Protein AF-0000000086635876 (afdb_homodimer)

Radius of gyration: 22.11 Å; Cα contacts (8 Å, |Δi|>4): 792; chains: 2; bounding box: 69×74×54 Å

pLDDT: mean 94.72, std 11.73, range [27.0, 98.88]

Organism: NCBI:txid1208366

Structure (mmCIF, N/CA/C/O backbone):
data_AF-0000000086635876-model_v1
#
loop_
_entity.id
_entity.type
_entity.pdbx_description
1 polymer 'GST C-terminal domain-containing protein'
#
loop_
_atom_site.group_PDB
_atom_site.id
_atom_site.type_symbol
_atom_site.label_atom_id
_atom_site.label_alt_id
_atom_site.label_comp_id
_atom_site.label_asym_id
_atom_site.label_entity_id
_atom_site.label_seq_id
_atom_site.pdbx_PDB_ins_code
_atom_site.Cartn_x
_atom_site.Cartn_y
_atom_site.Cartn_z
_atom_site.occupancy
_atom_site.B_iso_or_equiv
_atom_site.auth_seq_id
_atom_site.auth_comp_id
_atom_site.auth_asym_id
_atom_site.auth_atom_id
_atom_site.pdbx_PDB_model_num
ATOM 1 N N . MET A 1 1 ? 40.938 -32.5 -0.859 1 30.47 1 MET A N 1
ATOM 2 C CA . MET A 1 1 ? 39.75 -32.344 -0.021 1 30.47 1 MET A CA 1
ATOM 3 C C . MET A 1 1 ? 39.406 -30.891 0.146 1 30.47 1 MET A C 1
ATOM 5 O O . MET A 1 1 ? 40 -30.188 0.96 1 30.47 1 MET A O 1
ATOM 9 N N . GLY A 1 2 ? 39.125 -30.047 -0.94 1 33.53 2 GLY A N 1
ATOM 10 C CA . GLY A 1 2 ? 39 -28.625 -1.221 1 33.53 2 GLY A CA 1
ATOM 11 C C . GLY A 1 2 ? 37.969 -27.938 -0.354 1 33.53 2 GLY A C 1
ATOM 12 O O . GLY A 1 2 ? 36.844 -28.438 -0.196 1 33.53 2 GLY A O 1
ATOM 13 N N . SER A 1 3 ? 38.312 -27.016 0.607 1 33.47 3 SER A N 1
ATOM 14 C CA . SER A 1 3 ? 37.562 -26.203 1.569 1 33.47 3 SER A CA 1
ATOM 15 C C . SER A 1 3 ? 36.5 -25.359 0.876 1 33.47 3 SER A C 1
ATOM 17 O O . SER A 1 3 ? 36.844 -24.422 0.139 1 33.47 3 SER A O 1
ATOM 19 N N . THR A 1 4 ? 35.375 -25.938 0.159 1 31.91 4 THR A N 1
ATOM 20 C CA . THR A 1 4 ? 34.25 -25.312 -0.503 1 31.91 4 THR A CA 1
ATOM 21 C C . THR A 1 4 ? 33.625 -24.219 0.384 1 31.91 4 THR A C 1
ATOM 23 O O . THR A 1 4 ? 32.844 -24.516 1.274 1 31.91 4 THR A O 1
ATOM 26 N N . THR A 1 5 ? 34.438 -23.219 0.829 1 35.19 5 THR A N 1
ATOM 27 C CA . THR A 1 5 ? 34.219 -22.125 1.759 1 35.19 5 THR A CA 1
ATOM 28 C C . THR A 1 5 ? 32.875 -21.453 1.504 1 35.19 5 THR A C 1
ATOM 30 O O . THR A 1 5 ? 32.188 -21.031 2.441 1 35.19 5 THR A O 1
ATOM 33 N N . GLN A 1 6 ? 32.531 -20.797 0.328 1 34.84 6 GLN A N 1
ATOM 34 C CA . GLN A 1 6 ? 31.984 -19.469 0.039 1 34.84 6 GLN A CA 1
ATOM 35 C C . GLN A 1 6 ? 30.453 -19.516 0.033 1 34.84 6 GLN A C 1
ATOM 37 O O . GLN A 1 6 ? 29.812 -18.594 -0.491 1 34.84 6 GLN A O 1
ATOM 42 N N . SER A 1 7 ? 29.469 -20.469 -0.126 1 38.62 7 SER A N 1
ATOM 43 C CA . SER A 1 7 ? 28.125 -20.828 -0.532 1 38.62 7 SER A CA 1
ATOM 44 C C . SER A 1 7 ? 27.094 -20.328 0.478 1 38.62 7 SER A C 1
ATOM 46 O O . SER A 1 7 ? 25.906 -20.641 0.371 1 38.62 7 SER A O 1
ATOM 48 N N . SER A 1 8 ? 27.203 -19.906 1.778 1 47.47 8 SER A N 1
ATOM 49 C CA . SER A 1 8 ? 26.656 -19.641 3.109 1 47.47 8 SER A CA 1
ATOM 50 C C . SER A 1 8 ? 25.906 -18.312 3.15 1 47.47 8 SER A C 1
ATOM 52 O O . SER A 1 8 ? 25.156 -18.062 4.086 1 47.47 8 SER A O 1
ATOM 54 N N . ASP A 1 9 ? 26.281 -17.172 2.488 1 62.31 9 ASP A N 1
ATOM 55 C CA . ASP A 1 9 ? 26.031 -15.766 2.752 1 62.31 9 ASP A CA 1
ATOM 56 C C . ASP A 1 9 ? 24.656 -15.344 2.252 1 62.31 9 ASP A C 1
ATOM 58 O O . ASP A 1 9 ? 24.125 -14.305 2.658 1 62.31 9 ASP A O 1
ATOM 62 N N . MET A 1 10 ? 24.078 -16.125 1.388 1 81.44 10 MET A N 1
ATOM 63 C CA . MET A 1 10 ? 22.75 -15.703 0.931 1 81.44 10 MET A CA 1
ATOM 64 C C . MET A 1 10 ? 21.672 -16.125 1.925 1 81.44 10 MET A C 1
ATOM 66 O O . MET A 1 10 ? 21.703 -17.234 2.453 1 81.44 10 MET A O 1
ATOM 70 N N . PRO A 1 11 ? 20.75 -15.281 2.219 1 92.06 11 PRO A N 1
ATOM 71 C CA . PRO A 1 11 ? 19.688 -15.602 3.174 1 92.06 11 PRO A CA 1
ATOM 72 C C . PRO A 1 11 ? 18.828 -16.781 2.721 1 92.06 11 PRO A C 1
ATOM 74 O O . PRO A 1 11 ? 18.703 -17.047 1.52 1 92.06 11 PRO A O 1
ATOM 77 N N . ASN A 1 12 ? 18.406 -17.578 3.693 1 96.88 12 ASN A N 1
ATOM 78 C CA . ASN A 1 12 ? 17.391 -18.594 3.404 1 96.88 12 ASN A CA 1
ATOM 79 C C . ASN A 1 12 ? 16.016 -17.969 3.201 1 96.88 12 ASN A C 1
ATOM 81 O O . ASN A 1 12 ? 15.516 -17.25 4.07 1 96.88 12 ASN A O 1
ATOM 85 N N . LEU A 1 13 ? 15.438 -18.281 2.043 1 98.56 13 LEU A N 1
ATOM 86 C CA . LEU A 1 13 ? 14.117 -17.734 1.725 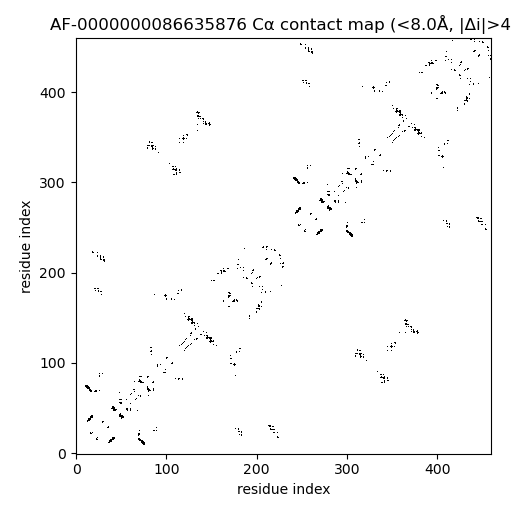1 98.56 13 LEU A CA 1
ATOM 87 C C . LEU A 1 13 ? 13.062 -18.844 1.749 1 98.56 13 LEU A C 1
ATOM 89 O O . LEU A 1 13 ? 13.266 -19.906 1.177 1 98.56 13 LEU A O 1
ATOM 93 N N . THR A 1 14 ? 11.977 -18.578 2.445 1 98.56 14 THR A N 1
ATOM 94 C CA . THR A 1 14 ? 10.789 -19.438 2.375 1 98.56 14 THR A CA 1
ATOM 95 C C . THR A 1 14 ? 9.562 -18.625 1.979 1 98.56 14 THR A C 1
ATOM 97 O O . THR A 1 14 ? 9.203 -17.656 2.656 1 98.56 14 THR A O 1
ATOM 100 N N . LEU A 1 15 ? 8.953 -19 0.901 1 98.69 15 LEU A N 1
ATOM 101 C CA . LEU A 1 15 ? 7.738 -18.344 0.429 1 98.69 15 LEU A CA 1
ATOM 102 C C . LEU A 1 15 ? 6.5 -19.125 0.842 1 98.69 15 LEU A C 1
ATOM 104 O O . LEU A 1 15 ? 6.34 -20.297 0.46 1 98.69 15 LEU A O 1
ATOM 108 N N . TYR A 1 16 ? 5.695 -18.547 1.668 1 98.69 16 TYR A N 1
ATOM 109 C CA . TYR A 1 16 ? 4.379 -19.094 1.973 1 98.69 16 TYR A CA 1
ATOM 110 C C . TYR A 1 16 ? 3.355 -18.688 0.925 1 98.69 16 TYR A C 1
ATOM 112 O O . TYR A 1 16 ? 3.105 -17.484 0.731 1 98.69 16 TYR A O 1
ATOM 120 N N . ARG A 1 17 ? 2.812 -19.703 0.271 1 98.06 17 ARG A N 1
ATOM 121 C CA . ARG A 1 17 ? 1.968 -19.375 -0.874 1 98.06 17 ARG A CA 1
ATOM 122 C C . ARG A 1 17 ? 0.75 -20.297 -0.931 1 98.06 17 ARG A C 1
ATOM 124 O O . ARG A 1 17 ? 0.782 -21.406 -0.413 1 98.06 17 ARG A O 1
ATOM 131 N N . LEU A 1 18 ? -0.285 -19.797 -1.477 1 97.56 18 LEU A N 1
ATOM 132 C CA . LEU A 1 18 ? -1.508 -20.5 -1.851 1 97.56 18 LEU A CA 1
ATOM 133 C C . LEU A 1 18 ? -1.699 -20.484 -3.363 1 97.56 18 LEU A C 1
ATOM 135 O O . LEU A 1 18 ? -1.584 -19.438 -4 1 97.56 18 LEU A O 1
ATOM 139 N N . ASN A 1 19 ? -1.94 -21.656 -3.936 1 97.25 19 ASN A N 1
ATOM 140 C CA . ASN A 1 19 ? -2.064 -21.734 -5.387 1 97.25 19 ASN A CA 1
ATOM 141 C C . ASN A 1 19 ? -3.184 -20.844 -5.902 1 97.25 19 ASN A C 1
ATOM 143 O O . ASN A 1 19 ? -4.301 -20.875 -5.387 1 97.25 19 ASN A O 1
ATOM 147 N N . GLY A 1 20 ? -2.877 -20.062 -6.836 1 96.5 20 GLY A N 1
ATOM 148 C CA . GLY A 1 20 ? -3.865 -19.203 -7.473 1 96.5 20 GLY A CA 1
ATOM 149 C C . GLY A 1 20 ? -4.039 -17.875 -6.773 1 96.5 20 GLY A C 1
ATOM 150 O O . GLY A 1 20 ? -4.832 -17.031 -7.211 1 96.5 20 GLY A O 1
ATOM 151 N N . SER A 1 21 ? -3.305 -17.672 -5.688 1 97.19 21 SER A N 1
ATOM 152 C CA . SER A 1 21 ? -3.377 -16.406 -4.949 1 97.19 21 SER A CA 1
ATOM 153 C C . SER A 1 21 ? -2.383 -15.391 -5.496 1 97.19 21 SER A C 1
ATOM 155 O O . SER A 1 21 ? -1.638 -15.68 -6.434 1 97.19 21 SER A O 1
ATOM 157 N N . CYS A 1 22 ? -2.414 -14.242 -4.906 1 97.88 22 CYS A N 1
ATOM 158 C CA . CYS A 1 22 ? -1.505 -13.18 -5.316 1 97.88 22 CYS A CA 1
ATOM 159 C C . CYS A 1 22 ? -0.054 -13.578 -5.078 1 97.88 22 CYS A C 1
ATOM 161 O O . CYS A 1 22 ? 0.863 -12.969 -5.625 1 97.88 22 CYS A O 1
ATOM 163 N N . ALA A 1 23 ? 0.189 -14.633 -4.332 1 98.44 23 ALA A N 1
ATOM 164 C CA . ALA A 1 23 ? 1.547 -15.078 -4.039 1 98.44 23 ALA A CA 1
ATOM 165 C C . ALA A 1 23 ? 2.244 -15.578 -5.305 1 98.44 23 ALA A C 1
ATOM 167 O O . ALA A 1 23 ? 3.461 -15.773 -5.316 1 98.44 23 ALA A O 1
ATOM 168 N N . ILE A 1 24 ? 1.503 -15.758 -6.398 1 98.62 24 ILE A N 1
ATOM 169 C CA . ILE A 1 24 ? 2.105 -16.188 -7.656 1 98.62 24 ILE A CA 1
ATOM 170 C C . ILE A 1 24 ? 3.092 -15.117 -8.141 1 98.62 24 ILE A C 1
ATOM 172 O O . ILE A 1 24 ? 4.012 -15.422 -8.906 1 98.62 24 ILE A O 1
ATOM 176 N N . VAL A 1 25 ? 2.902 -13.852 -7.664 1 98.81 25 VAL A N 1
ATOM 177 C CA . VAL A 1 25 ? 3.73 -12.734 -8.102 1 98.81 25 VAL A CA 1
ATOM 178 C C . VAL A 1 25 ? 5.164 -12.93 -7.613 1 98.81 25 VAL A C 1
ATOM 180 O O . VAL A 1 25 ? 6.086 -13.094 -8.414 1 98.81 25 VAL A O 1
ATOM 183 N N . PRO A 1 26 ? 5.387 -12.953 -6.273 1 98.88 26 PRO A N 1
ATOM 184 C CA . PRO A 1 26 ? 6.762 -13.227 -5.852 1 98.88 26 PRO A CA 1
ATOM 185 C C . PRO A 1 26 ? 7.246 -14.609 -6.273 1 98.88 26 PRO A C 1
ATOM 187 O O . PRO A 1 26 ? 8.438 -14.797 -6.531 1 98.88 26 PRO A O 1
ATOM 190 N N . HIS A 1 27 ? 6.34 -15.586 -6.387 1 98.88 27 HIS A N 1
ATOM 191 C CA . HIS A 1 27 ? 6.695 -16.922 -6.867 1 98.88 27 HIS A CA 1
ATOM 192 C C . HIS A 1 27 ? 7.309 -16.859 -8.266 1 98.88 27 HIS A C 1
ATOM 194 O O . HIS A 1 27 ? 8.383 -17.422 -8.5 1 98.88 27 HIS A O 1
ATOM 200 N N . ALA A 1 28 ? 6.684 -16.141 -9.133 1 98.88 28 ALA A N 1
ATOM 201 C CA . ALA A 1 28 ? 7.141 -15.977 -10.516 1 98.88 28 ALA A CA 1
ATOM 202 C C . ALA A 1 28 ? 8.453 -15.203 -10.562 1 98.88 28 ALA A C 1
ATOM 204 O O . ALA A 1 28 ? 9.359 -15.555 -11.328 1 98.88 28 ALA A O 1
ATOM 205 N N . ILE A 1 29 ? 8.562 -14.141 -9.773 1 98.88 29 ILE A N 1
ATOM 206 C CA . ILE A 1 29 ? 9.773 -13.32 -9.781 1 98.88 29 ILE A CA 1
ATOM 207 C C . ILE A 1 29 ? 10.969 -14.148 -9.32 1 98.88 29 ILE A C 1
ATOM 209 O O . ILE A 1 29 ? 12.023 -14.125 -9.953 1 98.88 29 ILE A O 1
ATOM 213 N N . LEU A 1 30 ? 10.797 -14.875 -8.219 1 98.81 30 LEU A N 1
ATOM 214 C CA . LEU A 1 30 ? 11.875 -15.695 -7.684 1 98.81 30 LEU A CA 1
ATOM 215 C C . LEU A 1 30 ? 12.344 -16.719 -8.719 1 98.81 30 LEU A C 1
ATOM 217 O O . LEU A 1 30 ? 13.547 -16.906 -8.898 1 98.81 30 LEU A O 1
ATOM 221 N N . ARG A 1 31 ? 11.461 -17.297 -9.414 1 98.75 31 ARG A N 1
ATOM 222 C CA . ARG A 1 31 ? 11.797 -18.297 -10.422 1 98.75 31 ARG A CA 1
ATOM 223 C C . ARG A 1 31 ? 12.414 -17.641 -11.648 1 98.75 31 ARG A C 1
ATOM 225 O O . ARG A 1 31 ? 13.391 -18.156 -12.203 1 98.75 31 ARG A O 1
ATOM 232 N N . HIS A 1 32 ? 11.844 -16.516 -12.078 1 98.75 32 HIS A N 1
ATOM 233 C CA . HIS A 1 32 ? 12.305 -15.82 -13.281 1 98.75 32 HIS A CA 1
ATOM 234 C C . HIS A 1 32 ? 13.773 -15.438 -13.172 1 98.75 32 HIS A C 1
ATOM 236 O O . HIS A 1 32 ? 14.523 -15.562 -14.141 1 98.75 32 HIS A O 1
ATOM 242 N N . TYR A 1 33 ? 14.164 -15.055 -12.031 1 98.38 33 TYR A N 1
ATOM 243 C CA . TYR A 1 33 ? 15.539 -14.594 -11.844 1 98.38 33 TYR A CA 1
ATOM 244 C C . TYR A 1 33 ? 16.375 -15.656 -11.148 1 98.38 33 TYR A C 1
ATOM 246 O O . TYR A 1 33 ? 17.484 -15.367 -10.68 1 98.38 33 TYR A O 1
ATOM 254 N N . LYS A 1 34 ? 15.891 -16.828 -10.969 1 97.88 34 LYS A N 1
ATOM 255 C CA . LYS A 1 34 ? 16.594 -18.016 -10.484 1 97.88 34 LYS A CA 1
ATOM 256 C C . LYS A 1 34 ? 17.156 -17.781 -9.086 1 97.88 34 LYS A C 1
ATOM 258 O O . LYS A 1 34 ? 18.312 -18.125 -8.805 1 97.88 34 LYS A O 1
ATOM 263 N N . ILE A 1 35 ? 16.344 -17.109 -8.305 1 98 35 ILE A N 1
ATOM 264 C CA . ILE A 1 35 ? 16.688 -16.938 -6.898 1 98 35 ILE A CA 1
ATOM 265 C C . ILE A 1 35 ? 16.281 -18.172 -6.109 1 98 35 ILE A C 1
ATOM 267 O O . ILE A 1 35 ? 15.133 -18.641 -6.207 1 98 35 ILE A O 1
ATOM 271 N N . LEU A 1 36 ? 17.172 -18.688 -5.344 1 97.81 36 LEU A N 1
ATOM 272 C CA . LEU A 1 36 ? 16.906 -19.891 -4.566 1 97.81 36 LEU A CA 1
ATOM 273 C C . LEU A 1 36 ? 15.922 -19.594 -3.436 1 97.81 36 LEU A C 1
ATOM 275 O O . LEU A 1 36 ? 16.078 -18.609 -2.723 1 97.81 36 LEU A O 1
ATOM 279 N N . PHE A 1 37 ? 14.914 -20.469 -3.363 1 98.44 37 PHE A N 1
ATOM 280 C CA . PHE A 1 37 ? 13.922 -20.344 -2.299 1 98.44 37 PHE A CA 1
ATOM 281 C C . PHE A 1 37 ? 13.234 -21.688 -2.035 1 98.44 37 PHE A C 1
ATOM 283 O O . PHE A 1 37 ? 13.273 -22.578 -2.877 1 98.44 37 PHE A O 1
ATOM 290 N N . GLU A 1 38 ? 12.719 -21.766 -0.867 1 97.94 38 GLU A N 1
ATOM 291 C CA . GLU A 1 38 ? 11.789 -22.828 -0.542 1 97.94 38 GLU A CA 1
ATOM 292 C C . GLU A 1 38 ? 10.344 -22.344 -0.576 1 97.94 38 GLU A C 1
ATOM 294 O O . GLU A 1 38 ? 10.07 -21.188 -0.253 1 97.94 38 GLU A O 1
ATOM 299 N N . ALA A 1 39 ? 9.461 -23.234 -0.988 1 97.56 39 ALA A N 1
ATOM 300 C CA . ALA A 1 39 ? 8.047 -22.875 -1.008 1 97.56 39 ALA A CA 1
ATOM 301 C C . ALA A 1 39 ? 7.258 -23.734 -0.018 1 97.56 39 ALA A C 1
ATOM 303 O O . ALA A 1 39 ? 7.449 -24.953 0.055 1 97.56 39 ALA A O 1
ATOM 304 N N . THR A 1 40 ? 6.555 -23.094 0.77 1 97.81 40 THR A N 1
ATOM 305 C CA . THR A 1 40 ? 5.57 -23.766 1.609 1 97.81 40 THR A CA 1
ATOM 306 C C . THR A 1 40 ? 4.16 -23.547 1.076 1 97.81 40 THR A C 1
ATOM 308 O O . THR A 1 40 ? 3.637 -22.422 1.138 1 97.81 40 THR A O 1
ATOM 311 N N . ARG A 1 41 ? 3.633 -24.578 0.585 1 98.12 41 ARG A N 1
ATOM 312 C CA . ARG A 1 41 ? 2.295 -24.5 0.007 1 98.12 41 ARG A CA 1
ATOM 313 C C . ARG A 1 41 ? 1.226 -24.531 1.094 1 98.12 41 ARG A C 1
ATOM 315 O O . ARG A 1 41 ? 1.254 -25.391 1.978 1 98.12 41 ARG A O 1
ATOM 322 N N . LEU A 1 42 ? 0.346 -23.609 0.983 1 98.19 42 LEU A N 1
ATOM 323 C CA . LEU A 1 42 ? -0.78 -23.531 1.907 1 98.19 42 LEU A CA 1
ATOM 324 C C . LEU A 1 42 ? -2.078 -23.938 1.219 1 98.19 42 LEU A C 1
ATOM 326 O O . LEU A 1 42 ? -2.123 -24.062 -0.006 1 98.19 42 LEU A O 1
ATOM 330 N N . LYS A 1 43 ? -3.072 -24.203 1.983 1 97.19 43 LYS A N 1
ATOM 331 C CA . LYS A 1 43 ? -4.422 -24.5 1.512 1 97.19 43 LYS A CA 1
ATOM 332 C C . LYS A 1 43 ? -5.477 -23.906 2.432 1 97.19 43 LYS A C 1
ATOM 334 O O . LYS A 1 43 ? -5.172 -23.5 3.561 1 97.19 43 LYS A O 1
ATOM 339 N N . PHE A 1 44 ? -6.672 -23.812 1.838 1 94.62 44 PHE A N 1
ATOM 340 C CA . PHE A 1 44 ? -7.781 -23.391 2.68 1 94.62 44 PHE A CA 1
ATOM 341 C C . PHE A 1 44 ? -8.25 -24.531 3.578 1 94.62 44 PHE A C 1
ATOM 343 O O . PHE A 1 44 ? -8.445 -25.656 3.111 1 94.62 44 PHE A O 1
ATOM 350 N N . GLY A 1 45 ? -8.375 -24.203 4.859 1 93.19 45 GLY A N 1
ATOM 351 C CA . GLY A 1 45 ? -8.961 -25.109 5.832 1 93.19 45 GLY A CA 1
ATOM 352 C C . GLY A 1 45 ? -10.18 -24.531 6.523 1 93.19 45 GLY A C 1
ATOM 353 O O . GLY A 1 45 ? -10.68 -23.484 6.137 1 93.19 45 GLY A O 1
ATOM 354 N N . PRO A 1 46 ? -10.695 -25.188 7.434 1 92 46 PRO A N 1
ATOM 355 C CA . PRO A 1 46 ? -11.93 -24.781 8.109 1 92 46 PRO A CA 1
ATOM 356 C C . PRO A 1 46 ? -11.789 -23.469 8.859 1 92 46 PRO A C 1
ATOM 358 O O . PRO A 1 46 ? -12.781 -22.75 9.047 1 92 46 PRO A O 1
ATOM 361 N N . TYR A 1 47 ? -10.617 -23.125 9.266 1 90.75 47 TYR A N 1
ATOM 362 C CA . TYR A 1 47 ? -10.43 -21.938 10.094 1 90.75 47 TYR A CA 1
ATOM 363 C C . TYR A 1 47 ? -9.633 -20.875 9.344 1 90.75 47 TYR A C 1
ATOM 365 O O . TYR A 1 47 ? -9.273 -19.844 9.906 1 90.75 47 TYR A O 1
ATOM 373 N N . GLY A 1 48 ? -9.312 -21.219 8.086 1 92.69 48 GLY A N 1
ATOM 374 C CA . GLY A 1 48 ? -8.477 -20.328 7.289 1 92.69 48 GLY A CA 1
ATOM 375 C C . GLY A 1 48 ? -7.348 -21.062 6.586 1 92.69 48 GLY A C 1
ATOM 376 O O . GLY A 1 48 ? -7.402 -22.266 6.402 1 92.69 48 GLY A O 1
ATOM 377 N N . VAL A 1 49 ? -6.355 -20.297 6.27 1 95.62 49 VAL A N 1
ATOM 378 C CA . VAL A 1 49 ? -5.258 -20.859 5.496 1 95.62 49 VAL A CA 1
ATOM 379 C C . VAL A 1 49 ? -4.336 -21.672 6.414 1 95.62 49 VAL A C 1
ATOM 381 O O . VAL A 1 49 ? -4.02 -21.234 7.52 1 95.62 49 VAL A O 1
ATOM 384 N N . GLU A 1 50 ? -3.943 -22.859 6 1 97.38 50 GLU A N 1
ATOM 385 C CA . GLU A 1 50 ? -3.053 -23.75 6.734 1 97.38 50 GLU A CA 1
ATOM 386 C C . GLU A 1 50 ? -2.109 -24.484 5.789 1 97.38 50 GLU A C 1
ATOM 388 O O . GLU A 1 50 ? -2.213 -24.359 4.566 1 97.38 50 GLU A O 1
ATOM 393 N N . ALA A 1 51 ? -1.182 -25.266 6.355 1 97.75 51 ALA A N 1
ATOM 394 C CA . ALA A 1 51 ? -0.226 -25.984 5.516 1 97.75 51 ALA A CA 1
ATOM 395 C C . ALA A 1 51 ? -0.92 -27.078 4.699 1 97.75 51 ALA A C 1
ATOM 397 O O . ALA A 1 51 ? -1.704 -27.859 5.234 1 97.75 51 ALA A O 1
ATOM 398 N N . ALA A 1 52 ? -0.582 -27.125 3.445 1 97.38 52 ALA A N 1
ATOM 399 C CA . ALA A 1 52 ? -1.197 -28.125 2.576 1 97.38 52 ALA A CA 1
ATOM 400 C C . ALA A 1 52 ? -0.764 -29.547 2.969 1 97.38 52 ALA A C 1
ATOM 402 O O . ALA A 1 52 ? -1.529 -30.5 2.816 1 97.38 52 ALA A O 1
ATOM 403 N N . ASP A 1 53 ? 0.463 -29.641 3.51 1 96.62 53 ASP A N 1
ATOM 404 C CA . ASP A 1 53 ? 0.995 -30.953 3.854 1 96.62 53 ASP A CA 1
ATOM 405 C C . ASP A 1 53 ? 0.646 -31.328 5.293 1 96.62 53 ASP A C 1
ATOM 407 O O . ASP A 1 53 ? 1.082 -32.375 5.793 1 96.62 53 ASP A O 1
ATOM 411 N N . GLY A 1 54 ? 0.04 -30.422 5.969 1 95.69 54 GLY A N 1
ATOM 412 C CA . GLY A 1 54 ? -0.431 -30.719 7.312 1 95.69 54 GLY A CA 1
ATOM 413 C C . GLY A 1 54 ? 0.598 -30.422 8.383 1 95.69 54 GLY A C 1
ATOM 414 O O . GLY A 1 54 ? 0.384 -30.719 9.562 1 95.69 54 GLY A O 1
ATOM 415 N N . SER A 1 55 ? 1.656 -29.734 8.008 1 96.69 55 SER A N 1
ATOM 416 C CA . SER A 1 55 ? 2.754 -29.531 8.945 1 96.69 55 SER A CA 1
ATOM 417 C C . SER A 1 55 ? 2.381 -28.516 10.016 1 96.69 55 SER A C 1
ATOM 419 O O . SER A 1 55 ? 2.969 -28.5 11.102 1 96.69 55 SER A O 1
ATOM 421 N N . PHE A 1 56 ? 1.476 -27.578 9.734 1 96.56 56 PHE A N 1
ATOM 422 C CA . PHE A 1 56 ? 1.02 -26.625 10.75 1 96.56 56 PHE A CA 1
ATOM 423 C C . PHE A 1 56 ? -0.418 -26.203 10.477 1 96.56 56 PHE A C 1
ATOM 425 O O . PHE A 1 56 ? -0.884 -26.25 9.344 1 96.56 56 PHE A O 1
ATOM 432 N N . THR A 1 57 ? -1.065 -25.766 11.508 1 96.38 57 THR A N 1
ATOM 433 C CA . THR A 1 57 ? -2.465 -25.344 11.469 1 96.38 57 THR A CA 1
ATOM 434 C C . THR A 1 57 ? -2.586 -23.859 11.133 1 96.38 57 THR A C 1
ATOM 436 O O . THR A 1 57 ? -1.58 -23.156 11.07 1 96.38 57 THR A O 1
ATOM 439 N N . HIS A 1 58 ? -3.865 -23.453 10.938 1 96.25 58 HIS A N 1
ATOM 440 C CA . HIS A 1 58 ? -4.145 -22.047 10.727 1 96.25 58 HIS A CA 1
ATOM 441 C C . HIS A 1 58 ? -3.648 -21.203 11.891 1 96.25 58 HIS A C 1
ATOM 443 O O . HIS A 1 58 ? -3.074 -20.125 11.688 1 96.25 58 HIS A O 1
ATOM 449 N N . ALA A 1 59 ? -3.867 -21.641 13.094 1 96 59 ALA A N 1
ATOM 450 C CA . ALA A 1 59 ? -3.447 -20.922 14.289 1 96 59 ALA A CA 1
ATOM 451 C C . ALA A 1 59 ? -1.938 -20.703 14.297 1 96 59 ALA A C 1
ATOM 453 O O . ALA A 1 59 ? -1.46 -19.625 14.664 1 96 59 ALA A O 1
ATOM 454 N N . GLN A 1 60 ? -1.222 -21.734 13.891 1 96.38 60 GLN A N 1
ATOM 455 C CA . GLN A 1 60 ? 0.23 -21.625 13.805 1 96.38 60 GLN A CA 1
ATOM 456 C C . GLN A 1 60 ? 0.645 -20.672 12.672 1 96.38 60 GLN A C 1
ATOM 458 O O . GLN A 1 60 ? 1.598 -19.906 12.82 1 96.38 60 GLN A O 1
ATOM 463 N N . TYR A 1 61 ? -0.113 -20.734 11.555 1 96.88 61 TYR A N 1
ATOM 464 C CA . TYR A 1 61 ? 0.219 -19.828 10.453 1 96.88 61 TYR A CA 1
ATOM 465 C C . TYR A 1 61 ? 0.012 -18.375 10.844 1 96.88 61 TYR A C 1
ATOM 467 O O . TYR A 1 61 ? 0.742 -17.5 10.391 1 96.88 61 TYR A O 1
ATOM 475 N N . ARG A 1 62 ? -0.896 -18.109 11.734 1 95.06 62 ARG A N 1
ATOM 476 C CA . ARG A 1 62 ? -1.179 -16.75 12.18 1 95.06 62 ARG A CA 1
ATOM 477 C C . ARG A 1 62 ? -0.005 -16.172 12.969 1 95.06 62 ARG A C 1
ATOM 479 O O . ARG A 1 62 ? 0.098 -14.961 13.141 1 95.06 62 ARG A O 1
ATOM 486 N N . SER A 1 63 ? 0.887 -17.016 13.461 1 93.19 63 SER A N 1
ATOM 487 C CA . SER A 1 63 ? 2.119 -16.562 14.094 1 93.19 63 SER A CA 1
ATOM 488 C C . SER A 1 63 ? 3.139 -16.109 13.055 1 93.19 63 SER A C 1
ATOM 490 O O . SER A 1 63 ? 4.105 -15.422 13.383 1 93.19 63 SER A O 1
ATOM 492 N N . ILE A 1 64 ? 2.912 -16.578 11.852 1 94.06 64 ILE A N 1
ATOM 493 C CA . ILE A 1 64 ? 3.773 -16.188 10.734 1 94.06 64 ILE A CA 1
ATOM 494 C C . ILE A 1 64 ? 3.215 -14.938 10.062 1 94.06 64 ILE A C 1
ATOM 496 O O . ILE A 1 64 ? 3.9 -13.914 9.961 1 94.06 64 ILE A O 1
ATOM 500 N N . HIS A 1 65 ? 1.981 -15.008 9.711 1 94 65 HIS A N 1
ATOM 501 C CA . HIS A 1 65 ? 1.243 -13.875 9.164 1 94 65 HIS A CA 1
ATOM 502 C C . HIS A 1 65 ? 0.069 -13.492 10.062 1 94 65 HIS A C 1
ATOM 504 O O . HIS A 1 65 ? -0.936 -14.211 10.109 1 94 65 HIS A O 1
ATOM 510 N N . PRO A 1 66 ? 0.137 -12.359 10.648 1 88.75 66 PRO A N 1
ATOM 511 C CA . PRO A 1 66 ? -0.852 -12 11.672 1 88.75 66 PRO A CA 1
ATOM 512 C C . PRO A 1 66 ? -2.283 -12.031 11.141 1 88.75 66 PRO A C 1
ATOM 514 O O . PRO A 1 66 ? -3.227 -12.242 11.906 1 88.75 66 PRO A O 1
ATOM 517 N N . LYS A 1 67 ? -2.527 -11.898 9.852 1 88.62 67 LYS A N 1
ATOM 518 C CA . LYS A 1 67 ? -3.875 -11.898 9.289 1 88.62 67 LYS A CA 1
ATOM 519 C C . LYS A 1 67 ? -4.156 -13.188 8.531 1 88.62 67 LYS A C 1
ATOM 521 O O . LYS A 1 67 ? -5.227 -13.352 7.945 1 88.62 67 LYS A O 1
ATOM 526 N N . GLY A 1 68 ? -3.189 -14.102 8.57 1 92.81 68 GLY A N 1
ATOM 527 C CA . GLY A 1 68 ? -3.369 -15.391 7.91 1 92.81 68 GLY A CA 1
ATOM 528 C C . GLY A 1 68 ? -3.492 -15.273 6.402 1 92.81 68 GLY A C 1
ATOM 529 O O . GLY A 1 68 ? -4.234 -16.031 5.773 1 92.81 68 GLY A O 1
ATOM 530 N N . ARG A 1 69 ? -2.793 -14.305 5.84 1 94 69 ARG A N 1
ATOM 531 C CA . ARG A 1 69 ? -2.871 -14.078 4.398 1 94 69 ARG A CA 1
ATOM 532 C C . ARG A 1 69 ? -1.585 -14.516 3.705 1 94 69 ARG A C 1
ATOM 534 O O . ARG A 1 69 ? -0.684 -15.062 4.344 1 94 69 ARG A O 1
ATOM 541 N N . VAL A 1 70 ? -1.546 -14.453 2.445 1 96.5 70 VAL A N 1
ATOM 542 C CA . VAL A 1 70 ? -0.379 -14.711 1.606 1 96.5 70 VAL A CA 1
ATOM 543 C C . VAL A 1 70 ? -0.171 -13.547 0.641 1 96.5 70 VAL A C 1
ATOM 545 O O . VAL A 1 70 ? -1.116 -12.82 0.321 1 96.5 70 VAL A O 1
ATOM 548 N N . PRO A 1 71 ? 1 -13.266 0.197 1 97.56 71 PRO A N 1
ATOM 549 C CA . PRO A 1 71 ? 2.227 -14.008 0.493 1 97.56 71 PRO A CA 1
ATOM 550 C C . PRO A 1 71 ? 2.863 -13.594 1.818 1 97.56 71 PRO A C 1
ATOM 552 O O . PRO A 1 71 ? 2.582 -12.508 2.33 1 97.56 71 PRO A O 1
ATOM 555 N N . ALA A 1 72 ? 3.568 -14.438 2.395 1 98.56 72 ALA A N 1
ATOM 556 C CA . ALA A 1 72 ? 4.578 -14.141 3.406 1 98.56 72 ALA A CA 1
ATOM 557 C C . ALA A 1 72 ? 5.941 -14.703 3.002 1 98.56 72 ALA A C 1
ATOM 559 O O . ALA A 1 72 ? 6.027 -15.797 2.443 1 98.56 72 ALA A O 1
ATOM 560 N N . LEU A 1 73 ? 6.961 -13.969 3.176 1 98.75 73 LEU A N 1
ATOM 561 C CA . LEU A 1 73 ? 8.328 -14.375 2.869 1 98.75 73 LEU A CA 1
ATOM 562 C C . LEU A 1 73 ? 9.18 -14.422 4.137 1 98.75 73 LEU A C 1
ATOM 564 O O . LEU A 1 73 ? 9.359 -13.406 4.805 1 98.75 73 LEU A O 1
ATOM 568 N N . ALA A 1 74 ? 9.625 -15.555 4.477 1 98.31 74 ALA A N 1
ATOM 569 C CA . ALA A 1 74 ? 10.602 -15.68 5.555 1 98.31 74 ALA A CA 1
ATOM 570 C C . ALA A 1 74 ? 12.023 -15.477 5.035 1 98.31 74 ALA A C 1
ATOM 572 O O . ALA A 1 74 ? 12.438 -16.125 4.074 1 98.31 74 ALA A O 1
ATOM 573 N N . VAL A 1 75 ? 12.68 -14.555 5.523 1 98.25 75 VAL A N 1
ATOM 574 C CA . VAL A 1 75 ? 14.109 -14.328 5.305 1 98.25 75 VAL A CA 1
ATOM 575 C C . VAL A 1 75 ? 14.891 -14.711 6.559 1 98.25 75 VAL A C 1
ATOM 577 O O . VAL A 1 75 ? 14.977 -13.93 7.508 1 98.25 75 VAL A O 1
ATOM 580 N N . ASP A 1 76 ? 15.492 -15.844 6.52 1 96.94 76 ASP A N 1
ATOM 581 C CA . ASP A 1 76 ? 16.016 -16.438 7.746 1 96.94 76 ASP A CA 1
ATOM 582 C C . ASP A 1 76 ? 14.953 -16.484 8.836 1 96.94 76 ASP A C 1
ATOM 584 O O . ASP A 1 76 ? 13.914 -17.125 8.672 1 96.94 76 ASP A O 1
ATOM 588 N N . GLU A 1 77 ? 15.102 -15.695 9.836 1 94.5 77 GLU A N 1
ATOM 589 C CA . GLU A 1 77 ? 14.148 -15.758 10.938 1 94.5 77 GLU A CA 1
ATOM 590 C C . GLU A 1 77 ? 13.164 -14.594 10.891 1 94.5 77 GLU A C 1
ATOM 592 O O . GLU A 1 77 ? 12.25 -14.516 11.719 1 94.5 77 GLU A O 1
ATOM 597 N N . GLU A 1 78 ? 13.266 -13.82 9.938 1 96.81 78 GLU A N 1
ATOM 598 C CA . GLU A 1 78 ? 12.406 -12.648 9.836 1 96.81 78 GLU A CA 1
ATOM 599 C C . GLU A 1 78 ? 11.297 -12.867 8.812 1 96.81 78 GLU A C 1
ATOM 601 O O . GLU A 1 78 ? 11.531 -13.422 7.738 1 96.81 78 GLU A O 1
ATOM 606 N N . ILE A 1 79 ? 10.055 -12.469 9.156 1 98 79 ILE A N 1
ATOM 607 C CA . ILE A 1 79 ? 8.922 -12.609 8.25 1 98 79 ILE A CA 1
ATOM 608 C C . ILE A 1 79 ? 8.594 -11.258 7.613 1 98 79 ILE A C 1
ATOM 610 O O . ILE A 1 79 ? 8.523 -10.242 8.305 1 98 79 ILE A O 1
ATOM 614 N N . ILE A 1 80 ? 8.453 -11.273 6.332 1 98.5 80 ILE A N 1
ATOM 615 C CA . ILE A 1 80 ? 8 -10.102 5.586 1 98.5 80 ILE A CA 1
ATOM 616 C C . ILE A 1 80 ? 6.625 -10.375 4.98 1 98.5 80 ILE A C 1
ATOM 618 O O . ILE A 1 80 ? 6.434 -11.383 4.289 1 98.5 80 ILE A O 1
ATOM 622 N N . THR A 1 81 ? 5.699 -9.453 5.32 1 97.88 81 THR A N 1
ATOM 623 C CA . THR A 1 81 ? 4.363 -9.531 4.734 1 97.88 81 THR A CA 1
ATOM 624 C C . THR A 1 81 ? 4.109 -8.336 3.814 1 97.88 81 THR A C 1
ATOM 626 O O . THR A 1 81 ? 5.004 -7.52 3.59 1 97.88 81 THR A O 1
ATOM 629 N N . GLU A 1 82 ? 2.934 -8.219 3.268 1 98.19 82 GLU A N 1
ATOM 630 C CA . GLU A 1 82 ? 2.555 -7.18 2.316 1 98.19 82 GLU A CA 1
ATOM 631 C C . GLU A 1 82 ? 3.293 -7.348 0.991 1 98.19 82 GLU A C 1
ATOM 633 O O . GLU A 1 82 ? 4.527 -7.34 0.956 1 98.19 82 GLU A O 1
ATOM 638 N N . MET A 1 83 ? 2.637 -7.352 -0.063 1 98.56 83 MET A N 1
ATOM 639 C CA . MET A 1 83 ? 3.191 -7.617 -1.388 1 98.56 83 MET A CA 1
ATOM 640 C C . MET A 1 83 ? 4.293 -6.621 -1.728 1 98.56 83 MET A C 1
ATOM 642 O O . MET A 1 83 ? 5.398 -7.012 -2.102 1 98.56 83 MET A O 1
ATOM 646 N N . PRO A 1 84 ? 4.055 -5.273 -1.531 1 98.81 84 PRO A N 1
ATOM 647 C CA . PRO A 1 84 ? 5.125 -4.332 -1.873 1 98.81 84 PRO A CA 1
ATOM 648 C C . PRO A 1 84 ? 6.41 -4.594 -1.091 1 98.81 84 PRO A C 1
ATOM 650 O O . PRO A 1 84 ? 7.508 -4.43 -1.629 1 98.81 84 PRO A O 1
ATOM 653 N N . ALA A 1 85 ? 6.297 -5.016 0.138 1 98.81 85 ALA A N 1
ATOM 654 C CA . ALA A 1 85 ? 7.469 -5.266 0.978 1 98.81 85 ALA A CA 1
ATOM 655 C C . ALA A 1 85 ? 8.188 -6.539 0.551 1 98.81 85 ALA A C 1
ATOM 657 O O . ALA A 1 85 ? 9.422 -6.578 0.515 1 98.81 85 ALA A O 1
ATOM 658 N N . VAL A 1 86 ? 7.41 -7.555 0.255 1 98.81 86 VAL A N 1
ATOM 659 C CA . VAL A 1 86 ? 7.977 -8.812 -0.224 1 98.81 86 VAL A CA 1
ATOM 660 C C . VAL A 1 86 ? 8.773 -8.562 -1.504 1 98.81 86 VAL A C 1
ATOM 662 O O . VAL A 1 86 ? 9.922 -9 -1.622 1 98.81 86 VAL A O 1
ATOM 665 N N . ILE A 1 87 ? 8.195 -7.816 -2.393 1 98.81 87 ILE A N 1
ATOM 666 C CA . ILE A 1 87 ? 8.828 -7.496 -3.668 1 98.81 87 ILE A CA 1
ATOM 667 C C . ILE A 1 87 ? 10.07 -6.645 -3.426 1 98.81 87 ILE A C 1
ATOM 669 O O . ILE A 1 87 ? 11.102 -6.832 -4.082 1 98.81 87 ILE A O 1
ATOM 673 N N . ASN A 1 88 ? 9.93 -5.723 -2.506 1 98.69 88 ASN A N 1
ATOM 674 C CA . ASN A 1 88 ? 11.055 -4.863 -2.168 1 98.69 88 ASN A CA 1
ATOM 675 C C . ASN A 1 88 ? 12.273 -5.676 -1.728 1 98.69 88 ASN A C 1
ATOM 677 O O . ASN A 1 88 ? 13.383 -5.453 -2.211 1 98.69 88 ASN A O 1
ATOM 681 N N . TYR A 1 89 ? 12.086 -6.629 -0.9 1 98.75 89 TYR A N 1
ATOM 682 C CA . TYR A 1 89 ? 13.211 -7.43 -0.437 1 98.75 89 TYR A CA 1
ATOM 683 C C . TYR A 1 89 ? 13.797 -8.258 -1.575 1 98.75 89 TYR A C 1
ATOM 685 O O . TYR A 1 89 ? 15.016 -8.312 -1.749 1 98.75 89 TYR A O 1
ATOM 693 N N . ILE A 1 90 ? 12.922 -8.898 -2.34 1 98.75 90 ILE A N 1
ATOM 694 C CA . ILE A 1 90 ? 13.375 -9.742 -3.441 1 98.75 90 ILE A CA 1
ATOM 695 C C . ILE A 1 90 ? 14.211 -8.914 -4.418 1 98.75 90 ILE A C 1
ATOM 697 O O . ILE A 1 90 ? 15.242 -9.375 -4.902 1 98.75 90 ILE A O 1
ATOM 701 N N . SER A 1 91 ? 13.719 -7.727 -4.668 1 98.44 91 SER A N 1
ATOM 702 C CA . SER A 1 91 ? 14.438 -6.836 -5.578 1 98.44 91 SER A CA 1
ATOM 703 C C . SER A 1 91 ? 15.852 -6.566 -5.078 1 98.44 91 SER A C 1
ATOM 705 O O . SER A 1 91 ? 16.781 -6.422 -5.875 1 98.44 91 SER A O 1
ATOM 707 N N . SER A 1 92 ? 16.047 -6.504 -3.773 1 97.75 92 SER A N 1
ATOM 708 C CA . SER A 1 92 ? 17.359 -6.203 -3.188 1 97.75 92 SER A CA 1
ATOM 709 C C . SER A 1 92 ? 18.359 -7.328 -3.449 1 97.75 92 SER A C 1
ATOM 711 O O . SER A 1 92 ? 19.562 -7.121 -3.369 1 97.75 92 SER A O 1
ATOM 713 N N . LEU A 1 93 ? 17.891 -8.5 -3.768 1 97.75 93 LEU A N 1
ATOM 714 C CA . LEU A 1 93 ? 18.75 -9.656 -4.02 1 97.75 93 LEU A CA 1
ATOM 715 C C . LEU A 1 93 ? 19.328 -9.602 -5.434 1 97.75 93 LEU A C 1
ATOM 717 O O . LEU A 1 93 ? 20.297 -10.289 -5.734 1 97.75 93 LEU A O 1
ATOM 721 N N . ILE A 1 94 ? 18.672 -8.836 -6.273 1 97.5 94 ILE A N 1
ATOM 722 C CA . ILE A 1 94 ? 19.078 -8.734 -7.672 1 97.5 94 ILE A CA 1
ATOM 723 C C . ILE A 1 94 ? 19.125 -7.266 -8.086 1 97.5 94 ILE A C 1
ATOM 725 O O . ILE A 1 94 ? 18.438 -6.852 -9.023 1 97.5 94 ILE A O 1
ATOM 729 N N . PRO A 1 95 ? 19.969 -6.496 -7.484 1 95.06 95 PRO A N 1
ATOM 730 C CA . PRO A 1 95 ? 19.953 -5.043 -7.664 1 95.06 95 PRO A CA 1
ATOM 731 C C . PRO A 1 95 ? 20.203 -4.625 -9.117 1 95.06 95 PRO A C 1
ATOM 733 O O . PRO A 1 95 ? 19.75 -3.568 -9.547 1 95.06 95 PRO A O 1
ATOM 736 N N . ASN A 1 96 ? 20.812 -5.406 -9.898 1 96.31 96 ASN A N 1
ATOM 737 C CA . ASN A 1 96 ? 21.172 -5.039 -11.266 1 96.31 96 ASN A CA 1
ATOM 738 C C . ASN A 1 96 ? 19.984 -5.172 -12.211 1 96.31 96 ASN A C 1
ATOM 740 O O . ASN A 1 96 ? 20.031 -4.672 -13.336 1 96.31 96 ASN A O 1
ATOM 744 N N . GLU A 1 97 ? 18.938 -5.816 -11.734 1 96.88 97 GLU A N 1
ATOM 745 C CA . GLU A 1 97 ? 17.766 -6.035 -12.586 1 96.88 97 GLU A CA 1
ATOM 746 C C . GLU A 1 97 ? 16.797 -4.859 -12.508 1 96.88 97 GLU A C 1
ATOM 748 O O . GLU A 1 97 ? 15.867 -4.762 -13.305 1 96.88 97 GLU A O 1
ATOM 753 N N . ASN A 1 98 ? 16.953 -3.986 -11.531 1 96.25 98 ASN A N 1
ATOM 754 C CA . ASN A 1 98 ? 16.172 -2.766 -11.375 1 96.25 98 ASN A CA 1
ATOM 755 C C . ASN A 1 98 ? 14.672 -3.057 -11.391 1 96.25 98 ASN A C 1
ATOM 757 O O . ASN A 1 98 ? 13.914 -2.396 -12.102 1 96.25 98 ASN A O 1
ATOM 761 N N . LEU A 1 99 ? 14.336 -4.066 -10.641 1 98.19 99 LEU A N 1
ATOM 762 C CA . LEU A 1 99 ? 12.953 -4.539 -10.594 1 98.19 99 LEU A CA 1
ATOM 763 C C . LEU A 1 99 ? 12.023 -3.438 -10.102 1 98.19 99 LEU A C 1
ATOM 765 O O . LEU A 1 99 ? 10.812 -3.48 -10.352 1 98.19 99 LEU A O 1
ATOM 769 N N . LEU A 1 100 ? 12.594 -2.473 -9.367 1 98.38 100 LEU A N 1
ATOM 770 C CA . LEU A 1 100 ? 11.766 -1.409 -8.812 1 98.38 100 LEU A CA 1
ATOM 771 C C . LEU A 1 100 ? 11.969 -0.106 -9.578 1 98.38 100 LEU A C 1
ATOM 773 O O . LEU A 1 100 ? 11.523 0.955 -9.133 1 98.38 100 LEU A O 1
ATOM 777 N N . GLY A 1 101 ? 12.594 -0.141 -10.719 1 97.88 101 GLY A N 1
ATOM 778 C CA . GLY A 1 101 ? 12.844 1.055 -11.508 1 97.88 101 GLY A CA 1
ATOM 779 C C . GLY A 1 101 ? 14.273 1.545 -11.414 1 97.88 101 GLY A C 1
ATOM 780 O O . GLY A 1 101 ? 14.992 1.217 -10.469 1 97.88 101 GLY A O 1
ATOM 781 N N . VAL A 1 102 ? 14.656 2.346 -12.344 1 97.19 102 VAL A N 1
ATOM 782 C CA . VAL A 1 102 ? 16.031 2.811 -12.445 1 97.19 102 VAL A CA 1
ATOM 783 C C . VAL A 1 102 ? 16.156 4.199 -11.828 1 97.19 102 VAL A C 1
ATOM 785 O O . VAL A 1 102 ? 16.969 4.414 -10.922 1 97.19 102 VAL A O 1
ATOM 788 N N . THR A 1 103 ? 15.352 5.113 -12.289 1 97.25 103 THR A N 1
ATOM 789 C CA . THR A 1 103 ? 15.414 6.488 -11.805 1 97.25 103 THR A CA 1
ATOM 790 C C . THR A 1 103 ? 14.57 6.652 -10.539 1 97.25 103 THR A C 1
ATOM 792 O O . THR A 1 103 ? 13.727 5.809 -10.242 1 97.25 103 THR A O 1
ATOM 795 N N . ALA A 1 104 ? 14.789 7.75 -9.852 1 97.31 104 ALA A N 1
ATOM 796 C CA . ALA A 1 104 ? 13.992 8.07 -8.672 1 97.31 104 ALA A CA 1
ATOM 797 C C . ALA A 1 104 ? 12.508 8.141 -9.008 1 97.31 104 ALA A C 1
ATOM 799 O O . ALA A 1 104 ? 11.672 7.645 -8.258 1 97.31 104 ALA A O 1
ATOM 800 N N . LEU A 1 105 ? 12.234 8.727 -10.117 1 98 105 LEU A N 1
ATOM 801 C CA . LEU A 1 105 ? 10.844 8.852 -10.539 1 98 105 LEU A CA 1
ATOM 802 C C . LEU A 1 105 ? 10.258 7.484 -10.875 1 98 105 LEU A C 1
ATOM 804 O O . LEU A 1 105 ? 9.125 7.184 -10.484 1 98 105 LEU A O 1
ATOM 808 N N . GLU A 1 106 ? 11 6.633 -11.57 1 98.5 106 GLU A N 1
ATOM 809 C CA . GLU A 1 106 ? 10.523 5.293 -11.883 1 98.5 106 GLU A CA 1
ATOM 810 C C . GLU A 1 106 ? 10.258 4.484 -10.617 1 98.5 106 GLU A C 1
ATOM 812 O O . GLU A 1 106 ? 9.266 3.768 -10.523 1 98.5 106 GLU A O 1
ATOM 817 N N . ARG A 1 107 ? 11.148 4.66 -9.656 1 98.5 107 ARG A N 1
ATOM 818 C CA . ARG A 1 107 ? 10.984 3.939 -8.398 1 98.5 107 ARG A CA 1
ATOM 819 C C . ARG A 1 107 ? 9.727 4.398 -7.668 1 98.5 107 ARG A C 1
ATOM 821 O O . ARG A 1 107 ? 8.992 3.58 -7.102 1 98.5 107 ARG A O 1
ATOM 828 N N . ALA A 1 108 ? 9.484 5.641 -7.723 1 98.62 108 ALA A N 1
ATOM 829 C CA . ALA A 1 108 ? 8.266 6.172 -7.125 1 98.62 108 ALA A CA 1
ATOM 830 C C . ALA A 1 108 ? 7.023 5.656 -7.855 1 98.62 108 ALA A C 1
ATOM 832 O O . ALA A 1 108 ? 6.031 5.285 -7.223 1 98.62 108 ALA A O 1
ATOM 833 N N . LYS A 1 109 ? 7.121 5.598 -9.141 1 98.62 109 LYS A N 1
ATOM 834 C CA . LYS A 1 109 ? 5.98 5.152 -9.938 1 98.62 109 LYS A CA 1
ATOM 835 C C . LYS A 1 109 ? 5.723 3.662 -9.734 1 98.62 109 LYS A C 1
ATOM 837 O O . LYS A 1 109 ? 4.566 3.23 -9.672 1 98.62 109 LYS A O 1
ATOM 842 N N . VAL A 1 110 ? 6.746 2.902 -9.633 1 98.88 110 VAL A N 1
ATOM 843 C CA . VAL A 1 110 ? 6.586 1.486 -9.32 1 98.88 110 VAL A CA 1
ATOM 844 C C . VAL A 1 110 ? 5.891 1.33 -7.969 1 98.88 110 VAL A C 1
ATOM 846 O O . VAL A 1 110 ? 4.934 0.563 -7.844 1 98.88 110 VAL A O 1
ATOM 849 N N . THR A 1 111 ? 6.379 2.084 -7.012 1 98.81 111 THR A N 1
ATOM 850 C CA . THR A 1 111 ? 5.793 2.029 -5.676 1 98.81 111 THR A CA 1
ATOM 851 C C . THR A 1 111 ? 4.336 2.48 -5.707 1 98.81 111 THR A C 1
ATOM 853 O O . THR A 1 111 ? 3.49 1.921 -5.004 1 98.81 111 THR A O 1
ATOM 856 N N . GLU A 1 112 ? 4.066 3.457 -6.512 1 98.69 112 GLU A N 1
ATOM 857 C CA . GLU A 1 112 ? 2.703 3.951 -6.684 1 98.69 112 GLU A CA 1
ATOM 858 C C . GLU A 1 112 ? 1.782 2.855 -7.215 1 98.69 112 GLU A C 1
ATOM 860 O O . GLU A 1 112 ? 0.697 2.637 -6.672 1 98.69 112 GLU A O 1
ATOM 865 N N . TRP A 1 113 ? 2.236 2.143 -8.219 1 98.75 113 TRP A N 1
ATOM 866 C CA . TRP A 1 113 ? 1.493 1.025 -8.797 1 98.75 113 TRP A CA 1
ATOM 867 C C . TRP A 1 113 ? 1.238 -0.055 -7.746 1 98.75 113 TRP A C 1
ATOM 869 O O . TRP A 1 113 ? 0.106 -0.52 -7.59 1 98.75 113 TRP A O 1
ATOM 879 N N . LEU A 1 114 ? 2.283 -0.373 -7.062 1 98.81 114 LEU A N 1
ATOM 880 C CA . LEU A 1 114 ? 2.176 -1.475 -6.113 1 98.81 114 LEU A CA 1
ATOM 881 C C . LEU A 1 114 ? 1.217 -1.124 -4.98 1 98.81 114 LEU A C 1
ATOM 883 O O . LEU A 1 114 ? 0.448 -1.975 -4.523 1 98.81 114 LEU A O 1
ATOM 887 N N . ALA A 1 115 ? 1.272 0.101 -4.543 1 98.44 115 ALA A N 1
ATOM 888 C CA . ALA A 1 115 ? 0.357 0.554 -3.498 1 98.44 115 ALA A CA 1
ATOM 889 C C . ALA A 1 115 ? -1.086 0.551 -3.996 1 98.44 115 ALA A C 1
ATOM 891 O O . ALA A 1 115 ? -1.993 0.109 -3.287 1 98.44 115 ALA A O 1
ATOM 892 N N . PHE A 1 116 ? -1.293 1.018 -5.23 1 98.25 116 PHE A N 1
ATOM 893 C CA . PHE A 1 116 ? -2.615 1.05 -5.844 1 98.25 116 PHE A CA 1
ATOM 894 C C . PHE A 1 116 ? -3.158 -0.362 -6.031 1 98.25 116 PHE A C 1
ATOM 896 O O . PHE A 1 116 ? -4.305 -0.643 -5.68 1 98.25 116 PHE A O 1
ATOM 903 N N . LEU A 1 117 ? -2.363 -1.231 -6.531 1 98.69 117 LEU A N 1
ATOM 904 C CA . LEU A 1 117 ? -2.797 -2.596 -6.816 1 98.69 117 LEU A CA 1
ATOM 905 C C . LEU A 1 117 ? -3.137 -3.338 -5.531 1 98.69 117 LEU A C 1
ATOM 907 O O . LEU A 1 117 ? -4.145 -4.047 -5.465 1 98.69 117 LEU A O 1
ATOM 911 N N . SER A 1 118 ? -2.324 -3.15 -4.512 1 97.94 118 SER A N 1
ATOM 912 C CA . SER A 1 118 ? -2.547 -3.873 -3.264 1 97.94 118 SER A CA 1
ATOM 913 C C . SER A 1 118 ? -3.658 -3.229 -2.443 1 97.94 118 SER A C 1
ATOM 915 O O . SER A 1 118 ? -4.559 -3.92 -1.955 1 97.94 118 SER A O 1
ATOM 917 N N . GLY A 1 119 ? -3.643 -1.939 -2.338 1 96.62 119 GLY A N 1
ATOM 918 C CA . GLY A 1 119 ? -4.52 -1.24 -1.411 1 96.62 119 GLY A CA 1
ATOM 919 C C . GLY A 1 119 ? -5.898 -0.979 -1.979 1 96.62 119 GLY A C 1
ATOM 920 O O . GLY A 1 119 ? -6.898 -1.076 -1.264 1 96.62 119 GLY A O 1
ATOM 921 N N . THR A 1 120 ? -5.98 -0.645 -3.279 1 97 120 THR A N 1
ATOM 922 C CA . THR A 1 120 ? -7.25 -0.259 -3.879 1 97 120 THR A CA 1
ATOM 923 C C . THR A 1 120 ? -7.871 -1.432 -4.633 1 97 120 THR A C 1
ATOM 925 O O . THR A 1 120 ? -8.883 -1.992 -4.199 1 97 120 THR A O 1
ATOM 928 N N . LEU A 1 121 ? -7.23 -1.898 -5.652 1 98.12 121 LEU A N 1
ATOM 929 C CA . LEU A 1 121 ? -7.824 -2.939 -6.484 1 98.12 121 LEU A CA 1
ATOM 930 C C . LEU A 1 121 ? -8.016 -4.227 -5.691 1 98.12 121 LEU A C 1
ATOM 932 O O . LEU A 1 121 ? -9.125 -4.766 -5.641 1 98.12 121 LEU A O 1
ATOM 936 N N . HIS A 1 122 ? -6.988 -4.664 -5.023 1 98.19 122 HIS A N 1
ATOM 937 C CA . HIS A 1 122 ? -7.062 -5.949 -4.34 1 98.19 122 HIS A CA 1
ATOM 938 C C . HIS A 1 122 ? -7.898 -5.852 -3.068 1 98.19 122 HIS A C 1
ATOM 940 O O . HIS A 1 122 ? -8.898 -6.555 -2.926 1 98.19 122 HIS A O 1
ATOM 946 N N . ALA A 1 123 ? -7.539 -4.977 -2.17 1 96.25 123 ALA A N 1
ATOM 947 C CA . ALA A 1 123 ? -8.141 -4.953 -0.838 1 96.25 123 ALA A CA 1
ATOM 948 C C . ALA A 1 123 ? -9.547 -4.363 -0.879 1 96.25 123 ALA A C 1
ATOM 950 O O . ALA A 1 123 ? -10.5 -4.984 -0.406 1 96.25 123 ALA A O 1
ATOM 951 N N . LEU A 1 124 ? -9.734 -3.217 -1.532 1 96.56 124 LEU A N 1
ATOM 952 C CA . LEU A 1 124 ? -11.023 -2.525 -1.503 1 96.56 124 LEU A CA 1
ATOM 953 C C . LEU A 1 124 ? -11.945 -3.049 -2.598 1 96.56 124 LEU A C 1
ATOM 955 O O . LEU A 1 124 ? -13.156 -3.168 -2.389 1 96.56 124 LEU A O 1
ATOM 959 N N . GLY A 1 125 ? -11.383 -3.334 -3.764 1 97.5 125 GLY A N 1
ATOM 960 C CA . GLY A 1 125 ? -12.203 -3.795 -4.871 1 97.5 125 GLY A CA 1
ATOM 961 C C . GLY A 1 125 ? -12.516 -5.277 -4.805 1 97.5 125 GLY A C 1
ATOM 962 O O . GLY A 1 125 ? -13.609 -5.668 -4.379 1 97.5 125 GLY A O 1
ATOM 963 N N . LEU A 1 126 ? -11.531 -6.094 -5.074 1 97.75 126 LEU A N 1
ATOM 964 C CA . LEU A 1 126 ? -11.711 -7.535 -5.176 1 97.75 126 LEU A CA 1
ATOM 965 C C . LEU A 1 126 ? -11.977 -8.148 -3.807 1 97.75 126 LEU A C 1
ATOM 967 O O . LEU A 1 126 ? -12.719 -9.125 -3.695 1 97.75 126 LEU A O 1
ATOM 971 N N . GLY A 1 127 ? -11.383 -7.547 -2.746 1 95.56 127 GLY A N 1
ATOM 972 C CA . GLY A 1 127 ? -11.664 -8.008 -1.397 1 95.56 127 GLY A CA 1
ATOM 973 C C . GLY A 1 127 ? -13.133 -7.883 -1.023 1 95.56 127 GLY A C 1
ATOM 974 O O . GLY A 1 127 ? -13.719 -8.812 -0.465 1 95.56 127 GLY A O 1
ATOM 975 N N . ALA A 1 128 ? -13.719 -6.75 -1.383 1 96.31 128 ALA A N 1
ATOM 976 C CA . ALA A 1 128 ? -15.133 -6.535 -1.104 1 96.31 128 ALA A CA 1
ATOM 977 C C . ALA A 1 128 ? -16 -7.492 -1.913 1 96.31 128 ALA A C 1
ATOM 979 O O . ALA A 1 128 ? -17.031 -7.961 -1.432 1 96.31 128 ALA A O 1
ATOM 980 N N . LEU A 1 129 ? -15.602 -7.766 -3.107 1 96.44 129 LEU A N 1
ATOM 981 C CA . LEU A 1 129 ? -16.344 -8.648 -3.996 1 96.44 129 LEU A CA 1
ATOM 982 C C . LEU A 1 129 ? -16.297 -10.094 -3.488 1 96.44 129 LEU A C 1
ATOM 984 O O . LEU A 1 129 ? -17.344 -10.75 -3.385 1 96.44 129 LEU A O 1
ATOM 988 N N . ARG A 1 130 ? -15.141 -10.516 -3.07 1 94.06 130 ARG A N 1
ATOM 989 C CA . ARG A 1 130 ? -14.93 -11.922 -2.742 1 94.06 130 ARG A CA 1
ATOM 990 C C . ARG A 1 130 ? -15.266 -12.203 -1.281 1 94.06 130 ARG A C 1
ATOM 992 O O . ARG A 1 130 ? -15.703 -13.297 -0.938 1 94.06 130 ARG A O 1
ATOM 999 N N . ARG A 1 131 ? -15.047 -11.219 -0.441 1 93.5 131 ARG A N 1
ATOM 1000 C CA . ARG A 1 131 ? -15.188 -11.422 0.997 1 93.5 131 ARG A CA 1
ATOM 1001 C C . ARG A 1 131 ? -15.922 -10.258 1.645 1 93.5 131 ARG A C 1
ATOM 1003 O O . ARG A 1 131 ? -15.375 -9.57 2.51 1 93.5 131 ARG A O 1
ATOM 1010 N N . PRO A 1 132 ? -17.188 -10.117 1.334 1 95.06 132 PRO A N 1
ATOM 1011 C CA . PRO A 1 132 ? -17.938 -8.984 1.884 1 95.06 132 PRO A CA 1
ATOM 1012 C C . PRO A 1 132 ? -18.031 -9.023 3.408 1 95.06 132 PRO A C 1
ATOM 1014 O O . PRO A 1 132 ? -18.25 -7.988 4.043 1 95.06 132 PRO A O 1
ATOM 1017 N N . GLY A 1 133 ? -17.797 -10.18 4.039 1 94.19 133 GLY A N 1
ATOM 1018 C CA . GLY A 1 133 ? -17.812 -10.328 5.484 1 94.19 133 GLY A CA 1
ATOM 1019 C C . GLY A 1 133 ? -16.734 -9.539 6.184 1 94.19 133 GLY A C 1
ATOM 1020 O O . GLY A 1 133 ? -16.812 -9.289 7.387 1 94.19 133 GLY A O 1
ATOM 1021 N N . TRP A 1 134 ? -15.688 -9.164 5.445 1 91.5 134 TRP A N 1
ATOM 1022 C CA . TRP A 1 134 ? -14.625 -8.328 5.988 1 91.5 134 TRP A CA 1
ATOM 1023 C C . TRP A 1 134 ? -15.156 -6.934 6.32 1 91.5 134 TRP A C 1
ATOM 1025 O O . TRP A 1 134 ? -14.555 -6.211 7.121 1 91.5 134 TRP A O 1
ATOM 1035 N N . PHE A 1 135 ? -16.344 -6.605 5.73 1 95.56 135 PHE A N 1
ATOM 1036 C CA . PHE A 1 135 ? -16.781 -5.211 5.766 1 95.56 135 PHE A CA 1
ATOM 1037 C C . PHE A 1 135 ? -18.062 -5.062 6.578 1 95.56 135 PHE A C 1
ATOM 1039 O O . PHE A 1 135 ? -18.422 -3.953 6.965 1 95.56 135 PHE A O 1
ATOM 1046 N N . SER A 1 136 ? -18.734 -6.16 6.746 1 96.44 136 SER A N 1
ATOM 1047 C CA . SER A 1 136 ? -19.938 -6.145 7.562 1 96.44 136 SER A CA 1
ATOM 1048 C C . SER A 1 136 ? -20.297 -7.547 8.055 1 96.44 136 SER A C 1
ATOM 1050 O O . SER A 1 136 ? -20.172 -8.516 7.305 1 96.44 136 SER A O 1
ATOM 1052 N N . ASP A 1 137 ? -20.766 -7.59 9.25 1 95.12 137 ASP A N 1
ATOM 1053 C CA . ASP A 1 137 ? -21.25 -8.867 9.766 1 95.12 137 ASP A CA 1
ATOM 1054 C C . ASP A 1 137 ? -22.703 -9.102 9.352 1 95.12 137 ASP A C 1
ATOM 1056 O O . ASP A 1 137 ? -23.219 -10.219 9.484 1 95.12 137 ASP A O 1
ATOM 1060 N N . ASP A 1 138 ? -23.312 -8.055 8.898 1 95.38 138 ASP A N 1
ATOM 1061 C CA . ASP A 1 138 ? -24.688 -8.156 8.453 1 95.38 138 ASP A CA 1
ATOM 1062 C C . ASP A 1 138 ? -24.781 -8.719 7.039 1 95.38 138 ASP A C 1
ATOM 1064 O O . ASP A 1 138 ? -24.531 -8.008 6.062 1 95.38 138 ASP A O 1
ATOM 1068 N N . THR A 1 139 ? -25.328 -9.898 6.922 1 95.94 139 THR A N 1
ATOM 1069 C CA . THR A 1 139 ? -25.375 -10.586 5.637 1 95.94 139 THR A CA 1
ATOM 1070 C C . THR A 1 139 ? -26.281 -9.844 4.66 1 95.94 139 THR A C 1
ATOM 1072 O O . THR A 1 139 ? -26.078 -9.906 3.445 1 95.94 139 THR A O 1
ATOM 1075 N N . ALA A 1 140 ? -27.156 -9.094 5.172 1 95.75 140 ALA A N 1
ATOM 1076 C CA . ALA A 1 140 ? -28.062 -8.328 4.32 1 95.75 140 ALA A CA 1
ATOM 1077 C C . ALA A 1 140 ? -27.312 -7.207 3.6 1 95.75 140 ALA A C 1
ATOM 1079 O O . ALA A 1 140 ? -27.781 -6.715 2.568 1 95.75 140 ALA A O 1
ATOM 1080 N N . ALA A 1 141 ? -26.219 -6.84 4.109 1 96.75 141 ALA A N 1
ATOM 1081 C CA . ALA A 1 141 ? -25.438 -5.738 3.545 1 96.75 141 ALA A CA 1
ATOM 1082 C C . ALA A 1 141 ? -24.469 -6.242 2.484 1 96.75 141 ALA A C 1
ATOM 1084 O O . ALA A 1 141 ? -23.859 -5.445 1.762 1 96.75 141 ALA A O 1
ATOM 1085 N N . HIS A 1 142 ? -24.344 -7.535 2.332 1 97.56 142 HIS A N 1
ATOM 1086 C CA . HIS A 1 142 ? -23.25 -8.117 1.564 1 97.56 142 HIS A CA 1
ATOM 1087 C C . HIS A 1 142 ? -23.406 -7.824 0.076 1 97.56 142 HIS A C 1
ATOM 1089 O O . HIS A 1 142 ? -22.422 -7.562 -0.612 1 97.56 142 HIS A O 1
ATOM 1095 N N . GLU A 1 143 ? -24.578 -7.832 -0.392 1 97.19 143 GLU A N 1
ATOM 1096 C CA . GLU A 1 143 ? -24.766 -7.621 -1.824 1 97.19 143 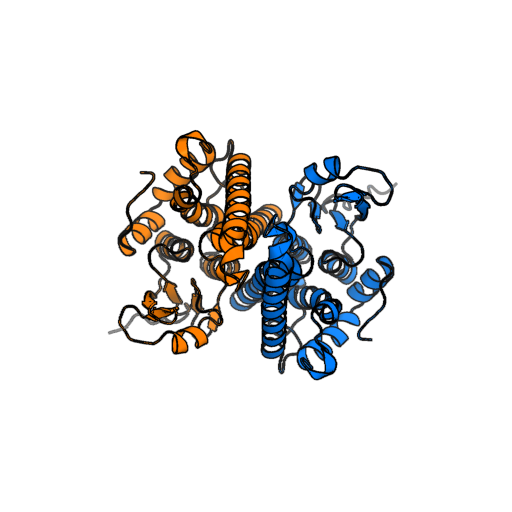GLU A CA 1
ATOM 1097 C C . GLU A 1 143 ? -24.375 -6.199 -2.227 1 97.19 143 GLU A C 1
ATOM 1099 O O . GLU A 1 143 ? -23.781 -5.988 -3.287 1 97.19 143 GLU A O 1
ATOM 1104 N N . GLY A 1 144 ? -24.734 -5.246 -1.394 1 97.12 144 GLY A N 1
ATOM 1105 C CA . GLY A 1 144 ? -24.328 -3.877 -1.66 1 97.12 144 GLY A CA 1
ATOM 1106 C C . GLY A 1 144 ? -22.828 -3.684 -1.609 1 97.12 144 GLY A C 1
ATOM 1107 O O . GLY A 1 144 ? -22.266 -2.941 -2.418 1 97.12 144 GLY A O 1
ATOM 1108 N N . ILE A 1 145 ? -22.203 -4.379 -0.727 1 97.62 145 ILE A N 1
ATOM 1109 C CA . ILE A 1 145 ? -20.75 -4.309 -0.571 1 97.62 145 ILE A CA 1
ATOM 1110 C C . ILE A 1 145 ? -20.078 -4.93 -1.789 1 97.62 145 ILE A C 1
ATOM 1112 O O . ILE A 1 145 ? -19.141 -4.359 -2.342 1 97.62 145 ILE A O 1
ATOM 1116 N N . ARG A 1 146 ? -20.609 -6.055 -2.25 1 97.81 146 ARG A N 1
ATOM 1117 C CA . ARG A 1 146 ? -20.078 -6.703 -3.445 1 97.81 146 ARG A CA 1
ATOM 1118 C C . ARG A 1 146 ? -20.203 -5.793 -4.66 1 97.81 146 ARG A C 1
ATOM 1120 O O . ARG A 1 146 ? -19.281 -5.699 -5.473 1 97.81 146 ARG A O 1
ATOM 1127 N N . ALA A 1 147 ? -21.328 -5.156 -4.719 1 97.31 147 ALA A N 1
ATOM 1128 C CA . ALA A 1 147 ? -21.594 -4.297 -5.867 1 97.31 147 ALA A CA 1
ATOM 1129 C C . ALA A 1 147 ? -20.609 -3.129 -5.922 1 97.31 147 ALA A C 1
ATOM 1131 O O . ALA A 1 147 ? -20.078 -2.803 -6.984 1 97.31 147 ALA A O 1
ATOM 1132 N N . LYS A 1 148 ? -20.359 -2.52 -4.809 1 96.88 148 LYS A N 1
ATOM 1133 C CA . LYS A 1 148 ? -19.438 -1.398 -4.75 1 96.88 148 LYS A CA 1
ATOM 1134 C C . LYS A 1 148 ? -18 -1.857 -5.023 1 96.88 148 LYS A C 1
ATOM 1136 O O . LYS A 1 148 ? -17.234 -1.16 -5.691 1 96.88 148 LYS A O 1
ATOM 1141 N N . GLY A 1 149 ? -17.688 -3.008 -4.43 1 97.12 149 GLY A N 1
ATOM 1142 C CA . GLY A 1 149 ? -16.375 -3.586 -4.711 1 97.12 149 GLY A CA 1
ATOM 1143 C C . GLY A 1 149 ? -16.156 -3.857 -6.184 1 97.12 149 GLY A C 1
ATOM 1144 O O . GLY A 1 149 ? -15.086 -3.541 -6.723 1 97.12 149 GLY A O 1
ATOM 1145 N N . LYS A 1 150 ? -17.125 -4.402 -6.785 1 97.69 150 LYS A N 1
ATOM 1146 C CA . LYS A 1 150 ? -17.031 -4.691 -8.211 1 97.69 150 LYS A CA 1
ATOM 1147 C C . LYS A 1 150 ? -16.891 -3.412 -9.031 1 97.69 150 LYS A C 1
ATOM 1149 O O . LYS A 1 150 ? -16.094 -3.357 -9.969 1 97.69 150 LYS A O 1
ATOM 1154 N N . GLU A 1 151 ? -17.641 -2.418 -8.664 1 97.06 151 GLU A N 1
ATOM 1155 C CA . GLU A 1 151 ? -17.531 -1.125 -9.336 1 97.06 151 GLU A CA 1
ATOM 1156 C C . GLU A 1 151 ? -16.109 -0.565 -9.242 1 97.06 151 GLU A C 1
ATOM 1158 O O . GLU A 1 151 ? -15.555 -0.11 -10.242 1 97.06 151 GLU A O 1
ATOM 1163 N N . LEU A 1 152 ? -15.586 -0.628 -8.094 1 96.56 152 LEU A N 1
ATOM 1164 C CA . LEU A 1 152 ? -14.234 -0.127 -7.879 1 96.56 152 LEU A CA 1
ATOM 1165 C C . LEU A 1 152 ? -13.219 -0.957 -8.656 1 96.56 152 LEU A C 1
ATOM 1167 O O . LEU A 1 152 ? -12.258 -0.412 -9.211 1 96.56 152 LEU A O 1
ATOM 1171 N N . ALA A 1 153 ? -13.391 -2.234 -8.633 1 97.94 153 ALA A N 1
ATOM 1172 C CA . ALA A 1 153 ? -12.492 -3.111 -9.375 1 97.94 153 ALA A CA 1
ATOM 1173 C C . ALA A 1 153 ? -12.531 -2.785 -10.867 1 97.94 153 ALA A C 1
ATOM 1175 O O . ALA A 1 153 ? -11.477 -2.656 -11.508 1 97.94 153 ALA A O 1
ATOM 1176 N N . VAL A 1 154 ? -13.703 -2.611 -11.391 1 97.88 154 VAL A N 1
ATOM 1177 C CA . VAL A 1 154 ? -13.852 -2.307 -12.805 1 97.88 154 VAL A CA 1
ATOM 1178 C C . VAL A 1 154 ? -13.18 -0.976 -13.125 1 97.88 154 VAL A C 1
ATOM 1180 O O . VAL A 1 154 ? -12.453 -0.863 -14.117 1 97.88 154 VAL A O 1
ATOM 1183 N N . GLU A 1 155 ? -13.391 0.007 -12.281 1 96.56 155 GLU A N 1
ATOM 1184 C CA . GLU A 1 155 ? -12.711 1.291 -12.445 1 96.56 155 GLU A CA 1
ATOM 1185 C C . GLU A 1 155 ? -11.195 1.123 -12.43 1 96.56 155 GLU A C 1
ATOM 1187 O O . GLU A 1 155 ? -10.484 1.781 -13.195 1 96.56 155 GLU A O 1
ATOM 1192 N N . SER A 1 156 ? -10.727 0.274 -11.562 1 98 156 SER A N 1
ATOM 1193 C CA . SER A 1 156 ? -9.297 0.02 -11.445 1 98 156 SER A CA 1
ATOM 1194 C C . SER A 1 156 ? -8.742 -0.635 -12.711 1 98 156 SER A C 1
ATOM 1196 O O . SER A 1 156 ? -7.652 -0.293 -13.172 1 98 156 SER A O 1
ATOM 1198 N N . TYR A 1 157 ? -9.492 -1.579 -13.25 1 98.44 157 TYR A N 1
ATOM 1199 C CA . TYR A 1 157 ? -9.07 -2.217 -14.5 1 98.44 157 TYR A CA 1
ATOM 1200 C C . TYR A 1 157 ? -8.977 -1.197 -15.625 1 98.44 157 TYR A C 1
ATOM 1202 O O . TYR A 1 157 ? -8.039 -1.237 -16.422 1 98.44 157 TYR A O 1
ATOM 1210 N N . LYS A 1 158 ? -9.906 -0.289 -15.656 1 97.38 158 LYS A N 1
ATOM 1211 C CA . LYS A 1 158 ? -9.875 0.761 -16.672 1 97.38 158 LYS A CA 1
ATOM 1212 C C . LYS A 1 158 ? -8.672 1.681 -16.469 1 97.38 158 LYS A C 1
ATOM 1214 O O . LYS A 1 158 ? -8.062 2.135 -17.438 1 97.38 158 LYS A O 1
ATOM 1219 N N . ARG A 1 159 ? -8.383 1.947 -15.25 1 96.75 159 ARG A N 1
ATOM 1220 C CA . ARG A 1 159 ? -7.207 2.752 -14.945 1 96.75 159 ARG A CA 1
ATOM 1221 C C . ARG A 1 159 ? -5.93 2.049 -15.398 1 96.75 159 ARG A C 1
ATOM 1223 O O . ARG A 1 159 ? -5.02 2.686 -15.93 1 96.75 159 ARG A O 1
ATOM 1230 N N . ILE A 1 160 ? -5.859 0.771 -15.156 1 98.5 160 ILE A N 1
ATOM 1231 C CA . ILE A 1 160 ? -4.723 -0.027 -15.594 1 98.5 160 ILE A CA 1
ATOM 1232 C C . ILE A 1 160 ? -4.605 0.028 -17.109 1 98.5 160 ILE A C 1
ATOM 1234 O O . ILE A 1 160 ? -3.514 0.241 -17.656 1 98.5 160 ILE A O 1
ATOM 1238 N N . GLU A 1 161 ? -5.727 -0.168 -17.781 1 98.56 161 GLU A N 1
ATOM 1239 C CA . GLU A 1 161 ? -5.77 -0.087 -19.234 1 98.56 161 GLU A CA 1
ATOM 1240 C C . GLU A 1 161 ? -5.199 1.239 -19.734 1 98.56 161 GLU A C 1
ATOM 1242 O O . GLU A 1 161 ? -4.363 1.263 -20.641 1 98.56 161 GLU A O 1
ATOM 1247 N N . LYS A 1 162 ? -5.656 2.328 -19.141 1 97 162 LYS A N 1
ATOM 1248 C CA . LYS A 1 162 ? -5.188 3.656 -19.531 1 97 162 LYS A CA 1
ATOM 1249 C C . LYS A 1 162 ? -3.688 3.799 -19.281 1 97 162 LYS A C 1
ATOM 1251 O O . LYS A 1 162 ? -2.977 4.402 -20.094 1 97 162 LYS A O 1
ATOM 1256 N N . GLY A 1 163 ? -3.195 3.248 -18.234 1 97.06 163 GLY A N 1
ATOM 1257 C CA . GLY A 1 163 ? -1.79 3.342 -17.859 1 97.06 163 GLY A CA 1
ATOM 1258 C C . GLY A 1 163 ? -0.883 2.539 -18.781 1 97.06 163 GLY A C 1
ATOM 1259 O O . GLY A 1 163 ? 0.313 2.82 -18.875 1 97.06 163 GLY A O 1
ATOM 1260 N N . LEU A 1 164 ? -1.393 1.541 -19.391 1 98.25 164 LEU A N 1
ATOM 1261 C CA . LEU A 1 164 ? -0.586 0.634 -20.203 1 98.25 164 LEU A CA 1
ATOM 1262 C C . LEU A 1 164 ? -0.671 1.004 -21.688 1 98.25 164 LEU A C 1
ATOM 1264 O O . LEU A 1 164 ? 0.07 0.464 -22.5 1 98.25 164 LEU A O 1
ATOM 1268 N N . LYS A 1 165 ? -1.603 1.845 -22.016 1 96.75 165 LYS A N 1
ATOM 1269 C CA . LYS A 1 165 ? -1.793 2.188 -23.422 1 96.75 165 LYS A CA 1
ATOM 1270 C C . LYS A 1 165 ? -0.5 2.713 -24.031 1 96.75 165 LYS A C 1
ATOM 1272 O O . LYS A 1 165 ? 0.108 3.65 -23.516 1 96.75 165 LYS A O 1
ATOM 1277 N N . GLY A 1 166 ? -0.068 2.029 -25.094 1 95.62 166 GLY A N 1
ATOM 1278 C CA . GLY A 1 166 ? 1.111 2.453 -25.828 1 95.62 166 GLY A CA 1
ATOM 1279 C C . GLY A 1 166 ? 2.412 2.066 -25.156 1 95.62 166 GLY A C 1
ATOM 1280 O O . GLY A 1 166 ? 3.484 2.523 -25.547 1 95.62 166 GLY A O 1
ATOM 1281 N N . ARG A 1 167 ? 2.342 1.251 -24.188 1 96.06 167 ARG A N 1
ATOM 1282 C CA . ARG A 1 167 ? 3.541 0.899 -23.438 1 96.06 167 ARG A CA 1
ATOM 1283 C C . ARG A 1 167 ? 3.795 -0.604 -23.484 1 96.06 167 ARG A C 1
ATOM 1285 O O . ARG A 1 167 ? 2.852 -1.398 -23.453 1 96.06 167 ARG A O 1
ATOM 1292 N N . GLU A 1 168 ? 5.031 -0.88 -23.531 1 96.56 168 GLU A N 1
ATOM 1293 C CA . GLU A 1 168 ? 5.418 -2.285 -23.438 1 96.56 168 GLU A CA 1
ATOM 1294 C C . GLU A 1 168 ? 5.512 -2.74 -21.984 1 96.56 168 GLU A C 1
ATOM 1296 O O . GLU A 1 168 ? 5.137 -3.869 -21.656 1 96.56 168 GLU A O 1
ATOM 1301 N N . PHE A 1 169 ? 6.027 -1.851 -21.156 1 98.12 169 PHE A N 1
ATOM 1302 C CA . PHE A 1 169 ? 6.172 -2.105 -19.734 1 98.12 169 PHE A CA 1
ATOM 1303 C C . PHE A 1 169 ? 5.375 -1.097 -18.922 1 98.12 169 PHE A C 1
ATOM 1305 O O . PHE A 1 169 ? 5.086 0.004 -19.391 1 98.12 169 PHE A O 1
ATOM 1312 N N . ALA A 1 170 ? 4.977 -1.501 -17.766 1 98.38 170 ALA A N 1
ATOM 1313 C CA . ALA A 1 170 ? 4.113 -0.663 -16.938 1 98.38 170 ALA A CA 1
ATOM 1314 C C . ALA A 1 170 ? 4.828 0.624 -16.531 1 98.38 170 ALA A C 1
ATOM 1316 O O . ALA A 1 170 ? 4.211 1.69 -16.484 1 98.38 170 ALA A O 1
ATOM 1317 N N . VAL A 1 171 ? 6.125 0.501 -16.203 1 98.38 171 VAL A N 1
ATOM 1318 C CA . VAL A 1 171 ? 6.906 1.655 -15.773 1 98.38 171 VAL A CA 1
ATOM 1319 C C . VAL A 1 171 ? 8.234 1.691 -16.531 1 98.38 171 VAL A C 1
ATOM 1321 O O . VAL A 1 171 ? 8.961 0.698 -16.562 1 98.38 171 VAL A O 1
ATOM 1324 N N . GLY A 1 172 ? 8.531 2.777 -17.094 1 96.81 172 GLY A N 1
ATOM 1325 C CA . GLY A 1 172 ? 9.789 2.928 -17.812 1 96.81 172 GLY A CA 1
ATOM 1326 C C . GLY A 1 172 ? 9.875 2.066 -19.047 1 96.81 172 GLY A C 1
ATOM 1327 O O . GLY A 1 172 ? 8.883 1.891 -19.766 1 96.81 172 GLY A O 1
ATOM 1328 N N . HIS A 1 173 ? 11.117 1.589 -19.312 1 96.56 173 HIS A N 1
ATOM 1329 C CA . HIS A 1 173 ? 11.359 0.878 -20.562 1 96.56 173 HIS A CA 1
ATOM 1330 C C . HIS A 1 173 ? 11.922 -0.517 -20.312 1 96.56 173 HIS A C 1
ATOM 1332 O O . HIS A 1 173 ? 12.594 -1.09 -21.172 1 96.56 173 HIS A O 1
ATOM 1338 N N . ALA A 1 174 ? 11.641 -0.992 -19.156 1 96.75 174 ALA A N 1
ATOM 1339 C CA . ALA A 1 174 ? 12.117 -2.322 -18.797 1 96.75 174 ALA A CA 1
ATOM 1340 C C . ALA A 1 174 ? 11.133 -3.021 -17.859 1 96.75 174 ALA A C 1
ATOM 1342 O O . ALA A 1 174 ? 10.258 -2.379 -17.281 1 96.75 174 ALA A O 1
ATOM 1343 N N . LEU A 1 175 ? 11.359 -4.332 -17.766 1 98.12 175 LEU A N 1
ATOM 1344 C CA . LEU A 1 175 ? 10.547 -5.16 -16.875 1 98.12 175 LEU A CA 1
ATOM 1345 C C . LEU A 1 175 ? 10.703 -4.723 -15.422 1 98.12 175 LEU A C 1
ATOM 1347 O O . LEU A 1 175 ? 11.828 -4.531 -14.945 1 98.12 175 LEU A O 1
ATOM 1351 N N . THR A 1 176 ? 9.578 -4.461 -14.75 1 98.69 176 THR A N 1
ATOM 1352 C CA . THR A 1 176 ? 9.586 -4.191 -13.32 1 98.69 176 THR A CA 1
ATOM 1353 C C . THR A 1 176 ? 8.664 -5.152 -12.578 1 98.69 176 THR A C 1
ATOM 1355 O O . THR A 1 176 ? 7.977 -5.965 -13.203 1 98.69 176 THR A O 1
ATOM 1358 N N . ALA A 1 177 ? 8.617 -5.02 -11.273 1 98.69 177 ALA A N 1
ATOM 1359 C CA . ALA A 1 177 ? 7.766 -5.859 -10.438 1 98.69 177 ALA A CA 1
ATOM 1360 C C . ALA A 1 177 ? 6.289 -5.621 -10.742 1 98.69 177 ALA A C 1
ATOM 1362 O O . ALA A 1 177 ? 5.453 -6.504 -10.531 1 98.69 177 ALA A O 1
ATOM 1363 N N . VAL A 1 178 ? 5.984 -4.414 -11.234 1 98.88 178 VAL A N 1
ATOM 1364 C CA . VAL A 1 178 ? 4.602 -4.062 -11.539 1 98.88 178 VAL A CA 1
ATOM 1365 C C . VAL A 1 178 ? 4.07 -4.98 -12.641 1 98.88 178 VAL A C 1
ATOM 1367 O O . VAL A 1 178 ? 2.91 -5.398 -12.602 1 98.88 178 VAL A O 1
ATOM 1370 N N . ASP A 1 179 ? 4.898 -5.309 -13.586 1 98.88 179 ASP A N 1
ATOM 1371 C CA . ASP A 1 179 ? 4.477 -6.164 -14.688 1 98.88 179 ASP A CA 1
ATOM 1372 C C . ASP A 1 179 ? 4.059 -7.547 -14.188 1 98.88 179 ASP A C 1
ATOM 1374 O O . ASP A 1 179 ? 3.039 -8.086 -14.625 1 98.88 179 ASP A O 1
ATOM 1378 N N . PHE A 1 180 ? 4.805 -8.07 -13.25 1 98.75 180 PHE A N 1
ATOM 1379 C CA . PHE A 1 180 ? 4.445 -9.344 -12.641 1 98.75 180 PHE A CA 1
ATOM 1380 C C . PHE A 1 180 ? 3.166 -9.211 -11.828 1 98.75 180 PHE A C 1
ATOM 1382 O O . PHE A 1 180 ? 2.309 -10.102 -11.852 1 98.75 180 PHE A O 1
ATOM 1389 N N . ASN A 1 181 ? 3.064 -8.117 -11.109 1 98.88 181 ASN A N 1
ATOM 1390 C CA . ASN A 1 181 ? 1.929 -7.938 -10.211 1 98.88 181 ASN A CA 1
ATOM 1391 C C . ASN A 1 181 ? 0.627 -7.754 -10.984 1 98.88 181 ASN A C 1
ATOM 1393 O O . ASN A 1 181 ? -0.436 -8.188 -10.531 1 98.88 181 ASN A O 1
ATOM 1397 N N . LEU A 1 182 ? 0.723 -7.102 -12.117 1 98.88 182 LEU A N 1
ATOM 1398 C CA . LEU A 1 182 ? -0.462 -6.891 -12.945 1 98.88 182 LEU A CA 1
ATOM 1399 C C . LEU A 1 182 ? -1.017 -8.219 -13.445 1 98.88 182 LEU A C 1
ATOM 1401 O O . LEU A 1 182 ? -2.221 -8.344 -13.68 1 98.88 182 LEU A O 1
ATOM 1405 N N . TYR A 1 183 ? -0.212 -9.219 -13.586 1 98.62 183 TYR A N 1
ATOM 1406 C CA . TYR A 1 183 ? -0.565 -10.492 -14.188 1 98.62 183 TYR A CA 1
ATOM 1407 C C . TYR A 1 183 ? -1.681 -11.18 -13.406 1 98.62 183 TYR A C 1
ATOM 1409 O O . TYR A 1 183 ? -2.639 -11.688 -13.992 1 98.62 183 TYR A O 1
ATOM 1417 N N . ILE A 1 184 ? -1.571 -11.172 -12.047 1 98.44 184 ILE A N 1
ATOM 1418 C CA . ILE A 1 184 ? -2.549 -11.867 -11.219 1 98.44 184 ILE A CA 1
ATOM 1419 C C . ILE A 1 184 ? -3.92 -11.211 -11.375 1 98.44 184 ILE A C 1
ATOM 1421 O O . ILE A 1 184 ? -4.945 -11.898 -11.383 1 98.44 184 ILE A O 1
ATOM 1425 N N . PHE A 1 185 ? -3.924 -9.93 -11.516 1 98.62 185 PHE A N 1
ATOM 1426 C CA . PHE A 1 185 ? -5.199 -9.234 -11.633 1 98.62 185 PHE A CA 1
ATOM 1427 C C . PHE A 1 185 ? -5.809 -9.461 -13.016 1 98.62 185 PHE A C 1
ATOM 1429 O O . PHE A 1 185 ? -7.031 -9.516 -13.156 1 98.62 185 PHE A O 1
ATOM 1436 N N . ALA A 1 186 ? -4.902 -9.594 -14.008 1 98.44 186 ALA A N 1
ATOM 1437 C CA . ALA A 1 186 ? -5.418 -9.984 -15.32 1 98.44 186 ALA A CA 1
ATOM 1438 C C . ALA A 1 186 ? -6.105 -11.352 -15.25 1 98.44 186 ALA A C 1
ATOM 1440 O O . ALA A 1 186 ? -7.18 -11.539 -15.828 1 98.44 186 ALA A O 1
ATOM 1441 N N . ARG A 1 187 ? -5.531 -12.258 -14.539 1 97.62 187 ARG A N 1
ATOM 1442 C CA . ARG A 1 187 ? -6.098 -13.594 -14.383 1 97.62 187 ARG A CA 1
ATOM 1443 C C . ARG A 1 187 ? -7.453 -13.539 -13.688 1 97.62 187 ARG A C 1
ATOM 1445 O O . ARG A 1 187 ? -8.328 -14.367 -13.953 1 97.62 187 ARG A O 1
ATOM 1452 N N . TRP A 1 188 ? -7.629 -12.516 -12.82 1 97.75 188 TRP A N 1
ATOM 1453 C CA . TRP A 1 188 ? -8.844 -12.445 -12.008 1 97.75 188 TRP A CA 1
ATOM 1454 C C . TRP A 1 188 ? -9.891 -11.562 -12.664 1 97.75 188 TRP A C 1
ATOM 1456 O O . TRP A 1 188 ? -10.898 -11.219 -12.047 1 97.75 188 TRP A O 1
ATOM 1466 N N . ALA A 1 189 ? -9.703 -11.133 -13.906 1 97.06 189 ALA A N 1
ATOM 1467 C CA . ALA A 1 189 ? -10.609 -10.211 -14.586 1 97.06 189 ALA A CA 1
ATOM 1468 C C . ALA A 1 189 ? -12.008 -10.789 -14.695 1 97.06 189 ALA A C 1
ATOM 1470 O O . ALA A 1 189 ? -13 -10.062 -14.602 1 97.06 189 ALA A O 1
ATOM 1471 N N . GLU A 1 190 ? -12.117 -12.078 -14.805 1 92.56 190 GLU A N 1
ATOM 1472 C CA . GLU A 1 190 ? -13.414 -12.734 -14.969 1 92.56 190 GLU A CA 1
ATOM 1473 C C . GLU A 1 190 ? -14.258 -12.609 -13.703 1 92.56 190 GLU A C 1
ATOM 1475 O O . GLU A 1 190 ? -15.484 -12.648 -13.766 1 92.56 190 GLU A O 1
ATOM 1480 N N . ASP A 1 191 ? -13.562 -12.523 -12.539 1 90.56 191 ASP A N 1
ATOM 1481 C CA . ASP A 1 191 ? -14.266 -12.375 -11.273 1 90.56 191 ASP A CA 1
ATOM 1482 C C . ASP A 1 191 ? -15.148 -11.133 -11.273 1 90.56 191 ASP A C 1
ATOM 1484 O O . ASP A 1 191 ? -16.125 -11.062 -10.531 1 90.56 191 ASP A O 1
ATOM 1488 N N . VAL A 1 192 ? -14.781 -10.141 -12.141 1 94.31 192 VAL A N 1
ATOM 1489 C CA . VAL A 1 192 ? -15.523 -8.883 -12.141 1 94.31 192 VAL A CA 1
ATOM 1490 C C . VAL A 1 192 ? -16.25 -8.711 -13.477 1 94.31 192 VAL A C 1
ATOM 1492 O O . VAL A 1 192 ? -16.625 -7.602 -13.852 1 94.31 192 VAL A O 1
ATOM 1495 N N . ASP A 1 193 ? -16.312 -9.734 -14.25 1 95.12 193 ASP A N 1
ATOM 1496 C CA . ASP A 1 193 ? -17.062 -9.805 -15.508 1 95.12 193 ASP A CA 1
ATOM 1497 C C . ASP A 1 193 ? -16.453 -8.867 -16.547 1 95.12 193 ASP A C 1
ATOM 1499 O O . ASP A 1 193 ? -17.188 -8.203 -17.297 1 95.12 193 ASP A O 1
ATOM 1503 N N . ILE A 1 194 ? -15.172 -8.742 -16.516 1 96.19 194 ILE A N 1
ATOM 1504 C CA . ILE A 1 194 ? -14.477 -7.969 -17.547 1 96.19 194 ILE A CA 1
ATOM 1505 C C . ILE A 1 194 ? -13.844 -8.914 -18.562 1 96.19 194 ILE A C 1
ATOM 1507 O O . ILE A 1 194 ? -13.086 -9.82 -18.188 1 96.19 194 ILE A O 1
ATOM 1511 N N . ASP A 1 195 ? -14.211 -8.719 -19.734 1 96.44 195 ASP A N 1
ATOM 1512 C CA . ASP A 1 195 ? -13.477 -9.344 -20.828 1 96.44 195 ASP A CA 1
ATOM 1513 C C . ASP A 1 195 ? -12.25 -8.523 -21.219 1 96.44 195 ASP A C 1
ATOM 1515 O O . ASP A 1 195 ? -12.352 -7.555 -21.969 1 96.44 195 ASP A O 1
ATOM 1519 N N . LEU A 1 196 ? -11.109 -8.922 -20.766 1 96.88 196 LEU A N 1
ATOM 1520 C CA . LEU A 1 196 ? -9.891 -8.133 -20.922 1 96.88 196 LEU A CA 1
ATOM 1521 C C . LEU A 1 196 ? -9.586 -7.891 -22.406 1 96.88 196 LEU A C 1
ATOM 1523 O O . LEU A 1 196 ? -9.203 -6.781 -22.781 1 96.88 196 LEU A O 1
ATOM 1527 N N . LYS A 1 197 ? -9.719 -8.906 -23.188 1 96.31 197 LYS A N 1
ATOM 1528 C CA . LYS A 1 197 ? -9.367 -8.812 -24.609 1 96.31 197 LYS A CA 1
ATOM 1529 C C . LYS A 1 197 ? -10.141 -7.699 -25.297 1 96.31 197 LYS A C 1
ATOM 1531 O O . LYS A 1 197 ? -9.562 -6.914 -26.062 1 96.31 197 LYS A O 1
ATOM 1536 N N . THR A 1 198 ? -11.391 -7.531 -24.969 1 97.12 198 THR A N 1
ATOM 1537 C CA . THR A 1 198 ? -12.242 -6.586 -25.688 1 97.12 198 THR A CA 1
ATOM 1538 C C . THR A 1 198 ? -12.305 -5.25 -24.953 1 97.12 198 THR A C 1
ATOM 1540 O O . THR A 1 198 ? -12.352 -4.191 -25.578 1 97.12 198 THR A O 1
ATOM 1543 N N . GLU A 1 199 ? -12.273 -5.297 -23.609 1 97.62 199 GLU A N 1
ATOM 1544 C CA . GLU A 1 199 ? -12.539 -4.086 -22.844 1 97.62 199 GLU A CA 1
ATOM 1545 C C . GLU A 1 199 ? -11.242 -3.414 -22.406 1 97.62 199 GLU A C 1
ATOM 1547 O O . GLU A 1 199 ? -11.234 -2.221 -22.094 1 97.62 199 GLU A O 1
ATOM 1552 N N . CYS A 1 200 ? -10.219 -4.203 -22.297 1 98.19 200 CYS A N 1
ATOM 1553 C CA . CYS A 1 200 ? -8.914 -3.701 -21.891 1 98.19 200 CYS A CA 1
ATOM 1554 C C . CYS A 1 200 ? -7.801 -4.301 -22.734 1 98.19 200 CYS A C 1
ATOM 1556 O O . CYS A 1 200 ? -6.922 -4.996 -22.219 1 98.19 200 CYS A O 1
ATOM 1558 N N . PRO A 1 201 ? -7.738 -3.906 -23.984 1 98 201 PRO A N 1
ATOM 1559 C CA . PRO A 1 201 ? -6.832 -4.582 -24.906 1 98 201 PRO A CA 1
ATOM 1560 C C . PRO A 1 201 ? -5.359 -4.355 -24.562 1 98 201 PRO A C 1
ATOM 1562 O O . PRO A 1 201 ? -4.531 -5.246 -24.766 1 98 201 PRO A O 1
ATOM 1565 N N . ALA A 1 202 ? -4.996 -3.176 -24.141 1 98.5 202 ALA A N 1
ATOM 1566 C CA . ALA A 1 202 ? -3.605 -2.945 -23.766 1 98.5 202 ALA A CA 1
ATOM 1567 C C . ALA A 1 202 ? -3.209 -3.826 -22.578 1 98.5 202 ALA A C 1
ATOM 1569 O O . ALA A 1 202 ? -2.107 -4.383 -22.547 1 98.5 202 ALA A O 1
ATOM 1570 N N . PHE A 1 203 ? -4.121 -3.895 -21.641 1 98.62 203 PHE A N 1
ATOM 1571 C CA . PHE A 1 203 ? -3.887 -4.738 -20.469 1 98.62 203 PHE A CA 1
ATOM 1572 C C . PHE A 1 203 ? -3.791 -6.207 -20.875 1 98.62 203 PHE A C 1
ATOM 1574 O O . PHE A 1 203 ? -2.932 -6.938 -20.391 1 98.62 203 PHE A O 1
ATOM 1581 N N . TYR A 1 204 ? -4.629 -6.625 -21.766 1 98.06 204 TYR A N 1
ATOM 1582 C CA . TYR A 1 204 ? -4.613 -7.988 -22.281 1 98.06 204 TYR A CA 1
ATOM 1583 C C . TYR A 1 204 ? -3.275 -8.312 -22.938 1 98.06 204 TYR A C 1
ATOM 1585 O O . TYR A 1 204 ? -2.662 -9.336 -22.641 1 98.06 204 TYR A O 1
ATOM 1593 N N . GLU A 1 205 ? -2.805 -7.453 -23.797 1 98.19 205 GLU A N 1
ATOM 1594 C CA . GLU A 1 205 ? -1.549 -7.684 -24.5 1 98.19 205 GLU A CA 1
ATOM 1595 C C . GLU A 1 205 ? -0.366 -7.688 -23.531 1 98.19 205 GLU A C 1
ATOM 1597 O O . GLU A 1 205 ? 0.566 -8.477 -23.688 1 98.19 205 GLU A O 1
ATOM 1602 N N . HIS A 1 206 ? -0.414 -6.773 -22.594 1 98.5 206 HIS A N 1
ATOM 1603 C CA . HIS A 1 206 ? 0.607 -6.754 -21.562 1 98.5 206 HIS A CA 1
ATOM 1604 C C . HIS A 1 206 ? 0.658 -8.086 -20.812 1 98.5 206 HIS A C 1
ATOM 1606 O O . HIS A 1 206 ? 1.741 -8.617 -20.562 1 98.5 206 HIS A O 1
ATOM 1612 N N . SER A 1 207 ? -0.482 -8.609 -20.5 1 98.25 207 SER A N 1
ATOM 1613 C CA . SER A 1 207 ? -0.571 -9.859 -19.75 1 98.25 207 SER A CA 1
ATOM 1614 C C . SER A 1 207 ? -0.101 -11.039 -20.594 1 98.25 207 SER A C 1
ATOM 1616 O O . SER A 1 207 ? 0.508 -11.977 -20.078 1 98.25 207 SER A O 1
ATOM 1618 N N . ARG A 1 208 ? -0.425 -11.016 -21.844 1 98 208 ARG A N 1
ATOM 1619 C CA . ARG A 1 208 ? 0.059 -12.047 -22.75 1 98 208 ARG A CA 1
ATOM 1620 C C . ARG A 1 208 ? 1.583 -12.078 -22.797 1 98 208 ARG A C 1
ATOM 1622 O O . ARG A 1 208 ? 2.189 -13.148 -22.734 1 98 208 ARG A O 1
ATOM 1629 N N . ARG A 1 209 ? 2.223 -10.961 -22.906 1 98.06 209 ARG A N 1
ATOM 1630 C CA . ARG A 1 209 ? 3.678 -10.867 -22.906 1 98.06 209 ARG A CA 1
ATOM 1631 C C . ARG A 1 209 ? 4.258 -11.336 -21.562 1 98.06 209 ARG A C 1
ATOM 1633 O O . ARG A 1 209 ? 5.273 -12.031 -21.547 1 98.06 209 ARG A O 1
ATOM 1640 N N . THR A 1 210 ? 3.588 -10.953 -20.5 1 98.44 210 THR A N 1
ATOM 1641 C CA . THR A 1 210 ? 4.062 -11.32 -19.172 1 98.44 210 THR A CA 1
ATOM 1642 C C . THR A 1 210 ? 3.98 -12.828 -18.969 1 98.44 210 THR A C 1
ATOM 1644 O O . THR A 1 210 ? 4.887 -13.43 -18.391 1 98.44 210 THR A O 1
ATOM 1647 N N . GLU A 1 211 ? 2.879 -13.406 -19.438 1 98.5 211 GLU A N 1
ATOM 1648 C CA . GLU A 1 211 ? 2.674 -14.844 -19.266 1 98.5 211 GLU A CA 1
ATOM 1649 C C . GLU A 1 211 ? 3.723 -15.648 -20.016 1 98.5 211 GLU A C 1
ATOM 1651 O O . GLU A 1 211 ? 3.947 -16.828 -19.719 1 98.5 211 GLU A O 1
ATOM 1656 N N . LYS A 1 212 ? 4.43 -15.047 -20.969 1 98.12 212 LYS A N 1
ATOM 1657 C CA . LYS A 1 212 ? 5.453 -15.734 -21.766 1 98.12 212 LYS A CA 1
ATOM 1658 C C . LYS A 1 212 ? 6.789 -15.766 -21.016 1 98.12 212 LYS A C 1
ATOM 1660 O O . LYS A 1 212 ? 7.699 -16.5 -21.406 1 98.12 212 LYS A O 1
ATOM 1665 N N . LEU A 1 213 ? 6.891 -14.969 -20.016 1 98.38 213 LEU A N 1
ATOM 1666 C CA . LEU A 1 213 ? 8.125 -14.977 -19.25 1 98.38 213 LEU A CA 1
ATOM 1667 C C . LEU A 1 213 ? 8.344 -16.344 -18.578 1 98.38 213 LEU A C 1
ATOM 1669 O O . LEU A 1 213 ? 7.402 -16.922 -18.047 1 98.38 213 LEU A O 1
ATOM 1673 N N . LYS A 1 214 ? 9.555 -16.797 -18.562 1 97.88 214 LYS A N 1
ATOM 1674 C CA . LYS A 1 214 ? 9.883 -18.141 -18.078 1 97.88 214 LYS A CA 1
ATOM 1675 C C . LYS A 1 214 ? 9.469 -18.312 -16.609 1 97.88 214 LYS A C 1
ATOM 1677 O O . LYS A 1 214 ? 8.867 -19.312 -16.25 1 97.88 214 LYS A O 1
ATOM 1682 N N . GLY A 1 215 ? 9.734 -17.344 -15.789 1 98.56 215 GLY A N 1
ATOM 1683 C CA . GLY A 1 215 ? 9.391 -17.422 -14.383 1 98.56 215 GLY A CA 1
ATOM 1684 C C . GLY A 1 215 ? 7.891 -17.484 -14.141 1 98.56 215 GLY A C 1
ATOM 1685 O O . GLY A 1 215 ? 7.438 -18.203 -13.234 1 98.56 215 GLY A O 1
ATOM 1686 N N . VAL A 1 216 ? 7.121 -16.797 -14.938 1 98.75 216 VAL A N 1
ATOM 1687 C CA . VAL A 1 216 ? 5.668 -16.812 -14.812 1 98.75 216 VAL A CA 1
ATOM 1688 C C . VAL A 1 216 ? 5.125 -18.172 -15.227 1 98.75 216 VAL A C 1
ATOM 1690 O O . VAL A 1 216 ? 4.293 -18.766 -14.523 1 98.75 216 VAL A O 1
ATOM 1693 N N . GLN A 1 217 ? 5.629 -18.688 -16.297 1 98.69 217 GLN A N 1
ATOM 1694 C CA . GLN A 1 217 ? 5.188 -20 -16.766 1 98.69 217 GLN A CA 1
ATOM 1695 C C . GLN A 1 217 ? 5.516 -21.094 -15.758 1 98.69 217 GLN A C 1
ATOM 1697 O O . GLN A 1 217 ? 4.688 -21.969 -15.484 1 98.69 217 GLN A O 1
ATOM 1702 N N . GLU A 1 218 ? 6.676 -21.031 -15.227 1 98.56 218 GLU A N 1
ATOM 1703 C CA . GLU A 1 218 ? 7.066 -22.031 -14.227 1 98.56 218 GLU A CA 1
ATOM 1704 C C . GLU A 1 218 ? 6.176 -21.953 -12.992 1 98.56 218 GLU A C 1
ATOM 1706 O O . GLU A 1 218 ? 5.797 -22.984 -12.43 1 98.56 218 GLU A O 1
ATOM 1711 N N . ALA A 1 219 ? 5.883 -20.719 -12.539 1 98.69 219 ALA A N 1
ATOM 1712 C CA . ALA A 1 219 ? 5.016 -20.547 -11.375 1 98.69 219 ALA A CA 1
ATOM 1713 C C . ALA A 1 219 ? 3.609 -21.062 -11.656 1 98.69 219 ALA A C 1
ATOM 1715 O O . ALA A 1 219 ? 3.014 -21.75 -10.82 1 98.69 219 ALA A O 1
ATOM 1716 N N . VAL A 1 220 ? 3.08 -20.766 -12.852 1 98.56 220 VAL A N 1
ATOM 1717 C CA . VAL A 1 220 ? 1.744 -21.203 -13.242 1 98.56 220 VAL A CA 1
ATOM 1718 C C . VAL A 1 220 ? 1.677 -22.719 -13.234 1 98.56 220 VAL A C 1
ATOM 1720 O O . VAL A 1 220 ? 0.741 -23.312 -12.688 1 98.56 220 VAL A O 1
ATOM 1723 N N . LYS A 1 221 ? 2.701 -23.344 -13.797 1 98.31 221 LYS A N 1
ATOM 1724 C CA . LYS A 1 221 ? 2.756 -24.797 -13.836 1 98.31 221 LYS A CA 1
ATOM 1725 C C . LYS A 1 221 ? 2.885 -25.391 -12.438 1 98.31 221 LYS A C 1
ATOM 1727 O O . LYS A 1 221 ? 2.17 -26.328 -12.078 1 98.31 221 LYS A O 1
ATOM 1732 N N . ASN A 1 222 ? 3.748 -24.797 -11.688 1 98.06 222 ASN A N 1
ATOM 1733 C CA . ASN A 1 222 ? 3.979 -25.281 -10.328 1 98.06 222 ASN A CA 1
ATOM 1734 C C . ASN A 1 222 ? 2.719 -25.172 -9.477 1 98.06 222 ASN A C 1
ATOM 1736 O O . ASN A 1 222 ? 2.471 -26.016 -8.617 1 98.06 222 ASN A O 1
ATOM 1740 N N . GLU A 1 223 ? 1.933 -24.156 -9.703 1 98 223 GLU A N 1
ATOM 1741 C CA . GLU A 1 223 ? 0.718 -23.938 -8.922 1 98 223 GLU A CA 1
ATOM 1742 C C . GLU A 1 223 ? -0.473 -24.656 -9.539 1 98 223 GLU A C 1
ATOM 1744 O O . GLU A 1 223 ? -1.609 -24.484 -9.094 1 98 223 GLU A O 1
ATOM 1749 N N . GLU A 1 224 ? -0.2 -25.359 -10.602 1 97.12 224 GLU A N 1
ATOM 1750 C CA . GLU A 1 224 ? -1.22 -26.172 -11.258 1 97.12 224 GLU A CA 1
ATOM 1751 C C . GLU A 1 224 ? -2.365 -25.312 -11.773 1 97.12 224 GLU A C 1
ATOM 1753 O O . GLU A 1 224 ? -3.537 -25.656 -11.594 1 97.12 224 GLU A O 1
ATOM 1758 N N . LEU A 1 225 ? -2.006 -24.219 -12.297 1 97.56 225 LEU A N 1
ATOM 1759 C CA . LEU A 1 225 ? -2.971 -23.312 -12.914 1 97.56 225 LEU A CA 1
ATOM 1760 C C . LEU A 1 225 ? -2.969 -23.453 -14.43 1 97.56 225 LEU A C 1
ATOM 1762 O O . LEU A 1 225 ? -2.041 -24.031 -15 1 97.56 225 LEU A O 1
ATOM 1766 N N . LYS A 1 226 ? -4.023 -23 -15.023 1 96.62 226 LYS A N 1
ATOM 1767 C CA . LYS A 1 226 ? -4.094 -22.984 -16.484 1 96.62 226 LYS A CA 1
ATOM 1768 C C . LYS A 1 226 ? -3.539 -21.672 -17.047 1 96.62 226 LYS A C 1
ATOM 1770 O O . LYS A 1 226 ? -3.717 -20.609 -16.438 1 96.62 226 LYS A O 1
ATOM 1775 N N . PHE A 1 227 ? -2.863 -21.781 -18.109 1 96.94 227 PHE A N 1
ATOM 1776 C CA . PHE A 1 227 ? -2.498 -20.562 -18.828 1 96.94 227 PHE A CA 1
ATOM 1777 C C . PHE A 1 227 ? -3.738 -19.875 -19.375 1 96.94 227 PHE A C 1
ATOM 1779 O O . PHE A 1 227 ? -4.664 -20.531 -19.859 1 96.94 227 PHE A O 1
ATOM 1786 N N . VAL A 1 228 ? -3.805 -18.578 -19.312 1 94.94 228 VAL A N 1
ATOM 1787 C CA . VAL A 1 228 ? -5.016 -17.844 -19.656 1 94.94 228 VAL A CA 1
ATOM 1788 C C . VAL A 1 228 ? -4.801 -17.062 -20.953 1 94.94 228 VAL A C 1
ATOM 1790 O O . VAL A 1 228 ? -5.73 -16.875 -21.734 1 94.94 228 VAL A O 1
ATOM 1793 N N . PHE A 1 229 ? -3.607 -16.578 -21.203 1 93.88 229 PHE A N 1
ATOM 1794 C CA . PHE A 1 229 ? -3.373 -15.594 -22.25 1 93.88 229 PHE A CA 1
ATOM 1795 C C . PHE A 1 229 ? -2.535 -16.188 -23.375 1 93.88 229 PHE A C 1
ATOM 1797 O O . PHE A 1 229 ? -2.432 -15.609 -24.453 1 93.88 229 PHE A O 1
ATOM 1804 N N . VAL A 1 230 ? -1.769 -17.188 -23.141 1 84.5 230 VAL A N 1
ATOM 1805 C CA . VAL A 1 230 ? -0.975 -17.797 -24.203 1 84.5 230 VAL A CA 1
ATOM 1806 C C . VAL A 1 230 ? -1.643 -19.094 -24.672 1 84.5 230 VAL A C 1
ATOM 1808 O O . VAL A 1 230 ? -2.367 -19.734 -23.906 1 84.5 230 VAL A O 1
ATOM 1811 N N . MET B 1 1 ? 29.234 41.5 -11.508 1 27 1 MET B N 1
ATOM 1812 C CA . MET B 1 1 ? 27.797 41.25 -11.508 1 27 1 MET B CA 1
ATOM 1813 C C . MET B 1 1 ? 27.531 39.781 -11.828 1 27 1 MET B C 1
ATOM 1815 O O . MET B 1 1 ? 27.109 39.438 -12.938 1 27 1 MET B O 1
ATOM 1819 N N . GLY B 1 2 ? 28.266 38.75 -11.406 1 32.94 2 GLY B N 1
ATOM 1820 C CA . GLY B 1 2 ? 28.609 37.344 -11.523 1 32.94 2 GLY B CA 1
ATOM 1821 C C . GLY B 1 2 ? 27.5 36.406 -11.039 1 32.94 2 GLY B C 1
ATOM 1822 O O . GLY B 1 2 ? 27.625 35.781 -9.992 1 32.94 2 GLY B O 1
ATOM 1823 N N . SER B 1 3 ? 26.094 36.719 -11.297 1 31.17 3 SER B N 1
ATOM 1824 C CA . SER B 1 3 ? 25.109 35.906 -10.578 1 31.17 3 SER B CA 1
ATOM 1825 C C . SER B 1 3 ? 25.484 34.438 -10.578 1 31.17 3 SER B C 1
ATOM 1827 O O . SER B 1 3 ? 26.312 34 -11.391 1 31.17 3 SER B O 1
ATOM 1829 N N . THR B 1 4 ? 24.812 33.625 -9.492 1 34 4 THR B N 1
ATOM 1830 C CA . THR B 1 4 ? 24.5 32.375 -8.797 1 34 4 THR B CA 1
ATOM 1831 C C . THR B 1 4 ? 23.953 31.344 -9.773 1 34 4 THR B C 1
ATOM 1833 O O . THR B 1 4 ? 22.766 31.359 -10.102 1 34 4 THR B O 1
ATOM 1836 N N . THR B 1 5 ? 24.578 30.906 -10.75 1 34.44 5 THR B N 1
ATOM 1837 C CA . THR B 1 5 ? 24.375 29.984 -11.859 1 34.44 5 THR B CA 1
ATOM 1838 C C . THR B 1 5 ? 23.703 28.703 -11.383 1 34.44 5 THR B C 1
ATOM 1840 O O . THR B 1 5 ? 22.938 28.078 -12.117 1 34.44 5 THR B O 1
ATOM 1843 N N . GLN B 1 6 ? 24.25 27.938 -10.422 1 35.38 6 GLN B N 1
ATOM 1844 C CA . GLN B 1 6 ? 24.234 26.469 -10.375 1 35.38 6 GLN B CA 1
ATOM 1845 C C . GLN B 1 6 ? 22.891 25.953 -9.883 1 35.38 6 GLN B C 1
ATOM 1847 O O . GLN B 1 6 ? 22.812 24.891 -9.266 1 35.38 6 GLN B O 1
ATOM 1852 N N . SER B 1 7 ? 21.656 26.578 -9.352 1 39.41 7 SER B N 1
ATOM 1853 C CA . SER B 1 7 ? 20.406 26.531 -8.578 1 39.41 7 SER B CA 1
ATOM 1854 C C . SER B 1 7 ? 19.359 25.688 -9.273 1 39.41 7 SER B C 1
ATOM 1856 O O . SER B 1 7 ? 18.203 25.625 -8.836 1 39.41 7 SER B O 1
ATOM 1858 N N . SER B 1 8 ? 19.281 25.234 -10.547 1 48.31 8 SER B N 1
ATOM 1859 C CA . SER B 1 8 ? 18.453 24.75 -11.648 1 48.31 8 SER B CA 1
ATOM 1860 C C . SER B 1 8 ? 18.109 23.281 -11.469 1 48.31 8 SER B C 1
ATOM 1862 O O . SER B 1 8 ? 17.141 22.781 -12.062 1 48.31 8 SER B O 1
ATOM 1864 N N . ASP B 1 9 ? 18.938 22.328 -11 1 62.97 9 ASP B N 1
ATOM 1865 C CA . ASP B 1 9 ? 18.969 20.891 -11.211 1 62.97 9 ASP B CA 1
ATOM 1866 C C . ASP B 1 9 ? 17.984 20.172 -10.273 1 62.97 9 ASP B C 1
ATOM 1868 O O . ASP B 1 9 ? 17.625 19.031 -10.508 1 62.97 9 ASP B O 1
ATOM 1872 N N . MET B 1 10 ? 17.578 20.844 -9.227 1 81.25 10 MET B N 1
ATOM 1873 C CA . MET B 1 10 ? 16.641 20.141 -8.352 1 81.25 10 MET B CA 1
ATOM 1874 C C . MET B 1 10 ? 15.211 20.25 -8.875 1 81.25 10 MET B C 1
ATOM 1876 O O . MET B 1 10 ? 14.797 21.312 -9.336 1 81.25 10 MET B O 1
ATOM 1880 N N . PRO B 1 11 ? 14.477 19.203 -8.844 1 91.88 11 PRO B N 1
ATOM 1881 C CA . PRO B 1 11 ? 13.102 19.234 -9.344 1 91.88 11 PRO B CA 1
ATOM 1882 C C . PRO B 1 11 ? 12.211 20.203 -8.57 1 91.88 11 PRO B C 1
ATOM 1884 O O . PRO B 1 11 ? 12.469 20.484 -7.398 1 91.88 11 PRO B O 1
ATOM 1887 N N . ASN B 1 12 ? 11.305 20.844 -9.305 1 96.81 12 ASN B N 1
ATOM 1888 C CA . ASN B 1 12 ? 10.258 21.609 -8.641 1 96.81 12 ASN B CA 1
ATOM 1889 C C . ASN B 1 12 ? 9.219 20.703 -7.988 1 96.81 12 ASN B C 1
ATOM 1891 O O . ASN B 1 12 ? 8.625 19.859 -8.656 1 96.81 12 ASN B O 1
ATOM 1895 N N . LEU B 1 13 ? 9.031 20.906 -6.688 1 98.5 13 LEU B N 1
ATOM 1896 C CA . LEU B 1 13 ? 8.07 20.094 -5.949 1 98.5 13 LEU B CA 1
ATOM 1897 C C . LEU B 1 13 ? 6.852 20.922 -5.555 1 98.5 13 LEU B C 1
ATOM 1899 O O . LEU B 1 13 ? 6.988 22.031 -5.043 1 98.5 13 LEU B O 1
ATOM 1903 N N . THR B 1 14 ? 5.676 20.391 -5.832 1 98.56 14 THR B N 1
ATOM 1904 C CA . THR B 1 14 ? 4.43 20.938 -5.312 1 98.56 14 THR B CA 1
ATOM 1905 C C . THR B 1 14 ? 3.646 19.875 -4.547 1 98.56 14 THR B C 1
ATOM 1907 O O . THR B 1 14 ? 3.312 18.828 -5.094 1 98.56 14 THR B O 1
ATOM 1910 N N . LEU B 1 15 ? 3.383 20.141 -3.309 1 98.69 15 LEU B N 1
ATOM 1911 C CA . LEU B 1 15 ? 2.602 19.234 -2.469 1 98.69 15 LEU B CA 1
ATOM 1912 C C . LEU B 1 15 ? 1.149 19.703 -2.383 1 98.69 15 LEU B C 1
ATOM 1914 O O . LEU B 1 15 ? 0.87 20.812 -1.92 1 98.69 15 LEU B O 1
ATOM 1918 N N . TYR B 1 16 ? 0.267 18.922 -2.898 1 98.69 16 TYR B N 1
ATOM 1919 C CA . TYR B 1 16 ? -1.16 19.141 -2.695 1 98.69 16 TYR B CA 1
ATOM 1920 C C . TYR B 1 16 ? -1.623 18.531 -1.373 1 98.69 16 TYR B C 1
ATOM 1922 O O . TYR B 1 16 ? -1.503 17.328 -1.154 1 98.69 16 TYR B O 1
ATOM 1930 N N . ARG B 1 17 ? -2.123 19.422 -0.526 1 98.06 17 ARG B N 1
ATOM 1931 C CA . ARG B 1 17 ? -2.41 18.969 0.828 1 98.06 17 ARG B CA 1
ATOM 1932 C C . ARG B 1 17 ? -3.709 19.578 1.35 1 98.06 17 ARG B C 1
ATOM 1934 O O . ARG B 1 17 ? -4.125 20.641 0.901 1 98.06 17 ARG B O 1
ATOM 1941 N N . LEU B 1 18 ? -4.336 18.875 2.205 1 97.56 18 LEU B N 1
ATOM 1942 C CA . LEU B 1 18 ? -5.48 19.281 3.012 1 97.56 18 LEU B CA 1
ATOM 1943 C C . LEU B 1 18 ? -5.121 19.281 4.496 1 97.56 18 LEU B C 1
ATOM 1945 O O . LEU B 1 18 ? -4.551 18.328 5.008 1 97.56 18 LEU B O 1
ATOM 1949 N N . ASN B 1 19 ? -5.418 20.391 5.156 1 97.19 19 ASN B N 1
ATOM 1950 C CA . ASN B 1 19 ? -5.043 20.5 6.562 1 97.19 19 ASN B CA 1
ATOM 1951 C C . ASN B 1 19 ? -5.664 19.391 7.398 1 97.19 19 ASN B C 1
ATOM 1953 O O . ASN B 1 19 ? -6.867 19.125 7.301 1 97.19 19 ASN B O 1
ATOM 1957 N N . GLY B 1 20 ? -4.863 18.75 8.133 1 96.5 20 GLY B N 1
ATOM 1958 C CA . GLY B 1 20 ? -5.34 17.703 9.031 1 96.5 20 GLY B CA 1
ATOM 1959 C C . GLY B 1 20 ? -5.434 16.344 8.383 1 96.5 20 GLY B C 1
ATOM 1960 O O . GLY B 1 20 ? -5.82 15.367 9.023 1 96.5 20 GLY B O 1
ATOM 1961 N N . SER B 1 21 ? -5.098 16.266 7.105 1 97.19 21 SER B N 1
ATOM 1962 C CA . SER B 1 21 ? -5.129 15.008 6.379 1 97.19 21 SER B CA 1
ATOM 1963 C C . SER B 1 21 ? -3.801 14.266 6.496 1 97.19 21 SER B C 1
ATOM 1965 O O . SER B 1 21 ? -2.863 14.766 7.121 1 97.19 21 SER B O 1
ATOM 1967 N N . CYS B 1 22 ? -3.779 13.117 5.902 1 97.88 22 CYS B N 1
ATOM 1968 C CA . CYS B 1 22 ? -2.562 12.312 5.918 1 97.88 22 CYS B CA 1
ATOM 1969 C C . CYS B 1 22 ? -1.424 13.031 5.203 1 97.88 22 CYS B C 1
ATOM 1971 O O . CYS B 1 22 ? -0.257 12.672 5.367 1 97.88 22 CYS B O 1
ATOM 1973 N N . ALA B 1 23 ? -1.701 14.078 4.465 1 98.44 23 ALA B N 1
ATOM 1974 C CA . ALA B 1 23 ? -0.676 14.82 3.738 1 98.44 23 ALA B CA 1
ATOM 1975 C C . ALA B 1 23 ? 0.281 15.516 4.703 1 98.44 23 ALA B C 1
ATOM 1977 O O . ALA B 1 23 ? 1.343 15.992 4.293 1 98.44 23 ALA B O 1
ATOM 1978 N N . ILE B 1 24 ? -0.054 15.57 5.988 1 98.62 24 ILE B N 1
ATOM 1979 C CA . ILE B 1 24 ? 0.833 16.188 6.973 1 98.62 24 ILE B CA 1
ATOM 1980 C C . ILE B 1 24 ? 2.145 15.406 7.039 1 98.62 24 ILE B C 1
ATOM 1982 O O . ILE B 1 24 ? 3.176 15.945 7.445 1 98.62 24 ILE B O 1
ATOM 1986 N N . VAL B 1 25 ? 2.105 14.109 6.609 1 98.81 25 VAL B N 1
ATOM 1987 C CA . VAL B 1 25 ? 3.271 13.234 6.684 1 98.81 25 VAL B CA 1
ATOM 1988 C C . VAL B 1 25 ? 4.352 13.742 5.727 1 98.81 25 VAL B C 1
ATOM 1990 O O . VAL B 1 25 ? 5.434 14.148 6.16 1 98.81 25 VAL B O 1
ATOM 1993 N N . PRO B 1 26 ? 4.074 13.758 4.398 1 98.88 26 PRO B N 1
ATOM 1994 C CA . PRO B 1 26 ? 5.109 14.328 3.527 1 98.88 26 PRO B CA 1
ATOM 1995 C C . PRO B 1 26 ? 5.379 15.797 3.814 1 98.88 26 PRO B C 1
ATOM 1997 O O . PRO B 1 26 ? 6.504 16.266 3.641 1 98.88 26 PRO B O 1
ATOM 2000 N N . HIS B 1 27 ? 4.363 16.547 4.273 1 98.88 27 HIS B N 1
ATOM 2001 C CA . HIS B 1 27 ? 4.547 17.938 4.656 1 98.88 27 HIS B CA 1
ATOM 2002 C C . HIS B 1 27 ? 5.605 18.078 5.742 1 98.88 27 HIS B C 1
ATOM 2004 O O . HIS B 1 27 ? 6.527 18.891 5.617 1 98.88 27 HIS B O 1
ATOM 2010 N N . ALA B 1 28 ? 5.516 17.281 6.754 1 98.88 28 ALA B N 1
ATOM 2011 C CA . ALA B 1 28 ? 6.453 17.281 7.875 1 98.88 28 ALA B CA 1
ATOM 2012 C C . ALA B 1 28 ? 7.844 16.844 7.43 1 98.88 28 ALA B C 1
ATOM 2014 O O . ALA B 1 28 ? 8.852 17.422 7.84 1 98.88 28 ALA B O 1
ATOM 2015 N N . ILE B 1 29 ? 7.918 15.805 6.602 1 98.88 29 ILE B N 1
ATOM 2016 C CA . ILE B 1 29 ? 9.203 15.289 6.148 1 98.88 29 ILE B CA 1
ATOM 2017 C C . ILE B 1 29 ? 9.93 16.359 5.332 1 98.88 29 ILE B C 1
ATOM 2019 O O . ILE B 1 29 ? 11.117 16.609 5.547 1 98.88 29 ILE B O 1
ATOM 2023 N N . LEU B 1 30 ? 9.211 16.969 4.387 1 98.81 30 LEU B N 1
ATOM 2024 C CA . LEU B 1 30 ? 9.805 18 3.545 1 98.81 30 LEU B CA 1
ATOM 2025 C C . LEU B 1 30 ? 10.359 19.141 4.395 1 98.81 30 LEU B C 1
ATOM 2027 O O . LEU B 1 30 ? 11.469 19.609 4.152 1 98.81 30 LEU B O 1
ATOM 2031 N N . ARG B 1 31 ? 9.672 19.531 5.383 1 98.75 31 ARG B N 1
ATOM 2032 C CA . ARG B 1 31 ? 10.094 20.625 6.25 1 98.75 31 ARG B CA 1
ATOM 2033 C C . ARG B 1 31 ? 11.242 20.188 7.156 1 98.75 31 ARG B C 1
ATOM 2035 O O . ARG B 1 31 ? 12.203 20.938 7.352 1 98.75 31 ARG B O 1
ATOM 2042 N N . HIS B 1 32 ? 11.148 18.969 7.707 1 98.75 32 HIS B N 1
ATOM 2043 C CA . HIS B 1 32 ? 12.141 18.453 8.641 1 98.75 32 HIS B CA 1
ATOM 2044 C C . HIS B 1 32 ? 13.531 18.438 8.008 1 98.75 32 HIS B C 1
ATOM 2046 O O . HIS B 1 32 ? 14.523 18.766 8.656 1 98.75 32 HIS B O 1
ATOM 2052 N N . TYR B 1 33 ? 13.578 18.094 6.789 1 98.38 33 TYR B N 1
ATOM 2053 C CA . TYR B 1 33 ? 14.859 17.969 6.109 1 98.38 33 TYR B CA 1
ATOM 2054 C C . TYR B 1 33 ? 15.133 19.156 5.211 1 98.38 33 TYR B C 1
ATOM 2056 O O . TYR B 1 33 ? 16.031 19.125 4.367 1 98.38 33 TYR B O 1
ATOM 2064 N N . LYS B 1 34 ? 14.352 20.172 5.258 1 97.88 34 LYS B N 1
ATOM 2065 C CA . LYS B 1 34 ? 14.547 21.469 4.609 1 97.88 34 LYS B CA 1
ATOM 2066 C C . LYS B 1 34 ? 14.617 21.312 3.092 1 97.88 34 LYS B C 1
ATOM 2068 O O . LYS B 1 34 ? 15.484 21.891 2.443 1 97.88 34 LYS B O 1
ATOM 2073 N N . ILE B 1 35 ? 13.758 20.438 2.625 1 98 35 ILE B N 1
ATOM 2074 C CA . ILE B 1 35 ? 13.617 20.281 1.182 1 98 35 ILE B CA 1
ATOM 2075 C C . ILE B 1 35 ? 12.688 21.359 0.637 1 98 35 ILE B C 1
ATOM 2077 O O . ILE B 1 35 ? 11.578 21.547 1.145 1 98 35 ILE B O 1
ATOM 2081 N N . LEU B 1 36 ? 13.117 22.031 -0.371 1 97.81 36 LEU B N 1
ATOM 2082 C CA . LEU B 1 36 ? 12.312 23.109 -0.952 1 97.81 36 LEU B CA 1
ATOM 2083 C C . LEU B 1 36 ? 11.094 22.547 -1.679 1 97.81 36 LEU B C 1
ATOM 2085 O O . LEU B 1 36 ? 11.211 21.594 -2.443 1 97.81 36 LEU B O 1
ATOM 2089 N N . PHE B 1 37 ? 9.945 23.156 -1.351 1 98.44 37 PHE B N 1
ATOM 2090 C CA . PHE B 1 37 ? 8.703 22.766 -2.004 1 98.44 37 PHE B CA 1
ATOM 2091 C C . PHE B 1 37 ? 7.676 23.891 -1.949 1 98.44 37 PHE B C 1
ATOM 2093 O O . PHE B 1 37 ? 7.801 24.812 -1.139 1 98.44 37 PHE B O 1
ATOM 2100 N N . GLU B 1 38 ? 6.777 23.781 -2.859 1 97.94 38 GLU B N 1
ATOM 2101 C CA . GLU B 1 38 ? 5.566 24.594 -2.785 1 97.94 38 GLU B CA 1
ATOM 2102 C C . GLU B 1 38 ? 4.387 23.781 -2.268 1 97.94 38 GLU B C 1
ATOM 2104 O O . GLU B 1 38 ? 4.293 22.578 -2.529 1 97.94 38 GLU B O 1
ATOM 2109 N N . ALA B 1 39 ? 3.537 24.453 -1.527 1 97.5 39 ALA B N 1
ATOM 2110 C CA . ALA B 1 39 ? 2.34 23.781 -1.024 1 97.5 39 ALA B CA 1
ATOM 2111 C C . ALA B 1 39 ? 1.078 24.391 -1.633 1 97.5 39 ALA B C 1
ATOM 2113 O O . ALA B 1 39 ? 0.944 25.609 -1.711 1 97.5 39 ALA B O 1
ATOM 2114 N N . THR B 1 40 ? 0.31 23.578 -2.154 1 97.75 40 THR B N 1
ATOM 2115 C CA . THR B 1 40 ? -1.033 23.969 -2.566 1 97.75 40 THR B CA 1
ATOM 2116 C C . THR B 1 40 ? -2.074 23.438 -1.582 1 97.75 40 THR B C 1
ATOM 2118 O O . THR B 1 40 ? -2.307 22.234 -1.499 1 97.75 40 THR B O 1
ATOM 2121 N N . ARG B 1 41 ? -2.633 24.344 -0.894 1 98.06 41 ARG B N 1
ATOM 2122 C CA . ARG B 1 41 ? -3.625 23.984 0.113 1 98.06 41 ARG B CA 1
ATOM 2123 C C . ARG B 1 41 ? -4.984 23.719 -0.527 1 98.06 41 ARG B C 1
ATOM 2125 O O . ARG B 1 41 ? -5.465 24.516 -1.331 1 98.06 41 ARG B O 1
ATOM 2132 N N . LEU B 1 42 ? -5.516 22.625 -0.154 1 98.12 42 LEU B N 1
ATOM 2133 C CA . LEU B 1 42 ? -6.844 22.25 -0.627 1 98.12 42 LEU B CA 1
ATOM 2134 C C . LEU B 1 42 ? -7.875 22.375 0.488 1 98.12 42 LEU B C 1
ATOM 2136 O O . LEU B 1 42 ? -7.516 22.562 1.653 1 98.12 42 LEU B O 1
ATOM 2140 N N . LYS B 1 43 ? -9.117 22.375 0.127 1 97.12 43 LYS B N 1
ATOM 2141 C CA . LYS B 1 43 ? -10.242 22.391 1.054 1 97.12 43 LYS B CA 1
ATOM 2142 C C . LYS B 1 43 ? -11.391 21.516 0.538 1 97.12 43 LYS B C 1
ATOM 2144 O O . LYS B 1 43 ? -11.414 21.156 -0.64 1 97.12 43 LYS B O 1
ATOM 2149 N N . PHE B 1 44 ? -12.242 21.172 1.508 1 94.56 44 PHE B N 1
ATOM 2150 C CA . PHE B 1 44 ? -13.453 20.469 1.093 1 94.56 44 PHE B CA 1
ATOM 2151 C C . PHE B 1 44 ? -14.453 21.438 0.463 1 94.56 44 PHE B C 1
ATOM 2153 O O . PHE B 1 44 ? -14.719 22.5 1.013 1 94.56 44 PHE B O 1
ATOM 2160 N N . GLY B 1 45 ? -14.93 21.031 -0.715 1 93.12 45 GLY B N 1
ATOM 2161 C CA . GLY B 1 45 ? -16.016 21.75 -1.385 1 93.12 45 GLY B CA 1
ATOM 2162 C C . GLY B 1 45 ? -17.234 20.875 -1.623 1 93.12 45 GLY B C 1
ATOM 2163 O O . GLY B 1 45 ? -17.297 19.75 -1.132 1 93.12 45 GLY B O 1
ATOM 2164 N N . PRO B 1 46 ? -18.172 21.359 -2.27 1 91.94 46 PRO B N 1
ATOM 2165 C CA . PRO B 1 46 ? -19.438 20.641 -2.48 1 91.94 46 PRO B CA 1
ATOM 2166 C C . PRO B 1 46 ? -19.266 19.359 -3.287 1 91.94 46 PRO B C 1
ATOM 2168 O O . PRO B 1 46 ? -20.062 18.422 -3.133 1 91.94 46 PRO B O 1
ATOM 2171 N N . TYR B 1 47 ? -18.281 19.281 -4.09 1 90.88 47 TYR B N 1
ATOM 2172 C CA . TYR B 1 47 ? -18.125 18.141 -4.969 1 90.88 47 TYR B CA 1
ATOM 2173 C C . TYR B 1 47 ? -16.891 17.312 -4.586 1 90.88 47 TYR B C 1
ATOM 2175 O O . TYR B 1 47 ? -16.516 16.375 -5.293 1 90.88 47 TYR B O 1
ATOM 2183 N N . GLY B 1 48 ? -16.234 17.766 -3.521 1 92.44 48 GLY B N 1
ATOM 2184 C CA . GLY B 1 48 ? -14.984 17.141 -3.1 1 92.44 48 GLY B CA 1
ATOM 2185 C C . GLY B 1 48 ? -13.883 18.141 -2.812 1 92.44 48 GLY B C 1
ATOM 2186 O O . GLY B 1 48 ? -14.148 19.312 -2.574 1 92.44 48 GLY B O 1
ATOM 2187 N N . VAL B 1 49 ? -12.703 17.641 -2.881 1 95.5 49 VAL B N 1
ATOM 2188 C CA . VAL B 1 49 ? -11.57 18.484 -2.52 1 95.5 49 VAL B CA 1
ATOM 2189 C C . VAL B 1 49 ? -11.242 19.438 -3.668 1 95.5 49 VAL B C 1
ATOM 2191 O O . VAL B 1 49 ? -11.25 19.031 -4.836 1 95.5 49 VAL B O 1
ATOM 2194 N N . GLU B 1 50 ? -11.008 20.703 -3.375 1 97.31 50 GLU B N 1
ATOM 2195 C CA . GLU B 1 50 ? -10.664 21.75 -4.336 1 97.31 50 GLU B CA 1
ATOM 2196 C C . GLU B 1 50 ? -9.641 22.719 -3.752 1 97.31 50 GLU B C 1
ATOM 2198 O O . GLU B 1 50 ? -9.273 22.609 -2.58 1 97.31 50 GLU B O 1
ATOM 2203 N N . ALA B 1 51 ? -9.188 23.656 -4.582 1 97.69 51 ALA B N 1
ATOM 2204 C CA . ALA B 1 51 ? -8.195 24.609 -4.102 1 97.69 51 ALA B CA 1
ATOM 2205 C C . ALA B 1 51 ? -8.781 25.547 -3.047 1 97.69 51 ALA B C 1
ATOM 2207 O O . ALA B 1 51 ? -9.867 26.094 -3.238 1 97.69 51 ALA B O 1
ATOM 2208 N N . ALA B 1 52 ? -8.047 25.734 -1.987 1 97.31 52 ALA B N 1
ATOM 2209 C CA . ALA B 1 52 ? -8.523 26.609 -0.915 1 97.31 52 ALA B CA 1
ATOM 2210 C C . ALA B 1 52 ? -8.594 28.062 -1.375 1 97.31 52 ALA B C 1
ATOM 2212 O O . ALA B 1 52 ? -9.461 28.812 -0.926 1 97.31 52 ALA B O 1
ATOM 2213 N N . ASP B 1 53 ? -7.691 28.406 -2.312 1 96.5 53 ASP B N 1
ATOM 2214 C CA . ASP B 1 53 ? -7.637 29.797 -2.768 1 96.5 53 ASP B CA 1
ATOM 2215 C C . ASP B 1 53 ? -8.547 30.016 -3.975 1 96.5 53 ASP B C 1
ATOM 2217 O O . ASP B 1 53 ? -8.57 31.094 -4.555 1 96.5 53 ASP B O 1
ATOM 2221 N N . GLY B 1 54 ? -9.133 28.969 -4.426 1 95.5 54 GLY B N 1
ATOM 2222 C CA . GLY B 1 54 ? -10.102 29.094 -5.504 1 95.5 54 GLY B CA 1
ATOM 2223 C C . GLY B 1 54 ? -9.477 28.984 -6.883 1 95.5 54 GLY B C 1
ATOM 2224 O O . GLY B 1 54 ? -10.156 29.188 -7.895 1 95.5 54 GLY B O 1
ATOM 2225 N N . SER B 1 55 ? -8.227 28.578 -6.922 1 96.62 55 SER B N 1
ATOM 2226 C CA . SER B 1 55 ? -7.508 28.594 -8.195 1 96.62 55 SER B CA 1
ATOM 2227 C C . SER B 1 55 ? -7.984 27.469 -9.109 1 96.62 55 SER B C 1
ATOM 2229 O O . SER B 1 55 ? -7.82 27.531 -10.328 1 96.62 55 SER B O 1
ATOM 2231 N N . PHE B 1 56 ? -8.5 26.359 -8.562 1 96.5 56 PHE B N 1
ATOM 2232 C CA . PHE B 1 56 ? -9.047 25.297 -9.391 1 96.5 56 PHE B CA 1
ATOM 2233 C C . PHE B 1 56 ? -10.156 24.562 -8.656 1 96.5 56 PHE B C 1
ATOM 2235 O O . PHE B 1 56 ? -10.203 24.562 -7.422 1 96.5 56 PHE B O 1
ATOM 2242 N N . THR B 1 57 ? -11 23.938 -9.414 1 96.38 57 THR B N 1
ATOM 2243 C CA . THR B 1 57 ? -12.156 23.219 -8.898 1 96.38 57 THR B CA 1
ATOM 2244 C C . THR B 1 57 ? -11.805 21.766 -8.609 1 96.38 57 THR B C 1
ATOM 2246 O O . THR B 1 57 ? -10.711 21.297 -8.93 1 96.38 57 THR B O 1
ATOM 2249 N N . HIS B 1 58 ? -12.805 21.078 -8 1 96.19 58 HIS B N 1
ATOM 2250 C CA . HIS B 1 58 ? -12.656 19.641 -7.762 1 96.19 58 HIS B CA 1
ATOM 2251 C C . HIS B 1 58 ? -12.422 18.891 -9.07 1 96.19 58 HIS B C 1
ATOM 2253 O O . HIS B 1 58 ? -11.586 17.984 -9.125 1 96.19 58 HIS B O 1
ATOM 2259 N N . ALA B 1 59 ? -13.148 19.219 -10.086 1 95.94 59 ALA B N 1
ATOM 2260 C CA . ALA B 1 59 ? -13.023 18.562 -11.383 1 95.94 59 ALA B CA 1
ATOM 2261 C C . ALA B 1 59 ? -11.609 18.703 -11.93 1 95.94 59 ALA B C 1
ATOM 2263 O O . ALA B 1 59 ? -11.055 17.75 -12.484 1 95.94 59 ALA B O 1
ATOM 2264 N N . GLN B 1 60 ? -11.055 19.875 -11.75 1 96.31 60 GLN B N 1
ATOM 2265 C CA . GLN B 1 60 ? -9.68 20.109 -12.188 1 96.31 60 GLN B CA 1
ATOM 2266 C C . GLN B 1 60 ? -8.695 19.344 -11.32 1 96.31 60 GLN B C 1
ATOM 2268 O O . GLN B 1 60 ? -7.703 18.797 -11.828 1 96.31 60 GLN B O 1
ATOM 2273 N N . TYR B 1 61 ? -8.984 19.25 -10.008 1 96.81 61 TYR B N 1
ATOM 2274 C CA . TYR B 1 61 ? -8.086 18.516 -9.133 1 96.81 61 TYR B CA 1
ATOM 2275 C C . TYR B 1 61 ? -8.078 17.031 -9.492 1 96.81 61 TYR B C 1
ATOM 2277 O O . TYR B 1 61 ? -7.055 16.359 -9.359 1 96.81 61 TYR B O 1
ATOM 2285 N N . ARG B 1 62 ? -9.148 16.531 -10.016 1 95.12 62 ARG B N 1
ATOM 2286 C CA . ARG B 1 62 ? -9.25 15.125 -10.398 1 95.12 62 ARG B CA 1
ATOM 2287 C C . ARG B 1 62 ? -8.328 14.805 -11.57 1 95.12 62 ARG B C 1
ATOM 2289 O O . ARG B 1 62 ? -8.008 13.641 -11.82 1 95.12 62 ARG B O 1
ATOM 2296 N N . SER B 1 63 ? -7.887 15.812 -12.305 1 93.06 63 SER B N 1
ATOM 2297 C CA . SER B 1 63 ? -6.883 15.617 -13.344 1 93.06 63 SER B CA 1
ATOM 2298 C C . SER B 1 63 ? -5.488 15.461 -12.75 1 93.06 63 SER B C 1
ATOM 2300 O O . SER B 1 63 ? -4.57 15 -13.43 1 93.06 63 SER B O 1
ATOM 2302 N N . ILE B 1 64 ? -5.375 15.914 -11.516 1 93.94 64 ILE B N 1
ATOM 2303 C CA . ILE B 1 64 ? -4.113 15.789 -10.789 1 93.94 64 ILE B CA 1
ATOM 2304 C C . ILE B 1 64 ? -4.094 14.477 -10.016 1 93.94 64 ILE B C 1
ATOM 2306 O O . ILE B 1 64 ? -3.197 13.648 -10.203 1 93.94 64 ILE B O 1
ATOM 2310 N N . HIS B 1 65 ? -5.113 14.273 -9.258 1 93.88 65 HIS B N 1
ATOM 2311 C CA . HIS B 1 65 ? -5.328 13.023 -8.531 1 93.88 65 HIS B CA 1
ATOM 2312 C C . HIS B 1 65 ? -6.617 12.344 -8.977 1 93.88 65 HIS B C 1
ATOM 2314 O O . HIS B 1 65 ? -7.715 12.805 -8.648 1 93.88 65 HIS B O 1
ATOM 2320 N N . PRO B 1 66 ? -6.496 11.227 -9.594 1 88.75 66 PRO B N 1
ATOM 2321 C CA . PRO B 1 66 ? -7.668 10.609 -10.219 1 88.75 66 PRO B CA 1
ATOM 2322 C C . PRO B 1 66 ? -8.789 10.328 -9.227 1 88.75 66 PRO B C 1
ATOM 2324 O O . PRO B 1 66 ? -9.961 10.281 -9.602 1 88.75 66 PRO B O 1
ATOM 2327 N N . LYS B 1 67 ? -8.523 10.195 -7.938 1 88.38 67 LYS B N 1
ATOM 2328 C CA . LYS B 1 67 ? -9.547 9.906 -6.941 1 88.38 67 LYS B CA 1
ATOM 2329 C C . LYS B 1 67 ? -9.836 11.125 -6.078 1 88.38 67 LYS B C 1
ATOM 2331 O O . LYS B 1 67 ? -10.641 11.062 -5.148 1 88.38 67 LYS B O 1
ATOM 2336 N N . GLY B 1 68 ? -9.188 12.234 -6.406 1 92.75 68 GLY B N 1
ATOM 2337 C CA . GLY B 1 68 ? -9.414 13.469 -5.672 1 92.75 68 GLY B CA 1
ATOM 2338 C C . GLY B 1 68 ? -8.969 13.398 -4.223 1 92.75 68 GLY B C 1
ATOM 2339 O O . GLY B 1 68 ? -9.594 13.992 -3.344 1 92.75 68 GLY B O 1
ATOM 2340 N N . ARG B 1 69 ? -7.91 12.633 -3.986 1 93.88 69 ARG B N 1
ATOM 2341 C CA . ARG B 1 69 ? -7.418 12.453 -2.625 1 93.88 69 ARG B CA 1
ATOM 2342 C C . ARG B 1 69 ? -6.109 13.211 -2.412 1 93.88 69 ARG B C 1
ATOM 2344 O O . ARG B 1 69 ? -5.645 13.922 -3.305 1 93.88 69 ARG B O 1
ATOM 2351 N N . VAL B 1 70 ? -5.617 13.211 -1.253 1 96.44 70 VAL B N 1
ATOM 2352 C CA . VAL B 1 70 ? -4.324 13.766 -0.872 1 96.44 70 VAL B CA 1
ATOM 2353 C C . VAL B 1 70 ? -3.523 12.719 -0.097 1 96.44 70 VAL B C 1
ATOM 2355 O O . VAL B 1 70 ? -4.098 11.805 0.504 1 96.44 70 VAL B O 1
ATOM 2358 N N . PRO B 1 71 ? -2.23 12.742 -0.115 1 97.56 71 PRO B N 1
ATOM 2359 C CA . PRO B 1 71 ? -1.397 13.742 -0.791 1 97.56 71 PRO B CA 1
ATOM 2360 C C . PRO B 1 71 ? -1.192 13.438 -2.271 1 97.56 71 PRO B C 1
ATOM 2362 O O . PRO B 1 71 ? -1.375 12.289 -2.701 1 97.56 71 PRO B O 1
ATOM 2365 N N . ALA B 1 72 ? -0.961 14.398 -3.016 1 98.56 72 ALA B N 1
ATOM 2366 C CA . ALA B 1 72 ? -0.329 14.305 -4.328 1 98.56 72 ALA B CA 1
ATOM 2367 C C . ALA B 1 72 ? 0.918 15.18 -4.402 1 98.56 72 ALA B C 1
ATOM 2369 O O . ALA B 1 72 ? 0.94 16.281 -3.855 1 98.56 72 ALA B O 1
ATOM 2370 N N . LEU B 1 73 ? 1.945 14.695 -4.965 1 98.75 73 LEU B N 1
ATOM 2371 C CA . LEU B 1 73 ? 3.197 15.43 -5.141 1 98.75 73 LEU B CA 1
ATOM 2372 C C . LEU B 1 73 ? 3.514 15.617 -6.621 1 98.75 73 LEU B C 1
ATOM 2374 O O . LEU B 1 73 ? 3.676 14.641 -7.355 1 98.75 73 LEU B O 1
ATOM 2378 N N . ALA B 1 74 ? 3.549 16.812 -7.039 1 98.31 74 ALA B N 1
ATOM 2379 C CA . ALA B 1 74 ? 4.027 17.125 -8.383 1 98.31 74 ALA B CA 1
ATOM 2380 C C . ALA B 1 74 ? 5.547 17.281 -8.406 1 98.31 74 ALA B C 1
ATOM 2382 O O . ALA B 1 74 ? 6.109 18.047 -7.621 1 98.31 74 ALA B O 1
ATOM 2383 N N . VAL B 1 75 ? 6.188 16.5 -9.141 1 98.25 75 VAL B N 1
ATOM 2384 C CA . VAL B 1 75 ? 7.609 16.625 -9.445 1 98.25 75 VAL B CA 1
ATOM 2385 C C . VAL B 1 75 ? 7.793 17.125 -10.875 1 98.25 75 VAL B C 1
ATOM 2387 O O . VAL B 1 75 ? 7.719 16.344 -11.82 1 98.25 75 VAL B O 1
ATOM 2390 N N . ASP B 1 76 ? 8.086 18.375 -11 1 96.88 76 ASP B N 1
ATOM 2391 C CA . ASP B 1 76 ? 7.996 19.016 -12.305 1 96.88 76 ASP B CA 1
ATOM 2392 C C . ASP B 1 76 ? 6.637 18.766 -12.953 1 96.88 76 ASP B C 1
ATOM 2394 O O . ASP B 1 76 ? 5.602 19.156 -12.406 1 96.88 76 ASP B O 1
ATOM 2398 N N . GLU B 1 77 ? 6.602 17.984 -13.969 1 94.5 77 GLU B N 1
ATOM 2399 C CA . GLU B 1 77 ? 5.34 17.781 -14.672 1 94.5 77 GLU B CA 1
ATOM 2400 C C . GLU B 1 77 ? 4.73 16.422 -14.328 1 94.5 77 GLU B C 1
ATOM 2402 O O . GLU B 1 77 ? 3.637 16.094 -14.797 1 94.5 77 GLU B O 1
ATOM 2407 N N . GLU B 1 78 ? 5.332 15.734 -13.5 1 96.81 78 GLU B N 1
ATOM 2408 C CA . GLU B 1 78 ? 4.852 14.406 -13.156 1 96.81 78 GLU B CA 1
ATOM 2409 C C . GLU B 1 78 ? 4.152 14.406 -11.797 1 96.81 78 GLU B C 1
ATOM 2411 O O . GLU B 1 78 ? 4.613 15.055 -10.859 1 96.81 78 GLU B O 1
ATOM 2416 N N . ILE B 1 79 ? 3.002 13.719 -11.703 1 98 79 ILE B N 1
ATOM 2417 C CA . ILE B 1 79 ? 2.258 13.633 -10.453 1 98 79 ILE B CA 1
ATOM 2418 C C . ILE B 1 79 ? 2.498 12.266 -9.797 1 98 79 ILE B C 1
ATOM 2420 O O . ILE B 1 79 ? 2.426 11.234 -10.469 1 98 79 ILE B O 1
ATOM 2424 N N . ILE B 1 80 ? 2.816 12.297 -8.547 1 98.5 80 ILE B N 1
ATOM 2425 C CA . ILE B 1 80 ? 2.941 11.086 -7.746 1 98.5 80 IL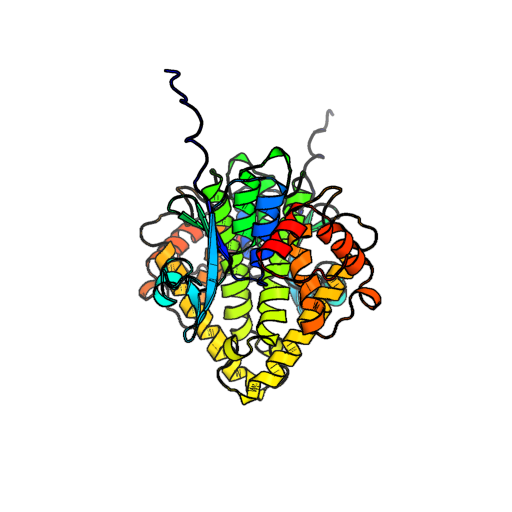E B CA 1
ATOM 2426 C C . ILE B 1 80 ? 1.849 11.062 -6.68 1 98.5 80 ILE B C 1
ATOM 2428 O O . ILE B 1 80 ? 1.685 12.023 -5.926 1 98.5 80 ILE B O 1
ATOM 2432 N N . THR B 1 81 ? 1.105 9.93 -6.703 1 97.88 81 THR B N 1
ATOM 2433 C CA . THR B 1 81 ? 0.085 9.719 -5.684 1 97.88 81 THR B CA 1
ATOM 2434 C C . THR B 1 81 ? 0.454 8.539 -4.789 1 97.88 81 THR B C 1
ATOM 2436 O O . THR B 1 81 ? 1.537 7.965 -4.922 1 97.88 81 THR B O 1
ATOM 2439 N N . GLU B 1 82 ? -0.396 8.164 -3.879 1 98.19 82 GLU B N 1
ATOM 2440 C CA . GLU B 1 82 ? -0.163 7.102 -2.904 1 98.19 82 GLU B CA 1
ATOM 2441 C C . GLU B 1 82 ? 0.931 7.492 -1.914 1 98.19 82 GLU B C 1
ATOM 2443 O O . GLU B 1 82 ? 2.066 7.766 -2.311 1 98.19 82 GLU B O 1
ATOM 2448 N N . MET B 1 83 ? 0.704 7.398 -0.697 1 98.56 83 MET B N 1
ATOM 2449 C CA . MET B 1 83 ? 1.61 7.844 0.358 1 98.56 83 MET B CA 1
ATOM 2450 C C . MET B 1 83 ? 2.959 7.141 0.248 1 98.56 83 MET B C 1
ATOM 2452 O O . MET B 1 83 ? 4.004 7.793 0.229 1 98.56 83 MET B O 1
ATOM 2456 N N . PRO B 1 84 ? 2.992 5.77 0.083 1 98.81 84 PRO B N 1
ATOM 2457 C CA . PRO B 1 84 ? 4.301 5.121 -0.012 1 98.81 84 PRO B CA 1
ATOM 2458 C C . PRO B 1 84 ? 5.133 5.641 -1.182 1 98.81 84 PRO B C 1
ATOM 2460 O O . PRO B 1 84 ? 6.355 5.762 -1.067 1 98.81 84 PRO B O 1
ATOM 2463 N N . ALA B 1 85 ? 4.508 5.969 -2.275 1 98.81 85 ALA B N 1
ATOM 2464 C CA . ALA B 1 85 ? 5.219 6.445 -3.459 1 98.81 85 ALA B CA 1
ATOM 2465 C C . ALA B 1 85 ? 5.723 7.871 -3.256 1 98.81 85 ALA B C 1
ATOM 2467 O O . ALA B 1 85 ? 6.844 8.203 -3.652 1 98.81 85 ALA B O 1
ATOM 2468 N N . VAL B 1 86 ? 4.879 8.695 -2.656 1 98.81 86 VAL B N 1
ATOM 2469 C CA . VAL B 1 86 ? 5.266 10.07 -2.352 1 98.81 86 VAL B CA 1
ATOM 2470 C C . VAL B 1 86 ? 6.492 10.07 -1.442 1 98.81 86 VAL B C 1
ATOM 2472 O O . VAL B 1 86 ? 7.469 10.773 -1.713 1 98.81 86 VAL B O 1
ATOM 2475 N N . ILE B 1 87 ? 6.453 9.242 -0.446 1 98.81 87 ILE B N 1
ATOM 2476 C CA . ILE B 1 87 ? 7.551 9.133 0.511 1 98.81 87 ILE B CA 1
ATOM 2477 C C . ILE B 1 87 ? 8.797 8.586 -0.189 1 98.81 87 ILE B C 1
ATOM 2479 O O . ILE B 1 87 ? 9.914 9.039 0.074 1 98.81 87 ILE B O 1
ATOM 2483 N N . ASN B 1 88 ? 8.562 7.625 -1.04 1 98.69 88 ASN B N 1
ATOM 2484 C CA . ASN B 1 88 ? 9.672 7.035 -1.789 1 98.69 88 ASN B CA 1
ATOM 2485 C C . ASN B 1 88 ? 10.422 8.094 -2.592 1 98.69 88 ASN B C 1
ATOM 2487 O O . ASN B 1 88 ? 11.656 8.156 -2.537 1 98.69 88 ASN B O 1
ATOM 2491 N N . TYR B 1 89 ? 9.742 8.938 -3.258 1 98.75 89 TYR B N 1
ATOM 2492 C CA . TYR B 1 89 ? 10.414 9.961 -4.051 1 98.75 89 TYR B CA 1
ATOM 2493 C C . TYR B 1 89 ? 11.148 10.953 -3.156 1 98.75 89 TYR B C 1
ATOM 2495 O O . TYR B 1 89 ? 12.305 11.297 -3.42 1 98.75 89 TYR B O 1
ATOM 2503 N N . ILE B 1 90 ? 10.477 11.398 -2.105 1 98.75 90 ILE B N 1
ATOM 2504 C CA . ILE B 1 90 ? 11.07 12.375 -1.194 1 98.75 90 ILE B CA 1
ATOM 2505 C C . ILE B 1 90 ? 12.359 11.805 -0.609 1 98.75 90 ILE B C 1
ATOM 2507 O O . ILE B 1 90 ? 13.359 12.516 -0.499 1 98.75 90 ILE B O 1
ATOM 2511 N N . SER B 1 91 ? 12.281 10.547 -0.258 1 98.44 91 SER B N 1
ATOM 2512 C CA . SER B 1 91 ? 13.461 9.891 0.3 1 98.44 91 SER B CA 1
ATOM 2513 C C . SER B 1 91 ? 14.633 9.938 -0.674 1 98.44 91 SER B C 1
ATOM 2515 O O . SER B 1 91 ? 15.789 10.047 -0.258 1 98.44 91 SER B O 1
ATOM 2517 N N . SER B 1 92 ? 14.375 9.867 -1.967 1 97.75 92 SER B N 1
ATOM 2518 C CA . SER B 1 92 ? 15.414 9.859 -2.984 1 97.75 92 SER B CA 1
ATOM 2519 C C . SER B 1 92 ? 16.156 11.195 -3.039 1 97.75 92 SER B C 1
ATOM 2521 O O . SER B 1 92 ? 17.281 11.266 -3.545 1 97.75 92 SER B O 1
ATOM 2523 N N . LEU B 1 93 ? 15.57 12.234 -2.529 1 97.75 93 LEU B N 1
ATOM 2524 C CA . LEU B 1 93 ? 16.172 13.562 -2.545 1 97.75 93 LEU B CA 1
ATOM 2525 C C . LEU B 1 93 ? 17.188 13.711 -1.42 1 97.75 93 LEU B C 1
ATOM 2527 O O . LEU B 1 93 ? 18.031 14.617 -1.449 1 97.75 93 LEU B O 1
ATOM 2531 N N . ILE B 1 94 ? 17.078 12.852 -0.437 1 97.5 94 ILE B N 1
ATOM 2532 C CA . ILE B 1 94 ? 17.969 12.898 0.727 1 97.5 94 ILE B CA 1
ATOM 2533 C C . ILE B 1 94 ? 18.5 11.5 1.028 1 97.5 94 ILE B C 1
ATOM 2535 O O . ILE B 1 94 ? 18.297 10.977 2.125 1 97.5 94 ILE B O 1
ATOM 2539 N N . PRO B 1 95 ? 19.234 10.93 0.124 1 95.12 95 PRO B N 1
ATOM 2540 C CA . PRO B 1 95 ? 19.625 9.523 0.228 1 95.12 95 PRO B CA 1
ATOM 2541 C C . PRO B 1 95 ? 20.469 9.242 1.474 1 95.12 95 PRO B C 1
ATOM 2543 O O . PRO B 1 95 ? 20.453 8.125 1.993 1 95.12 95 PRO B O 1
ATOM 2546 N N . ASN B 1 96 ? 21.094 10.18 2.029 1 96.31 96 ASN B N 1
ATOM 2547 C CA . ASN B 1 96 ? 22 9.969 3.164 1 96.31 96 ASN B CA 1
ATOM 2548 C C . ASN B 1 96 ? 21.219 9.859 4.473 1 96.31 96 ASN B C 1
ATOM 2550 O O . ASN B 1 96 ? 21.766 9.43 5.492 1 96.31 96 ASN B O 1
ATOM 2554 N N . GLU B 1 97 ? 19.938 10.211 4.434 1 96.88 97 GLU B N 1
ATOM 2555 C CA . GLU B 1 97 ? 19.125 10.188 5.648 1 96.88 97 GLU B CA 1
ATOM 2556 C C . GLU B 1 97 ? 18.5 8.812 5.863 1 96.88 97 GLU B C 1
ATOM 2558 O O . GLU B 1 97 ? 17.953 8.539 6.934 1 96.88 97 GLU B O 1
ATOM 2563 N N . ASN B 1 98 ? 18.516 7.961 4.863 1 96.19 98 ASN B N 1
ATOM 2564 C CA . ASN B 1 98 ? 18.031 6.59 4.938 1 96.19 98 ASN B CA 1
ATOM 2565 C C . ASN B 1 98 ? 16.609 6.523 5.492 1 96.19 98 ASN B C 1
ATOM 2567 O O . ASN B 1 98 ? 16.328 5.738 6.398 1 96.19 98 ASN B O 1
ATOM 2571 N N . LEU B 1 99 ? 15.805 7.398 4.953 1 98.19 99 LEU B N 1
ATOM 2572 C CA . LEU B 1 99 ? 14.43 7.527 5.414 1 98.19 99 LEU B CA 1
ATOM 2573 C C . LEU B 1 99 ? 13.672 6.219 5.23 1 98.19 99 LEU B C 1
ATOM 2575 O O . LEU B 1 99 ? 12.656 5.988 5.898 1 98.19 99 LEU B O 1
ATOM 2579 N N . LEU B 1 100 ? 14.156 5.375 4.305 1 98.38 100 LEU B N 1
ATOM 2580 C CA . LEU B 1 100 ? 13.453 4.125 4.027 1 98.38 100 LEU B CA 1
ATOM 2581 C C . LEU B 1 100 ? 14.211 2.939 4.625 1 98.38 100 LEU B C 1
ATOM 2583 O O . LEU B 1 100 ? 13.891 1.784 4.328 1 98.38 100 LEU B O 1
ATOM 2587 N N . GLY B 1 101 ? 15.172 3.172 5.457 1 97.88 101 GLY B N 1
ATOM 2588 C CA . GLY B 1 101 ? 15.953 2.104 6.059 1 97.88 101 GLY B CA 1
ATOM 2589 C C . GLY B 1 101 ? 17.344 1.962 5.453 1 97.88 101 GLY B C 1
ATOM 2590 O O . GLY B 1 101 ? 17.578 2.408 4.328 1 97.88 101 GLY B O 1
ATOM 2591 N N . VAL B 1 102 ? 18.188 1.315 6.156 1 97.19 102 VAL B N 1
ATOM 2592 C CA . VAL B 1 102 ? 19.594 1.19 5.75 1 97.19 102 VAL B CA 1
ATOM 2593 C C . VAL B 1 102 ? 19.812 -0.156 5.066 1 97.19 102 VAL B C 1
ATOM 2595 O O . VAL B 1 102 ? 20.281 -0.211 3.928 1 97.19 102 VAL B O 1
ATOM 2598 N N . THR B 1 103 ? 19.453 -1.215 5.738 1 97.31 103 THR B N 1
ATOM 2599 C CA . THR B 1 103 ? 19.656 -2.555 5.199 1 97.31 103 THR B CA 1
ATOM 2600 C C . THR B 1 103 ? 18.484 -2.965 4.309 1 97.31 103 THR B C 1
ATOM 2602 O O . THR B 1 103 ? 17.422 -2.355 4.359 1 97.31 103 THR B O 1
ATOM 2605 N N . ALA B 1 104 ? 18.703 -4.016 3.539 1 97.38 104 ALA B N 1
ATOM 2606 C CA . ALA B 1 104 ? 17.641 -4.559 2.697 1 97.38 104 ALA B CA 1
ATOM 2607 C C . ALA B 1 104 ? 16.422 -4.961 3.535 1 97.38 104 ALA B C 1
ATOM 2609 O O . ALA B 1 104 ? 15.281 -4.707 3.146 1 97.38 104 ALA B O 1
ATOM 2610 N N . LEU B 1 105 ? 16.703 -5.551 4.641 1 98 105 LEU B N 1
ATOM 2611 C CA . LEU B 1 105 ? 15.617 -5.977 5.52 1 98 105 LEU B CA 1
ATOM 2612 C C . LEU B 1 105 ? 14.875 -4.773 6.094 1 98 105 LEU B C 1
ATOM 2614 O O . LEU B 1 105 ? 13.641 -4.762 6.141 1 98 105 LEU B O 1
ATOM 2618 N N . GLU B 1 106 ? 15.602 -3.744 6.527 1 98.5 106 GLU B N 1
ATOM 2619 C CA . GLU B 1 106 ? 14.969 -2.537 7.051 1 98.5 106 GLU B CA 1
ATOM 2620 C C . GLU B 1 106 ? 14.094 -1.872 5.988 1 98.5 106 GLU B C 1
ATOM 2622 O O . GLU B 1 106 ? 12.992 -1.413 6.285 1 98.5 106 GLU B O 1
ATOM 2627 N N . ARG B 1 107 ? 14.602 -1.875 4.762 1 98.5 107 ARG B N 1
ATOM 2628 C CA . ARG B 1 107 ? 13.836 -1.266 3.68 1 98.5 107 ARG B CA 1
ATOM 2629 C C . ARG B 1 107 ? 12.547 -2.037 3.416 1 98.5 107 ARG B C 1
ATOM 2631 O O . ARG B 1 107 ? 11.5 -1.437 3.178 1 98.5 107 ARG B O 1
ATOM 2638 N N . ALA B 1 108 ? 12.641 -3.297 3.496 1 98.62 108 ALA B N 1
ATOM 2639 C CA . ALA B 1 108 ? 11.445 -4.125 3.342 1 98.62 108 ALA B CA 1
ATOM 2640 C C . ALA B 1 108 ? 10.461 -3.883 4.48 1 98.62 108 ALA B C 1
ATOM 2642 O O . ALA B 1 108 ? 9.258 -3.783 4.254 1 98.62 108 ALA B O 1
ATOM 2643 N N . LYS B 1 109 ? 10.984 -3.746 5.664 1 98.62 109 LYS B N 1
ATOM 2644 C CA . LYS B 1 109 ? 10.133 -3.545 6.828 1 98.62 109 LYS B CA 1
ATOM 2645 C C . LYS B 1 109 ? 9.469 -2.168 6.793 1 98.62 109 LYS B C 1
ATOM 2647 O O . LYS B 1 109 ? 8.305 -2.023 7.156 1 98.62 109 LYS B O 1
ATOM 2652 N N . VAL B 1 110 ? 10.188 -1.191 6.363 1 98.88 110 VAL B N 1
ATOM 2653 C CA . VAL B 1 110 ? 9.602 0.133 6.191 1 98.88 110 VAL B CA 1
ATOM 2654 C C . VAL B 1 110 ? 8.461 0.063 5.18 1 98.88 110 VAL B C 1
ATOM 2656 O O . VAL B 1 110 ? 7.367 0.579 5.43 1 98.88 110 VAL B O 1
ATOM 2659 N N . THR B 1 111 ? 8.742 -0.598 4.078 1 98.81 111 THR B N 1
ATOM 2660 C CA . THR B 1 111 ? 7.727 -0.739 3.037 1 98.81 111 THR B CA 1
ATOM 2661 C C . THR B 1 111 ? 6.523 -1.517 3.557 1 98.81 111 THR B C 1
ATOM 2663 O O . THR B 1 111 ? 5.379 -1.2 3.219 1 98.81 111 THR B O 1
ATOM 2666 N N . GLU B 1 112 ? 6.793 -2.49 4.363 1 98.69 112 GLU B N 1
ATOM 2667 C CA . GLU B 1 112 ? 5.734 -3.281 4.984 1 98.69 112 GLU B CA 1
ATOM 2668 C C . GLU B 1 112 ? 4.828 -2.408 5.848 1 98.69 112 GLU B C 1
ATOM 2670 O O . GLU B 1 112 ? 3.602 -2.473 5.73 1 98.69 112 GLU B O 1
ATOM 2675 N N . TRP B 1 113 ? 5.418 -1.565 6.66 1 98.75 113 TRP B N 1
ATOM 2676 C CA . TRP B 1 113 ? 4.688 -0.63 7.508 1 98.75 113 TRP B CA 1
ATOM 2677 C C . TRP B 1 113 ? 3.836 0.316 6.668 1 98.75 113 TRP B C 1
ATOM 2679 O O . TRP B 1 113 ? 2.645 0.495 6.934 1 98.75 113 TRP B O 1
ATOM 2689 N N . LEU B 1 114 ? 4.473 0.836 5.672 1 98.81 114 LEU B N 1
ATOM 2690 C CA . LEU B 1 114 ? 3.787 1.841 4.867 1 98.81 114 LEU B CA 1
ATOM 2691 C C . LEU B 1 114 ? 2.602 1.229 4.129 1 98.81 114 LEU B C 1
ATOM 2693 O O . LEU B 1 114 ? 1.547 1.856 4.012 1 98.81 114 LEU B O 1
ATOM 2697 N N . ALA B 1 115 ? 2.781 0.027 3.65 1 98.5 115 ALA B N 1
ATOM 2698 C CA . ALA B 1 115 ? 1.688 -0.671 2.977 1 98.5 115 ALA B CA 1
ATOM 2699 C C . ALA B 1 115 ? 0.554 -0.983 3.949 1 98.5 115 ALA B C 1
ATOM 2701 O O . ALA B 1 115 ? -0.621 -0.797 3.623 1 98.5 115 ALA B O 1
ATOM 2702 N N . PHE B 1 116 ? 0.912 -1.429 5.148 1 98.25 116 PHE B N 1
ATOM 2703 C CA . PHE B 1 116 ? -0.063 -1.741 6.188 1 98.25 116 PHE B CA 1
ATOM 2704 C C . PHE B 1 116 ? -0.816 -0.488 6.617 1 98.25 116 PHE B C 1
ATOM 2706 O O . PHE B 1 116 ? -2.047 -0.495 6.703 1 98.25 116 PHE B O 1
ATOM 2713 N N . LEU B 1 117 ? -0.124 0.563 6.844 1 98.69 117 LEU B N 1
ATOM 2714 C CA . LEU B 1 117 ? -0.732 1.8 7.324 1 98.69 117 LEU B CA 1
ATOM 2715 C C . LEU B 1 117 ? -1.665 2.391 6.273 1 98.69 117 LEU B C 1
ATOM 2717 O O . LEU B 1 117 ? -2.764 2.848 6.598 1 98.69 117 LEU B O 1
ATOM 2721 N N . SER B 1 118 ? -1.244 2.357 5.031 1 97.94 118 SER B N 1
ATOM 2722 C CA . SER B 1 118 ? -2.055 2.957 3.977 1 97.94 118 SER B CA 1
ATOM 2723 C C . SER B 1 118 ? -3.197 2.035 3.566 1 97.94 118 SER B C 1
ATOM 2725 O O . SER B 1 118 ? -4.344 2.475 3.451 1 97.94 118 SER B O 1
ATOM 2727 N N . GLY B 1 119 ? -2.918 0.78 3.404 1 96.56 119 GLY B N 1
ATOM 2728 C CA . GLY B 1 119 ? -3.871 -0.143 2.811 1 96.56 119 GLY B CA 1
ATOM 2729 C C . GLY B 1 119 ? -4.863 -0.702 3.811 1 96.56 119 GLY B C 1
ATOM 2730 O O . GLY B 1 119 ? -6.039 -0.886 3.488 1 96.56 119 GLY B O 1
ATOM 2731 N N . THR B 1 120 ? -4.398 -0.983 5.039 1 97 120 THR B N 1
ATOM 2732 C CA . THR B 1 120 ? -5.254 -1.63 6.027 1 97 120 THR B CA 1
ATOM 2733 C C . THR B 1 120 ? -5.824 -0.604 7 1 97 120 THR B C 1
ATOM 2735 O O . THR B 1 120 ? -7.023 -0.311 6.973 1 97 120 THR B O 1
ATOM 2738 N N . LEU B 1 121 ? -5 0.048 7.75 1 98.12 121 LEU B N 1
ATOM 2739 C CA . LEU B 1 121 ? -5.488 0.956 8.781 1 98.12 121 LEU B CA 1
ATOM 2740 C C . LEU B 1 121 ? -6.246 2.125 8.164 1 98.12 121 LEU B C 1
ATOM 2742 O O . LEU B 1 121 ? -7.395 2.391 8.531 1 98.12 121 LEU B O 1
ATOM 2746 N N . HIS B 1 122 ? -5.648 2.76 7.203 1 98.12 122 HIS B N 1
ATOM 2747 C CA . HIS B 1 122 ? -6.258 3.961 6.645 1 98.12 122 HIS B CA 1
ATOM 2748 C C . HIS B 1 122 ? -7.438 3.613 5.746 1 98.12 122 HIS B C 1
ATOM 2750 O O . HIS B 1 122 ? -8.562 4.051 6 1 98.12 122 HIS B O 1
ATOM 2756 N N . ALA B 1 123 ? -7.23 2.807 4.738 1 96.25 123 ALA B N 1
ATOM 2757 C CA . ALA B 1 123 ? -8.234 2.588 3.701 1 96.25 123 ALA B CA 1
ATOM 2758 C C . ALA B 1 123 ? -9.359 1.69 4.207 1 96.25 123 ALA B C 1
ATOM 2760 O O . ALA B 1 123 ? -10.539 2.053 4.121 1 96.25 123 ALA B O 1
ATOM 2761 N N . LEU B 1 124 ? -9.031 0.557 4.84 1 96.5 124 LEU B N 1
ATOM 2762 C CA . LEU B 1 124 ? -10.047 -0.413 5.234 1 96.5 124 LEU B CA 1
ATOM 2763 C C . LEU B 1 124 ? -10.625 -0.07 6.602 1 96.5 124 LEU B C 1
ATOM 2765 O O . LEU B 1 124 ? -11.82 -0.244 6.836 1 96.5 124 LEU B O 1
ATOM 2769 N N . GLY B 1 125 ? -9.773 0.39 7.508 1 97.44 125 GLY B N 1
ATOM 2770 C CA . GLY B 1 125 ? -10.234 0.694 8.852 1 97.44 125 GLY B CA 1
ATOM 2771 C C . GLY B 1 125 ? -10.883 2.059 8.961 1 97.44 125 GLY B C 1
ATOM 2772 O O . GLY B 1 125 ? -12.117 2.168 8.969 1 97.44 125 GLY B O 1
ATOM 2773 N N . LEU B 1 126 ? -10.086 3.09 8.898 1 97.69 126 LEU B N 1
ATOM 2774 C CA . LEU B 1 126 ? -10.547 4.453 9.125 1 97.69 126 LEU B CA 1
ATOM 2775 C C . LEU B 1 126 ? -11.414 4.934 7.961 1 97.69 126 LEU B C 1
ATOM 2777 O O . LEU B 1 126 ? -12.359 5.707 8.164 1 97.69 126 LEU B O 1
ATOM 2781 N N . GLY B 1 127 ? -11.109 4.441 6.734 1 95.5 127 GLY B N 1
ATOM 2782 C CA . GLY B 1 127 ? -11.953 4.77 5.598 1 95.5 127 GLY B CA 1
ATOM 2783 C C . GLY B 1 127 ? -13.383 4.289 5.754 1 95.5 127 GLY B C 1
ATOM 2784 O O . GLY B 1 127 ? -14.328 5.035 5.48 1 95.5 127 GLY B O 1
ATOM 2785 N N . ALA B 1 128 ? -13.516 3.07 6.242 1 96.19 128 ALA B N 1
ATOM 2786 C CA . ALA B 1 128 ? -14.852 2.52 6.469 1 96.19 128 ALA B CA 1
ATOM 2787 C C . ALA B 1 128 ? -15.578 3.275 7.578 1 96.19 128 ALA B C 1
ATOM 2789 O O . ALA B 1 128 ? -16.797 3.471 7.512 1 96.19 128 ALA B O 1
ATOM 2790 N N . LEU B 1 129 ? -14.852 3.68 8.562 1 96.38 129 LEU B N 1
ATOM 2791 C CA . LEU B 1 129 ? -15.422 4.398 9.695 1 96.38 129 LEU B CA 1
ATOM 2792 C C . LEU B 1 129 ? -15.898 5.785 9.273 1 96.38 129 LEU B C 1
ATOM 2794 O O . LEU B 1 129 ? -17.031 6.176 9.578 1 96.38 129 LEU B O 1
ATOM 2798 N N . ARG B 1 130 ? -15.094 6.457 8.484 1 93.88 130 ARG B N 1
ATOM 2799 C CA . ARG B 1 130 ? -15.352 7.859 8.172 1 93.88 130 ARG B CA 1
ATOM 2800 C C . ARG B 1 130 ? -16.234 7.992 6.938 1 93.88 130 ARG B C 1
ATOM 2802 O O . ARG B 1 130 ? -17.016 8.945 6.824 1 93.88 130 ARG B O 1
ATOM 2809 N N . ARG B 1 131 ? -16.109 7.062 6.031 1 93.44 131 ARG B N 1
ATOM 2810 C CA . ARG B 1 131 ? -16.781 7.168 4.746 1 93.44 131 ARG B CA 1
ATOM 2811 C C . ARG B 1 131 ? -17.406 5.836 4.344 1 93.44 131 ARG B C 1
ATOM 2813 O O . ARG B 1 131 ? -17.062 5.27 3.309 1 93.44 131 ARG B O 1
ATOM 2820 N N . PRO B 1 132 ? -18.406 5.406 5.074 1 94.94 132 PRO B N 1
ATOM 2821 C CA . PRO B 1 132 ? -19.016 4.109 4.773 1 94.94 132 PRO B CA 1
ATOM 2822 C C . PRO B 1 132 ? -19.641 4.062 3.383 1 94.94 132 PRO B C 1
ATOM 2824 O O . PRO B 1 132 ? -19.828 2.98 2.822 1 94.94 132 PRO B O 1
ATOM 2827 N N . GLY B 1 133 ? -19.938 5.223 2.771 1 94.19 133 GLY B N 1
ATOM 2828 C CA . GLY B 1 133 ? -20.516 5.305 1.437 1 94.19 133 GLY B CA 1
ATOM 2829 C C . GLY B 1 133 ? -19.594 4.762 0.36 1 94.19 133 GLY B C 1
ATOM 2830 O O . GLY B 1 133 ? -20.031 4.461 -0.75 1 94.19 133 GLY B O 1
ATOM 2831 N N . TRP B 1 134 ? -18.297 4.676 0.654 1 91.56 134 TRP B N 1
ATOM 2832 C CA . TRP B 1 134 ? -17.344 4.094 -0.271 1 91.56 134 TRP B CA 1
ATOM 2833 C C . TRP B 1 134 ? -17.594 2.602 -0.451 1 91.56 134 TRP B C 1
ATOM 2835 O O . TRP B 1 134 ? -17.141 2.008 -1.438 1 91.56 134 TRP B O 1
ATOM 2845 N N . PHE B 1 135 ? -18.375 2.025 0.507 1 95.56 135 PHE B N 1
ATOM 2846 C CA . PHE B 1 135 ? -18.438 0.569 0.564 1 95.56 135 PHE B CA 1
ATOM 2847 C C . PHE B 1 135 ? -19.844 0.084 0.252 1 95.56 135 PHE B C 1
ATOM 2849 O O . PHE B 1 135 ? -20.062 -1.099 -0.025 1 95.56 135 PHE B O 1
ATOM 2856 N N . SER B 1 136 ? -20.797 0.979 0.377 1 96.38 136 SER B N 1
ATOM 2857 C CA . SER B 1 136 ? -22.172 0.643 0.034 1 96.38 136 SER B CA 1
ATOM 2858 C C . SER B 1 136 ? -23 1.896 -0.241 1 96.38 136 SER B C 1
ATOM 2860 O O . SER B 1 136 ? -22.859 2.902 0.46 1 96.38 136 SER B O 1
ATOM 2862 N N . ASP B 1 137 ? -23.844 1.775 -1.196 1 95.12 137 ASP B N 1
ATOM 2863 C CA . ASP B 1 137 ? -24.781 2.875 -1.455 1 95.12 137 ASP B CA 1
ATOM 2864 C C . ASP B 1 137 ? -26 2.787 -0.547 1 95.12 137 ASP B C 1
ATOM 2866 O O . ASP B 1 137 ? -26.781 3.742 -0.446 1 95.12 137 ASP B O 1
ATOM 2870 N N . ASP B 1 138 ? -26.141 1.65 0.052 1 95.31 138 ASP B N 1
ATOM 2871 C CA . ASP B 1 138 ? -27.266 1.439 0.959 1 95.31 138 ASP B CA 1
ATOM 2872 C C . ASP B 1 138 ? -26.969 2.031 2.338 1 95.31 138 ASP B C 1
ATOM 2874 O O . ASP B 1 138 ? -26.234 1.438 3.133 1 95.31 138 ASP B O 1
ATOM 2878 N N . THR B 1 139 ? -27.703 3.051 2.689 1 95.88 139 THR B N 1
ATOM 2879 C CA . THR B 1 139 ? -27.453 3.762 3.938 1 95.88 139 THR B CA 1
ATOM 2880 C C . THR B 1 139 ? -27.75 2.871 5.141 1 95.88 139 THR B C 1
ATOM 2882 O O . THR B 1 139 ? -27.156 3.033 6.207 1 95.88 139 THR B O 1
ATOM 2885 N N . ALA B 1 140 ? -28.547 1.912 4.945 1 95.69 140 ALA B N 1
ATOM 2886 C CA . ALA B 1 140 ? -28.891 0.991 6.031 1 95.69 140 ALA B CA 1
ATOM 2887 C C . ALA B 1 140 ? -27.703 0.109 6.391 1 95.69 140 ALA B C 1
ATOM 2889 O O . ALA B 1 140 ? -27.641 -0.434 7.496 1 95.69 140 ALA B O 1
ATOM 2890 N N . ALA B 1 141 ? -26.812 -0.007 5.5 1 96.75 141 ALA B N 1
ATOM 2891 C CA . ALA B 1 141 ? -25.641 -0.87 5.707 1 96.75 141 ALA B CA 1
ATOM 2892 C C . ALA B 1 141 ? -24.516 -0.107 6.379 1 96.75 141 ALA B C 1
ATOM 2894 O O . ALA B 1 141 ? -23.516 -0.707 6.812 1 96.75 141 ALA B O 1
ATOM 2895 N N . HIS B 1 142 ? -24.641 1.182 6.531 1 97.56 142 HIS B N 1
ATOM 2896 C CA . HIS B 1 142 ? -23.516 2.039 6.887 1 97.56 142 HIS B CA 1
ATOM 2897 C C . HIS B 1 142 ? -23.062 1.779 8.32 1 97.56 142 HIS B C 1
ATOM 2899 O O . HIS B 1 142 ? -21.859 1.778 8.602 1 97.56 142 HIS B O 1
ATOM 2905 N N . GLU B 1 143 ? -23.969 1.541 9.18 1 97.19 143 GLU B N 1
ATOM 2906 C CA . GLU B 1 143 ? -23.578 1.353 10.57 1 97.19 143 GLU B CA 1
ATOM 2907 C C . GLU B 1 143 ? -22.766 0.079 10.75 1 97.19 143 GLU B C 1
ATOM 2909 O O . GLU B 1 143 ? -21.797 0.054 11.523 1 97.19 143 GLU B O 1
ATOM 2914 N N . GLY B 1 144 ? -23.156 -0.967 10.055 1 97.12 144 GLY B N 1
ATOM 2915 C CA . GLY B 1 144 ? -22.375 -2.191 10.102 1 97.12 144 GLY B CA 1
ATOM 2916 C C . GLY B 1 144 ? -20.984 -2.031 9.516 1 97.12 144 GLY B C 1
ATOM 2917 O O . GLY B 1 144 ? -20.016 -2.586 10.047 1 97.12 144 GLY B O 1
ATOM 2918 N N . ILE B 1 145 ? -20.891 -1.252 8.508 1 97.62 145 ILE B N 1
ATOM 2919 C CA . ILE B 1 145 ? -19.609 -0.985 7.852 1 97.62 145 ILE B CA 1
ATOM 2920 C C . ILE B 1 145 ? -18.719 -0.171 8.781 1 97.62 145 ILE B C 1
ATOM 2922 O O . ILE B 1 145 ? -17.531 -0.484 8.945 1 97.62 145 ILE B O 1
ATOM 2926 N N . ARG B 1 146 ? -19.312 0.811 9.445 1 97.81 146 ARG B N 1
ATOM 2927 C CA . ARG B 1 146 ? -18.562 1.615 10.406 1 97.81 146 ARG B CA 1
ATOM 2928 C C . ARG B 1 146 ? -18.031 0.754 11.547 1 97.81 146 ARG B C 1
ATOM 2930 O O . ARG B 1 146 ? -16.891 0.917 11.977 1 97.81 146 ARG B O 1
ATOM 2937 N N . ALA B 1 147 ? -18.875 -0.119 11.969 1 97.31 147 AL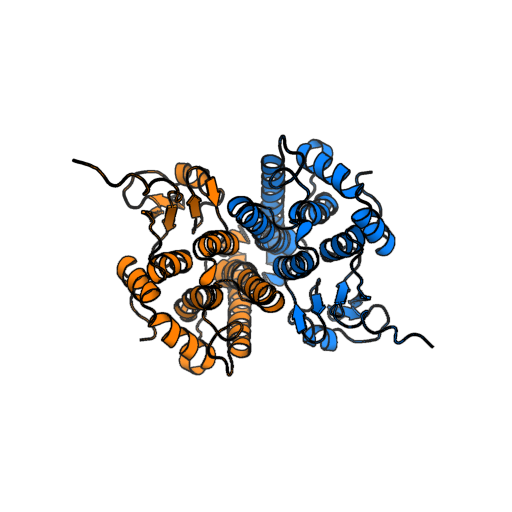A B N 1
ATOM 2938 C CA . ALA B 1 147 ? -18.516 -0.967 13.102 1 97.31 147 ALA B CA 1
ATOM 2939 C C . ALA B 1 147 ? -17.328 -1.87 12.75 1 97.31 147 ALA B C 1
ATOM 2941 O O . ALA B 1 147 ? -16.391 -2.018 13.547 1 97.31 147 ALA B O 1
ATOM 2942 N N . LYS B 1 148 ? -17.359 -2.455 11.609 1 96.88 148 LYS B N 1
ATOM 2943 C CA . LYS B 1 148 ? -16.266 -3.328 11.172 1 96.88 148 LYS B CA 1
ATOM 2944 C C . LYS B 1 148 ? -14.984 -2.537 10.945 1 96.88 148 LYS B C 1
ATOM 2946 O O . LYS B 1 148 ? -13.898 -3.008 11.273 1 96.88 148 LYS B O 1
ATOM 2951 N N . GLY B 1 149 ? -15.172 -1.367 10.328 1 97.12 149 GLY B N 1
ATOM 2952 C CA . GLY B 1 149 ? -14.031 -0.49 10.164 1 97.12 149 GLY B CA 1
ATOM 2953 C C . GLY B 1 149 ? -13.367 -0.11 11.469 1 97.12 149 GLY B C 1
ATOM 2954 O O . GLY B 1 149 ? -12.141 -0.143 11.586 1 97.12 149 GLY B O 1
ATOM 2955 N N . LYS B 1 150 ? -14.164 0.212 12.398 1 97.62 150 LYS B N 1
ATOM 2956 C CA . LYS B 1 150 ? -13.656 0.575 13.719 1 97.62 150 LYS B CA 1
ATOM 2957 C C . LYS B 1 150 ? -12.93 -0.6 14.367 1 97.62 150 LYS B C 1
ATOM 2959 O O . LYS B 1 150 ? -11.867 -0.426 14.969 1 97.62 150 LYS B O 1
ATOM 2964 N N . GLU B 1 151 ? -13.5 -1.749 14.25 1 97.06 151 GLU B N 1
ATOM 2965 C CA . GLU B 1 151 ? -12.875 -2.953 14.781 1 97.06 151 GLU B CA 1
ATOM 2966 C C . GLU B 1 151 ? -11.492 -3.17 14.172 1 97.06 151 GLU B C 1
ATOM 2968 O O . GLU B 1 151 ? -10.523 -3.438 14.898 1 97.06 151 GLU B O 1
ATOM 2973 N N . LEU B 1 152 ? -11.43 -3.031 12.93 1 96.56 152 LEU B N 1
ATOM 2974 C CA . LEU B 1 152 ? -10.164 -3.211 12.227 1 96.56 152 LEU B CA 1
ATOM 2975 C C . LEU B 1 152 ? -9.164 -2.133 12.633 1 96.56 152 LEU B C 1
ATOM 2977 O O . LEU B 1 152 ? -7.973 -2.416 12.797 1 96.56 152 LEU B O 1
ATOM 2981 N N . ALA B 1 153 ? -9.633 -0.938 12.727 1 97.94 153 ALA B N 1
ATOM 2982 C CA . ALA B 1 153 ? -8.758 0.154 13.148 1 97.94 153 ALA B CA 1
ATOM 2983 C C . ALA B 1 153 ? -8.188 -0.109 14.547 1 97.94 153 ALA B C 1
ATOM 2985 O O . ALA B 1 153 ? -6.984 0.035 14.766 1 97.94 153 ALA B O 1
ATOM 2986 N N . VAL B 1 154 ? -9.031 -0.531 15.43 1 97.88 154 VAL B N 1
ATOM 2987 C CA . VAL B 1 154 ? -8.602 -0.804 16.797 1 97.88 154 VAL B CA 1
ATOM 2988 C C . VAL B 1 154 ? -7.57 -1.926 16.797 1 97.88 154 VAL B C 1
ATOM 2990 O O . VAL B 1 154 ? -6.539 -1.826 17.469 1 97.88 154 VAL B O 1
ATOM 2993 N N . GLU B 1 155 ? -7.82 -2.961 16.047 1 96.56 155 GLU B N 1
ATOM 2994 C CA . GLU B 1 155 ? -6.855 -4.047 15.898 1 96.56 155 GLU B CA 1
ATOM 2995 C C . GLU B 1 155 ? -5.523 -3.529 15.367 1 96.56 155 GLU B C 1
ATOM 2997 O O . GLU B 1 155 ? -4.457 -3.973 15.805 1 96.56 155 GLU B O 1
ATOM 3002 N N . SER B 1 156 ? -5.602 -2.633 14.422 1 98 156 SER B N 1
ATOM 3003 C CA . SER B 1 156 ? -4.398 -2.059 13.82 1 98 156 SER B CA 1
ATOM 3004 C C . SER B 1 156 ? -3.611 -1.241 14.836 1 98 156 SER B C 1
ATOM 3006 O O . SER B 1 156 ? -2.381 -1.301 14.867 1 98 156 SER B O 1
ATOM 3008 N N . TYR B 1 157 ? -4.316 -0.47 15.648 1 98.44 157 TYR B N 1
ATOM 3009 C CA . TYR B 1 157 ? -3.648 0.299 16.688 1 98.44 157 TYR B CA 1
ATOM 3010 C C . TYR B 1 157 ? -2.93 -0.62 17.672 1 98.44 157 TYR B C 1
ATOM 3012 O O . TYR B 1 157 ? -1.808 -0.33 18.094 1 98.44 157 TYR B O 1
ATOM 3020 N N . LYS B 1 158 ? -3.557 -1.717 17.984 1 97.38 158 LYS B N 1
ATOM 3021 C CA . LYS B 1 158 ? -2.928 -2.686 18.875 1 97.38 158 LYS B CA 1
ATOM 3022 C C . LYS B 1 158 ? -1.694 -3.311 18.234 1 97.38 158 LYS B C 1
ATOM 3024 O O . LYS B 1 158 ? -0.696 -3.568 18.906 1 97.38 158 LYS B O 1
ATOM 3029 N N . ARG B 1 159 ? -1.797 -3.559 16.984 1 96.75 159 ARG B N 1
ATOM 3030 C CA . ARG B 1 159 ? -0.649 -4.078 16.25 1 96.75 159 ARG B CA 1
ATOM 3031 C C . ARG B 1 159 ? 0.504 -3.082 16.25 1 96.75 159 ARG B C 1
ATOM 3033 O O . ARG B 1 159 ? 1.665 -3.467 16.406 1 96.75 159 ARG B O 1
ATOM 3040 N N . ILE B 1 160 ? 0.184 -1.829 16.047 1 98.5 160 ILE B N 1
ATOM 3041 C CA . ILE B 1 160 ? 1.188 -0.771 16.094 1 98.5 160 ILE B CA 1
ATOM 3042 C C . ILE B 1 160 ? 1.841 -0.732 17.469 1 98.5 160 ILE B C 1
ATOM 3044 O O . ILE B 1 160 ? 3.066 -0.662 17.578 1 98.5 160 ILE B O 1
ATOM 3048 N N . GLU B 1 161 ? 1.009 -0.771 18.516 1 98.56 161 GLU B N 1
ATOM 3049 C CA . GLU B 1 161 ? 1.503 -0.798 19.875 1 98.56 161 GLU B CA 1
ATOM 3050 C C . GLU B 1 161 ? 2.502 -1.933 20.094 1 98.56 161 GLU B C 1
ATOM 3052 O O . GLU B 1 161 ? 3.584 -1.723 20.641 1 98.56 161 GLU B O 1
ATOM 3057 N N . LYS B 1 162 ? 2.133 -3.119 19.641 1 97.06 162 LYS B N 1
ATOM 3058 C CA . LYS B 1 162 ? 3.002 -4.285 19.781 1 97.06 162 LYS B CA 1
ATOM 3059 C C . LYS B 1 162 ? 4.312 -4.082 19.016 1 97.06 162 LYS B C 1
ATOM 3061 O O . LYS B 1 162 ? 5.379 -4.469 19.5 1 97.06 162 LYS B O 1
ATOM 3066 N N . GLY B 1 163 ? 4.262 -3.48 17.875 1 97.06 163 GLY B N 1
ATOM 3067 C CA . GLY B 1 163 ? 5.43 -3.258 17.047 1 97.06 163 GLY B CA 1
ATOM 3068 C C . GLY B 1 163 ? 6.387 -2.227 17.609 1 97.06 163 GLY B C 1
ATOM 3069 O O . GLY B 1 163 ? 7.57 -2.215 17.281 1 97.06 163 GLY B O 1
ATOM 3070 N N . LEU B 1 164 ? 5.91 -1.35 18.406 1 98.25 164 LEU B N 1
ATOM 3071 C CA . LEU B 1 164 ? 6.715 -0.246 18.922 1 98.25 164 LEU B CA 1
ATOM 3072 C C . LEU B 1 164 ? 7.238 -0.561 20.328 1 98.25 164 LEU B C 1
ATOM 3074 O O . LEU B 1 164 ? 8.078 0.174 20.859 1 98.25 164 LEU B O 1
ATOM 3078 N N . LYS B 1 165 ? 6.707 -1.579 20.922 1 96.75 165 LYS B N 1
ATOM 3079 C CA . LYS B 1 165 ? 7.102 -1.896 22.281 1 96.75 165 LYS B CA 1
ATOM 3080 C C . LYS B 1 165 ? 8.617 -2.08 22.391 1 96.75 165 LYS B C 1
ATOM 3082 O O . LYS B 1 165 ? 9.203 -2.873 21.656 1 96.75 165 LYS B O 1
ATOM 3087 N N . GLY B 1 166 ? 9.211 -1.27 23.266 1 95.62 166 GLY B N 1
ATOM 3088 C CA . GLY B 1 166 ? 10.641 -1.379 23.531 1 95.62 166 GLY B CA 1
ATOM 3089 C C . GLY B 1 166 ? 11.492 -0.731 22.453 1 95.62 166 GLY B C 1
ATOM 3090 O O . GLY B 1 166 ? 12.711 -0.917 22.438 1 95.62 166 GLY B O 1
ATOM 3091 N N . ARG B 1 167 ? 10.906 0.004 21.625 1 96.12 167 ARG B N 1
ATOM 3092 C CA . ARG B 1 167 ? 11.648 0.591 20.516 1 96.12 167 ARG B CA 1
ATOM 3093 C C . ARG B 1 167 ? 11.547 2.113 20.531 1 96.12 167 ARG B C 1
ATOM 3095 O O . ARG B 1 167 ? 10.5 2.666 20.875 1 96.12 167 ARG B O 1
ATOM 3102 N N . GLU B 1 168 ? 12.617 2.672 20.141 1 96.56 168 GLU B N 1
ATOM 3103 C CA . GLU B 1 168 ? 12.609 4.121 19.984 1 96.56 168 GLU B CA 1
ATOM 3104 C C . GLU B 1 168 ? 12.086 4.523 18.609 1 96.56 168 GLU B C 1
ATOM 3106 O O . GLU B 1 168 ? 11.367 5.523 18.484 1 96.56 168 GLU B O 1
ATOM 3111 N N . PHE B 1 169 ? 12.477 3.736 17.625 1 98.12 169 PHE B N 1
ATOM 3112 C CA . PHE B 1 169 ? 12.047 3.959 16.25 1 98.12 169 PHE B CA 1
ATOM 3113 C C . PHE B 1 169 ? 11.266 2.762 15.719 1 98.12 169 PHE B C 1
ATOM 3115 O O . PHE B 1 169 ? 11.422 1.646 16.219 1 98.12 169 PHE B O 1
ATOM 3122 N N . ALA B 1 170 ? 10.414 3.023 14.805 1 98.38 170 ALA B N 1
ATOM 3123 C CA . ALA B 1 170 ? 9.531 1.977 14.289 1 98.38 170 ALA B CA 1
ATOM 3124 C C . ALA B 1 170 ? 10.328 0.875 13.602 1 98.38 170 ALA B C 1
ATOM 3126 O O . ALA B 1 170 ? 10 -0.308 13.719 1 98.38 170 ALA B O 1
ATOM 3127 N N . VAL B 1 171 ? 11.352 1.279 12.844 1 98.38 171 VAL B N 1
ATOM 3128 C CA . VAL B 1 171 ? 12.18 0.322 12.117 1 98.38 171 VAL B CA 1
ATOM 3129 C C . VAL B 1 171 ? 13.656 0.625 12.367 1 98.38 171 VAL B C 1
ATOM 3131 O O . VAL B 1 171 ? 14.102 1.762 12.195 1 98.38 171 VAL B O 1
ATOM 3134 N N . GLY B 1 172 ? 14.383 -0.338 12.727 1 96.81 172 GLY B N 1
ATOM 3135 C CA . GLY B 1 172 ? 15.805 -0.163 12.945 1 96.81 172 GLY B CA 1
ATOM 3136 C C . GLY B 1 172 ? 16.125 0.744 14.117 1 96.81 172 GLY B C 1
ATOM 3137 O O . GLY B 1 172 ? 15.43 0.713 15.133 1 96.81 172 GLY B O 1
ATOM 3138 N N . HIS B 1 173 ? 17.234 1.508 13.953 1 96.5 173 HIS B N 1
ATOM 3139 C CA . HIS B 1 173 ? 17.719 2.307 15.07 1 96.5 173 HIS B CA 1
ATOM 3140 C C . HIS B 1 173 ? 17.812 3.781 14.688 1 96.5 173 HIS B C 1
ATOM 3142 O O . HIS B 1 173 ? 18.594 4.531 15.281 1 96.5 173 HIS B O 1
ATOM 3148 N N . ALA B 1 174 ? 17.062 4.133 13.734 1 96.75 174 ALA B N 1
ATOM 3149 C CA . ALA B 1 174 ? 17.047 5.523 13.281 1 96.75 174 ALA B CA 1
ATOM 3150 C C . ALA B 1 174 ? 15.672 5.934 12.781 1 96.75 174 ALA B C 1
ATOM 3152 O O . ALA B 1 174 ? 14.82 5.082 12.523 1 96.75 174 ALA B O 1
ATOM 3153 N N . LEU B 1 175 ? 15.531 7.258 12.672 1 98.12 175 LEU B N 1
ATOM 3154 C CA . LEU B 1 175 ? 14.289 7.836 12.164 1 98.12 175 LEU B CA 1
ATOM 3155 C C . LEU B 1 175 ? 14.023 7.383 10.734 1 98.12 175 LEU B C 1
ATOM 3157 O O . LEU B 1 175 ? 14.922 7.438 9.883 1 98.12 175 LEU B O 1
ATOM 3161 N N . THR B 1 176 ? 12.828 6.84 10.484 1 98.69 176 THR B N 1
ATOM 3162 C CA . THR B 1 176 ? 12.398 6.516 9.125 1 98.69 176 THR B CA 1
ATOM 3163 C C . THR B 1 176 ? 11.078 7.207 8.797 1 98.69 176 THR B C 1
ATOM 3165 O O . THR B 1 176 ? 10.484 7.863 9.656 1 98.69 176 THR B O 1
ATOM 3168 N N . ALA B 1 177 ? 10.609 7.004 7.586 1 98.69 177 ALA B N 1
ATOM 3169 C CA . ALA B 1 177 ? 9.344 7.59 7.141 1 98.69 177 ALA B CA 1
ATOM 3170 C C . ALA B 1 177 ? 8.172 7.027 7.934 1 98.69 177 ALA B C 1
ATOM 3172 O O . ALA B 1 177 ? 7.133 7.684 8.062 1 98.69 177 ALA B O 1
ATOM 3173 N N . VAL B 1 178 ? 8.352 5.805 8.445 1 98.88 178 VAL B N 1
ATOM 3174 C CA . VAL B 1 178 ? 7.289 5.152 9.211 1 98.88 178 VAL B CA 1
ATOM 3175 C C . VAL B 1 178 ? 6.98 5.969 10.461 1 98.88 178 VAL B C 1
ATOM 3177 O O . VAL B 1 178 ? 5.816 6.105 10.844 1 98.88 178 VAL B O 1
ATOM 3180 N N . ASP B 1 179 ? 7.988 6.52 11.07 1 98.88 179 ASP B N 1
ATOM 3181 C CA . ASP B 1 179 ? 7.797 7.301 12.289 1 98.88 179 ASP B CA 1
ATOM 3182 C C . ASP B 1 179 ? 6.922 8.523 12.031 1 98.88 179 ASP B C 1
ATOM 3184 O O . ASP B 1 179 ? 6.023 8.828 12.812 1 98.88 179 ASP B O 1
ATOM 3188 N N . PHE B 1 180 ? 7.141 9.164 10.906 1 98.81 180 PHE B N 1
ATOM 3189 C CA . PHE B 1 180 ? 6.305 10.297 10.523 1 98.81 180 PHE B CA 1
ATOM 3190 C C . PHE B 1 180 ? 4.887 9.836 10.203 1 98.81 180 PHE B C 1
ATOM 3192 O O . PHE B 1 180 ? 3.916 10.5 10.57 1 98.81 180 PHE B O 1
ATOM 3199 N N . ASN B 1 181 ? 4.809 8.727 9.516 1 98.88 181 ASN B N 1
ATOM 3200 C CA . ASN B 1 181 ? 3.504 8.242 9.062 1 98.88 181 ASN B CA 1
ATOM 3201 C C . ASN B 1 181 ? 2.637 7.797 10.234 1 98.88 181 ASN B C 1
ATOM 3203 O O . ASN B 1 181 ? 1.415 7.953 10.203 1 98.88 181 ASN B O 1
ATOM 3207 N N . LEU B 1 182 ? 3.264 7.234 11.234 1 98.88 182 LEU B N 1
ATOM 3208 C CA . LEU B 1 182 ? 2.527 6.789 12.414 1 98.88 182 LEU B CA 1
ATOM 3209 C C . LEU B 1 182 ? 1.89 7.973 13.133 1 98.88 182 LEU B C 1
ATOM 3211 O O . LEU B 1 182 ? 0.851 7.824 13.781 1 98.88 182 LEU B O 1
ATOM 3215 N N . TYR B 1 183 ? 2.436 9.141 13.023 1 98.62 183 TYR B N 1
ATOM 3216 C CA . TYR B 1 183 ? 2.027 10.32 13.766 1 98.62 183 TYR B CA 1
ATOM 3217 C C . TYR B 1 183 ? 0.582 10.695 13.453 1 98.62 183 TYR B C 1
ATOM 3219 O O . TYR B 1 183 ? -0.2 10.984 14.367 1 98.62 183 TYR B O 1
ATOM 3227 N N . ILE B 1 184 ? 0.202 10.648 12.148 1 98.38 184 ILE B N 1
ATOM 3228 C CA . ILE B 1 184 ? -1.139 11.062 11.75 1 98.38 184 ILE B CA 1
ATOM 3229 C C . ILE B 1 184 ? -2.172 10.117 12.352 1 98.38 184 ILE B C 1
ATOM 3231 O O . ILE B 1 184 ? -3.258 10.539 12.75 1 98.38 184 ILE B O 1
ATOM 3235 N N . PHE B 1 185 ? -1.821 8.875 12.422 1 98.62 185 PHE B N 1
ATOM 3236 C CA . PHE B 1 185 ? -2.773 7.906 12.953 1 98.62 185 PHE B CA 1
ATOM 3237 C C . PHE B 1 185 ? -2.893 8.047 14.469 1 98.62 185 PHE B C 1
ATOM 3239 O O . PHE B 1 185 ? -3.965 7.82 15.039 1 98.62 185 PHE B O 1
ATOM 3246 N N . ALA B 1 186 ? -1.755 8.422 15.094 1 98.44 186 ALA B N 1
ATOM 3247 C CA . ALA B 1 186 ? -1.855 8.742 16.516 1 98.44 186 ALA B CA 1
ATOM 3248 C C . ALA B 1 186 ? -2.82 9.906 16.75 1 98.44 186 ALA B C 1
ATOM 3250 O O . ALA B 1 186 ? -3.635 9.867 17.672 1 98.44 186 ALA B O 1
ATOM 3251 N N . ARG B 1 187 ? -2.76 10.891 15.914 1 97.62 187 ARG B N 1
ATOM 3252 C CA . ARG B 1 187 ? -3.637 12.055 16.031 1 97.62 187 ARG B CA 1
ATOM 3253 C C . ARG B 1 187 ? -5.098 11.656 15.852 1 97.62 187 ARG B C 1
ATOM 3255 O O . ARG B 1 187 ? -5.988 12.273 16.438 1 97.62 187 ARG B O 1
ATOM 3262 N N . TRP B 1 188 ? -5.332 10.578 15.062 1 97.69 188 TRP B N 1
ATOM 3263 C CA . TRP B 1 188 ? -6.695 10.195 14.719 1 97.69 188 TRP B CA 1
ATOM 3264 C C . TRP B 1 188 ? -7.211 9.117 15.664 1 97.69 188 TRP B C 1
ATOM 3266 O O . TRP B 1 188 ? -8.266 8.523 15.422 1 97.69 188 TRP B O 1
ATOM 3276 N N . ALA B 1 189 ? -6.508 8.805 16.75 1 97 189 ALA B N 1
ATOM 3277 C CA . ALA B 1 189 ? -6.875 7.719 17.656 1 97 189 ALA B CA 1
ATOM 3278 C C . ALA B 1 189 ? -8.242 7.961 18.281 1 97 189 ALA B C 1
ATOM 3280 O O . ALA B 1 189 ? -9.008 7.02 18.516 1 97 189 ALA B O 1
ATOM 3281 N N . GLU B 1 190 ? -8.602 9.195 18.484 1 92.44 190 GLU B N 1
ATOM 3282 C CA . GLU B 1 190 ? -9.867 9.531 19.109 1 92.44 190 GLU B CA 1
ATOM 3283 C C . GLU B 1 190 ? -11.047 9.172 18.219 1 92.44 190 GLU B C 1
ATOM 3285 O O . GLU B 1 190 ? -12.156 8.93 18.719 1 92.44 190 GLU B O 1
ATOM 3290 N N . ASP B 1 191 ? -10.805 9.203 16.906 1 90.31 191 ASP B N 1
ATOM 3291 C CA . ASP B 1 191 ? -11.852 8.852 15.945 1 90.31 191 ASP B CA 1
ATOM 3292 C C . ASP B 1 191 ? -12.367 7.438 16.203 1 90.31 191 ASP B C 1
ATOM 3294 O O . ASP B 1 191 ? -13.5 7.109 15.836 1 90.31 191 ASP B O 1
ATOM 3298 N N . VAL B 1 192 ? -11.508 6.586 16.828 1 94.19 192 VAL B N 1
ATOM 3299 C CA . VAL B 1 192 ? -11.891 5.195 17.031 1 94.19 192 VAL B CA 1
ATOM 3300 C C . VAL B 1 192 ? -12.047 4.91 18.516 1 94.19 192 VAL B C 1
ATOM 3302 O O . VAL B 1 192 ? -12 3.756 18.953 1 94.19 192 VAL B O 1
ATOM 3305 N N . ASP B 1 193 ? -12.07 5.918 19.312 1 95 193 ASP B N 1
ATOM 3306 C CA . ASP B 1 193 ? -12.32 5.859 20.75 1 95 193 ASP B CA 1
ATOM 3307 C C . ASP B 1 193 ? -11.188 5.137 21.484 1 95 193 ASP B C 1
ATOM 3309 O O . ASP B 1 193 ? -11.438 4.352 22.406 1 95 193 ASP B O 1
ATOM 3313 N N . ILE B 1 194 ? -10.008 5.316 21 1 96.19 194 ILE B N 1
ATOM 3314 C CA . ILE B 1 194 ? -8.836 4.77 21.672 1 96.19 194 ILE B CA 1
ATOM 3315 C C . ILE B 1 194 ? -8.125 5.879 22.453 1 96.19 194 ILE B C 1
ATOM 3317 O O . ILE B 1 194 ? -7.785 6.918 21.875 1 96.19 194 ILE B O 1
ATOM 3321 N N . ASP B 1 195 ? -7.996 5.652 23.672 1 96.38 195 ASP B N 1
ATOM 3322 C CA . ASP B 1 195 ? -7.09 6.48 24.453 1 96.38 195 ASP B CA 1
ATOM 3323 C C . ASP B 1 195 ? -5.648 5.98 24.344 1 96.38 195 ASP B C 1
ATOM 3325 O O . ASP B 1 195 ? -5.254 5.047 25.047 1 96.38 195 ASP B O 1
ATOM 3329 N N . LEU B 1 196 ? -4.863 6.617 23.547 1 96.81 196 LEU B N 1
ATOM 3330 C CA . LEU B 1 196 ? -3.525 6.133 23.234 1 96.81 196 LEU B CA 1
ATOM 3331 C C . LEU B 1 196 ? -2.674 6.027 24.5 1 96.81 196 LEU B C 1
ATOM 3333 O O . LEU B 1 196 ? -1.934 5.059 24.672 1 96.81 196 LEU B O 1
ATOM 3337 N N . LYS B 1 197 ? -2.754 7.02 25.328 1 96.25 197 LYS B N 1
ATOM 3338 C CA . LYS B 1 197 ? -1.912 7.074 26.516 1 96.25 197 LYS B CA 1
ATOM 3339 C C . LYS B 1 197 ? -2.111 5.836 27.391 1 96.25 197 LYS B C 1
ATOM 3341 O O . LYS B 1 197 ? -1.143 5.246 27.875 1 96.25 197 LYS B O 1
ATOM 3346 N N . THR B 1 198 ? -3.312 5.367 27.516 1 97.12 198 THR B N 1
ATOM 3347 C CA . THR B 1 198 ? -3.613 4.281 28.453 1 97.12 198 THR B CA 1
ATOM 3348 C C . THR B 1 198 ? -3.625 2.938 27.719 1 97.12 198 THR B C 1
ATOM 3350 O O . THR B 1 198 ? -3.199 1.923 28.281 1 97.12 198 THR B O 1
ATOM 3353 N N . GLU B 1 199 ? -4.078 2.938 26.453 1 97.62 199 GLU B N 1
ATOM 3354 C CA . GLU B 1 199 ? -4.312 1.666 25.781 1 97.62 199 GLU B CA 1
ATOM 3355 C C . GLU B 1 199 ? -3.131 1.295 24.891 1 97.62 199 GLU B C 1
ATOM 3357 O O . GLU B 1 199 ? -2.951 0.125 24.531 1 97.62 199 GLU B O 1
ATOM 3362 N N . CYS B 1 200 ? -2.414 2.307 24.469 1 98.19 200 CYS B N 1
ATOM 3363 C CA . CYS B 1 200 ? -1.258 2.104 23.594 1 98.19 200 CYS B CA 1
ATOM 3364 C C . CYS B 1 200 ? -0.09 2.98 24.031 1 98.19 200 CYS B C 1
ATOM 3366 O O . CYS B 1 200 ? 0.366 3.836 23.266 1 98.19 200 CYS B O 1
ATOM 3368 N N . PRO B 1 201 ? 0.48 2.666 25.156 1 98 201 PRO B N 1
ATOM 3369 C CA . PRO B 1 201 ? 1.475 3.57 25.734 1 98 201 PRO B CA 1
ATOM 3370 C C . PRO B 1 201 ? 2.74 3.68 24.891 1 98 201 PRO B C 1
ATOM 3372 O O . PRO B 1 201 ? 3.355 4.746 24.828 1 98 201 PRO B O 1
ATOM 3375 N N . ALA B 1 202 ? 3.207 2.592 24.312 1 98.56 202 ALA B N 1
ATOM 3376 C CA . ALA B 1 202 ? 4.387 2.676 23.469 1 98.56 202 ALA B CA 1
ATOM 3377 C C . ALA B 1 202 ? 4.125 3.572 22.25 1 98.56 202 ALA B C 1
ATOM 3379 O O . ALA B 1 202 ? 4.984 4.367 21.875 1 98.56 202 ALA B O 1
ATOM 3380 N N . PHE B 1 203 ? 2.947 3.391 21.703 1 98.62 203 PHE B N 1
ATOM 3381 C CA . PHE B 1 203 ? 2.555 4.219 20.562 1 98.62 203 PHE B CA 1
ATOM 3382 C C . PHE B 1 203 ? 2.443 5.684 20.969 1 98.62 203 PHE B C 1
ATOM 3384 O O . PHE B 1 203 ? 2.883 6.57 20.25 1 98.62 203 PHE B O 1
ATOM 3391 N N . TYR B 1 204 ? 1.901 5.93 22.125 1 98.06 204 TYR B N 1
ATOM 3392 C CA . TYR B 1 204 ? 1.78 7.281 22.656 1 98.06 204 TYR B CA 1
ATOM 3393 C C . TYR B 1 204 ? 3.15 7.93 22.812 1 98.06 204 TYR B C 1
ATOM 3395 O O . TYR B 1 204 ? 3.365 9.062 22.359 1 98.06 204 TYR B O 1
ATOM 3403 N N . GLU B 1 205 ? 4.074 7.242 23.406 1 98.19 205 GLU B N 1
ATOM 3404 C CA . GLU B 1 205 ? 5.406 7.785 23.641 1 98.19 205 GLU B CA 1
ATOM 3405 C C . GLU B 1 205 ? 6.141 8.023 22.328 1 98.19 205 GLU B C 1
ATOM 3407 O O . GLU B 1 205 ? 6.863 9.016 22.188 1 98.19 205 GLU B O 1
ATOM 3412 N N . HIS B 1 206 ? 5.98 7.094 21.422 1 98.5 206 HIS B N 1
ATOM 3413 C CA . HIS B 1 206 ? 6.547 7.27 20.094 1 98.5 206 HIS B CA 1
ATOM 3414 C C . HIS B 1 206 ? 6.023 8.547 19.438 1 98.5 206 HIS B C 1
ATOM 3416 O O . HIS B 1 206 ? 6.793 9.305 18.844 1 98.5 206 HIS B O 1
ATOM 3422 N N . SER B 1 207 ? 4.754 8.773 19.578 1 98.25 207 SER B N 1
ATOM 3423 C CA . SER B 1 207 ? 4.121 9.938 18.969 1 98.25 207 SER B CA 1
ATOM 3424 C C . SER B 1 207 ? 4.57 11.227 19.641 1 98.25 207 SER B C 1
ATOM 3426 O O . SER B 1 207 ? 4.723 12.258 18.984 1 98.25 207 SER B O 1
ATOM 3428 N N . ARG B 1 208 ? 4.727 11.18 20.906 1 97.94 208 ARG B N 1
ATOM 3429 C CA . ARG B 1 208 ? 5.246 12.336 21.641 1 97.94 208 ARG B CA 1
ATOM 3430 C C . ARG B 1 208 ? 6.633 12.719 21.141 1 97.94 208 ARG B C 1
ATOM 3432 O O . ARG B 1 208 ? 6.91 13.898 20.922 1 97.94 208 ARG B O 1
ATOM 3439 N N . ARG B 1 209 ? 7.504 11.789 20.969 1 98 209 ARG B N 1
ATOM 3440 C CA . ARG B 1 209 ? 8.844 12.031 20.453 1 98 209 ARG B CA 1
ATOM 3441 C C . ARG B 1 209 ? 8.797 12.57 19.031 1 98 209 ARG B C 1
ATOM 3443 O O . ARG B 1 209 ? 9.547 13.484 18.672 1 98 209 ARG B O 1
ATOM 3450 N N . THR B 1 210 ? 7.906 11.992 18.25 1 98.44 210 THR B N 1
ATOM 3451 C CA . THR B 1 210 ? 7.781 12.398 16.859 1 98.44 210 THR B CA 1
ATOM 3452 C C . THR B 1 210 ? 7.289 13.844 16.75 1 98.44 210 THR B C 1
ATOM 3454 O O . THR B 1 210 ? 7.77 14.609 15.922 1 98.44 210 THR B O 1
ATOM 3457 N N . GLU B 1 211 ? 6.32 14.18 17.609 1 98.5 211 GLU B N 1
ATOM 3458 C CA . GLU B 1 211 ? 5.738 15.516 17.578 1 98.5 211 GLU B CA 1
ATOM 3459 C 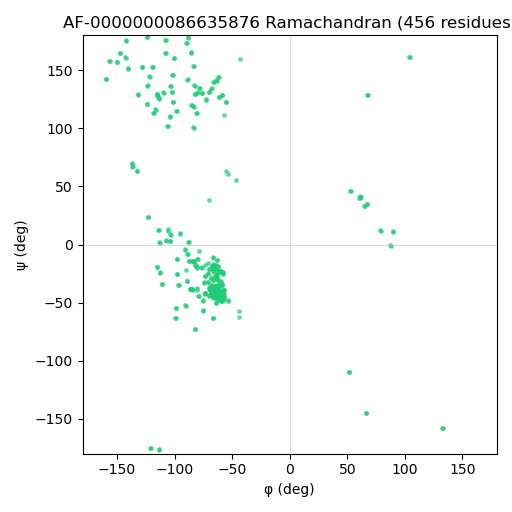C . GLU B 1 211 ? 6.773 16.578 17.953 1 98.5 211 GLU B C 1
ATOM 3461 O O . GLU B 1 211 ? 6.602 17.75 17.656 1 98.5 211 GLU B O 1
ATOM 3466 N N . LYS B 1 212 ? 7.887 16.188 18.578 1 98.12 212 LYS B N 1
ATOM 3467 C CA . LYS B 1 212 ? 8.93 17.125 18.984 1 98.12 212 LYS B CA 1
ATOM 3468 C C . LYS B 1 212 ? 9.875 17.438 17.828 1 98.12 212 LYS B C 1
ATOM 3470 O O . LYS B 1 212 ? 10.664 18.375 17.906 1 98.12 212 LYS B O 1
ATOM 3475 N N . LEU B 1 213 ? 9.797 16.656 16.812 1 98.38 213 LEU B N 1
ATOM 3476 C CA . LEU B 1 213 ? 10.648 16.922 15.656 1 98.38 213 LEU B CA 1
ATOM 3477 C C . LEU B 1 213 ? 10.289 18.266 15.023 1 98.38 213 LEU B C 1
ATOM 3479 O O . LEU B 1 213 ? 9.109 18.594 14.875 1 98.38 213 LEU B O 1
ATOM 3483 N N . LYS B 1 214 ? 11.273 18.984 14.586 1 97.88 214 LYS B N 1
ATOM 3484 C CA . LYS B 1 214 ? 11.086 20.344 14.07 1 97.88 214 LYS B CA 1
ATOM 3485 C C . LYS B 1 214 ? 10.156 20.344 12.859 1 97.88 214 LYS B C 1
ATOM 3487 O O . LYS B 1 214 ? 9.25 21.172 12.773 1 97.88 214 LYS B O 1
ATOM 3492 N N . GLY B 1 215 ? 10.328 19.422 11.961 1 98.56 215 GLY B N 1
ATOM 3493 C CA . GLY B 1 215 ? 9.508 19.359 10.766 1 98.56 215 GLY B CA 1
ATOM 3494 C C . GLY B 1 215 ? 8.047 19.078 11.062 1 98.56 215 GLY B C 1
ATOM 3495 O O . GLY B 1 215 ? 7.156 19.625 10.406 1 98.56 215 GLY B O 1
ATOM 3496 N N . VAL B 1 216 ? 7.797 18.266 12.055 1 98.75 216 VAL B N 1
ATOM 3497 C CA . VAL B 1 216 ? 6.43 17.938 12.445 1 98.75 216 VAL B CA 1
ATOM 3498 C C . VAL B 1 216 ? 5.766 19.156 13.086 1 98.75 216 VAL B C 1
ATOM 3500 O O . VAL B 1 216 ? 4.633 19.5 12.742 1 98.75 216 VAL B O 1
ATOM 3503 N N . GLN B 1 217 ? 6.477 19.812 13.938 1 98.69 217 GLN B N 1
ATOM 3504 C CA . GLN B 1 217 ? 5.934 21 14.586 1 98.69 217 GLN B CA 1
ATOM 3505 C C . GLN B 1 217 ? 5.621 22.094 13.57 1 98.69 217 GLN B C 1
ATOM 3507 O O . GLN B 1 217 ? 4.57 22.734 13.641 1 98.69 217 GLN B O 1
ATOM 3512 N N . GLU B 1 218 ? 6.5 22.297 12.656 1 98.56 218 GLU B N 1
ATOM 3513 C CA . GLU B 1 218 ? 6.273 23.297 11.633 1 98.56 218 GLU B CA 1
ATOM 3514 C C . GLU B 1 218 ? 5.051 22.969 10.781 1 98.56 218 GLU B C 1
ATOM 3516 O O . GLU B 1 218 ? 4.27 23.844 10.43 1 98.56 218 GLU B O 1
ATOM 3521 N N . ALA B 1 219 ? 4.91 21.672 10.406 1 98.69 219 ALA B N 1
ATOM 3522 C CA . ALA B 1 219 ? 3.756 21.25 9.625 1 98.69 219 ALA B CA 1
ATOM 3523 C C . ALA B 1 219 ? 2.459 21.453 10.398 1 98.69 219 ALA B C 1
ATOM 3525 O O . ALA B 1 219 ? 1.466 21.938 9.852 1 98.69 219 ALA B O 1
ATOM 3526 N N . VAL B 1 220 ? 2.465 21.078 11.688 1 98.56 220 VAL B N 1
ATOM 3527 C CA . VAL B 1 220 ? 1.292 21.203 12.547 1 98.56 220 VAL B CA 1
ATOM 3528 C C . VAL B 1 220 ? 0.875 22.672 12.625 1 98.56 220 VAL B C 1
ATOM 3530 O O . VAL B 1 220 ? -0.303 23 12.461 1 98.56 220 VAL B O 1
ATOM 3533 N N . LYS B 1 221 ? 1.852 23.547 12.812 1 98.25 221 LYS B N 1
ATOM 3534 C CA . LYS B 1 221 ? 1.579 24.969 12.898 1 98.25 221 LYS B CA 1
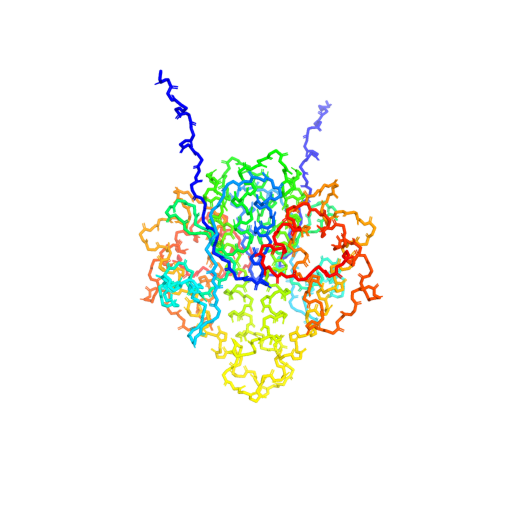ATOM 3535 C C . LYS B 1 221 ? 1.067 25.516 11.57 1 98.25 221 LYS B C 1
ATOM 3537 O O . LYS B 1 221 ? 0.077 26.25 11.531 1 98.25 221 LYS B O 1
ATOM 3542 N N . ASN B 1 222 ? 1.728 25.109 10.539 1 98 222 ASN B N 1
ATOM 3543 C CA . ASN B 1 222 ? 1.345 25.578 9.211 1 98 222 ASN B CA 1
ATOM 3544 C C . ASN B 1 222 ? -0.072 25.141 8.852 1 98 222 ASN B C 1
ATOM 3546 O O . ASN B 1 222 ? -0.797 25.875 8.172 1 98 222 ASN B O 1
ATOM 3550 N N . GLU B 1 223 ? -0.459 23.969 9.297 1 98 223 GLU B N 1
ATOM 3551 C CA . GLU B 1 223 ? -1.783 23.438 8.984 1 98 223 GLU B CA 1
ATOM 3552 C C . GLU B 1 223 ? -2.816 23.906 10.008 1 98 223 GLU B C 1
ATOM 3554 O O . GLU B 1 223 ? -3.965 23.453 9.984 1 98 223 GLU B O 1
ATOM 3559 N N . GLU B 1 224 ? -2.363 24.703 10.93 1 97.06 224 GLU B N 1
ATOM 3560 C CA . GLU B 1 224 ? -3.246 25.281 11.938 1 97.06 224 GLU B CA 1
ATOM 3561 C C . GLU B 1 224 ? -3.902 24.188 12.781 1 97.06 224 GLU B C 1
ATOM 3563 O O . GLU B 1 224 ? -5.105 24.25 13.039 1 97.06 224 GLU B O 1
ATOM 3568 N N . LEU B 1 225 ? -3.131 23.234 13.109 1 97.56 225 LEU B N 1
ATOM 3569 C CA . LEU B 1 225 ? -3.578 22.156 13.977 1 97.56 225 LEU B CA 1
ATOM 3570 C C . LEU B 1 225 ? -3.072 22.375 15.406 1 97.56 225 LEU B C 1
ATOM 3572 O O . LEU B 1 225 ? -2.16 23.172 15.633 1 97.56 225 LEU B O 1
ATOM 3576 N N . LYS B 1 226 ? -3.711 21.719 16.312 1 96.56 226 LYS B N 1
ATOM 3577 C CA . LYS B 1 226 ? -3.254 21.734 17.703 1 96.56 226 LYS B CA 1
ATOM 3578 C C . LYS B 1 226 ? -2.248 20.625 17.969 1 96.56 226 LYS B C 1
ATOM 3580 O O . LYS B 1 226 ? -2.371 19.531 17.422 1 96.56 226 LYS B O 1
ATOM 3585 N N . PHE B 1 227 ? -1.293 20.922 18.75 1 96.88 227 PHE B N 1
ATOM 3586 C CA . PHE B 1 227 ? -0.429 19.859 19.234 1 96.88 227 PHE B CA 1
ATOM 3587 C C . PHE B 1 2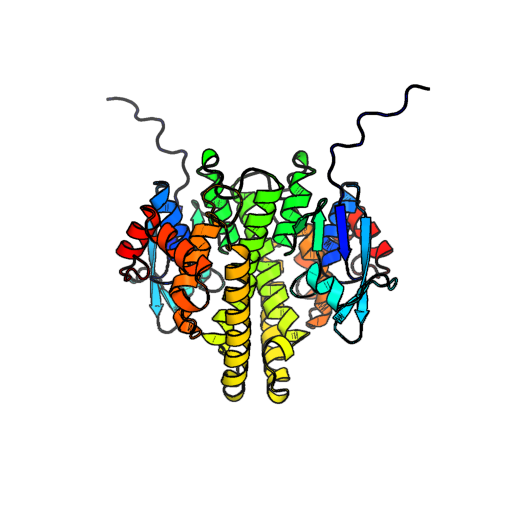27 ? -1.2 18.922 20.156 1 96.88 227 PHE B C 1
ATOM 3589 O O . PHE B 1 227 ? -2.023 19.359 20.953 1 96.88 227 PHE B O 1
ATOM 3596 N N . VAL B 1 228 ? -0.979 17.641 20.062 1 94.81 228 VAL B N 1
ATOM 3597 C CA . VAL B 1 228 ? -1.789 16.656 20.766 1 94.81 228 VAL B CA 1
ATOM 3598 C C . VAL B 1 228 ? -0.958 16 21.875 1 94.81 228 VAL B C 1
ATOM 3600 O O . VAL B 1 228 ? -1.485 15.641 22.922 1 94.81 228 VAL B O 1
ATOM 3603 N N . PHE B 1 229 ? 0.322 15.82 21.656 1 93.69 229 PHE B N 1
ATOM 3604 C CA . PHE B 1 229 ? 1.131 14.961 22.516 1 93.69 229 PHE B CA 1
ATOM 3605 C C . PHE B 1 229 ? 2.15 15.781 23.297 1 93.69 229 PHE B C 1
ATOM 3607 O O . PHE B 1 229 ? 2.76 15.289 24.25 1 93.69 229 PHE B O 1
ATOM 3614 N N . VAL B 1 230 ? 2.541 16.906 22.859 1 84.06 230 VAL B N 1
ATOM 3615 C CA . VAL B 1 230 ? 3.49 17.719 23.594 1 84.06 230 VAL B CA 1
ATOM 3616 C C . VAL B 1 230 ? 2.746 18.828 24.344 1 84.06 230 VAL B C 1
ATOM 3618 O O . VAL B 1 230 ? 1.66 19.25 23.938 1 84.06 230 VAL B O 1
#

Solvent-accessible surface area (backbone atoms only — not comparable to full-atom values): 24289 Å² total; per-residue (Å²): 137,79,84,86,74,84,90,76,84,67,74,52,36,36,38,36,31,38,70,88,40,71,24,49,33,63,47,11,52,35,50,54,70,68,51,79,66,42,77,44,56,34,34,85,49,98,85,37,42,20,38,61,84,62,83,44,47,34,75,60,39,30,74,69,28,82,81,47,64,63,40,32,36,29,50,62,91,45,71,37,44,51,67,63,10,41,50,47,38,57,34,61,77,42,64,90,62,31,36,53,37,82,49,60,66,40,31,16,49,38,40,25,50,43,49,43,47,51,32,43,34,41,48,50,5,48,32,21,47,76,41,28,66,76,43,23,85,48,72,86,40,31,62,44,22,23,52,36,8,37,51,45,28,51,53,41,52,50,50,49,21,64,62,22,54,96,47,86,32,70,53,74,91,44,72,34,54,56,48,48,52,49,37,56,53,60,72,47,29,62,83,66,73,43,55,41,69,82,76,23,46,45,42,35,53,45,36,30,58,46,54,66,34,67,13,38,43,52,35,36,54,73,46,70,51,80,79,83,65,111,140,80,79,90,75,90,83,75,84,65,74,52,37,36,38,38,30,37,69,88,40,72,24,49,33,63,48,10,52,35,51,52,69,68,49,78,66,42,76,44,55,34,34,83,50,97,86,36,42,20,37,60,86,62,85,43,47,35,74,58,39,30,74,69,30,82,82,48,65,62,40,34,35,29,50,61,90,44,71,35,43,51,68,64,11,40,50,48,37,57,36,60,76,42,65,90,61,32,36,54,37,85,49,60,66,39,30,18,51,39,40,25,49,43,49,44,47,51,31,41,34,41,49,50,5,49,33,22,46,76,41,28,66,75,44,24,86,50,72,86,38,31,63,44,23,23,52,36,8,39,53,45,29,53,52,43,52,50,50,50,20,63,61,23,55,95,46,87,32,70,54,75,90,44,73,34,53,56,48,48,52,49,38,56,53,60,73,47,30,61,82,65,74,44,56,42,70,82,77,24,46,45,42,36,52,45,38,29,58,46,53,67,36,68,14,38,43,53,34,36,54,74,46,70,50,80,79,83,65,112

Nearest PDB structures (foldseek):
  4gf0-assembly1_A  TM=8.913E-01  e=1.655E-11  Sulfitobacter sp. NAS-14.1
  4gf0-assembly1_B  TM=9.299E-01  e=3.473E-09  Sulfitobacter sp. NAS-14.1
  4f0b-assembly1_B  TM=8.047E-01  e=2.907E-10  Phanerodontia chrysosporium
  4o7h-assembly1_B  TM=7.665E-01  e=2.235E-09  Rhodospirillum rubrum F11
  3m8n-assembly2_D  TM=7.948E-01  e=6.814E-08  Rhodopseudomonas palustris

Foldseek 3Di:
DDPPPDPPPAWAKEWEDEQLDLSLLVQLVCVLVVPDYHYFYWDADPVGIGGPVPPTDQVVVCVQPVVSDDTWMDGHPDIDDQPVRSQVVVCVVPVVQCQCHDDPVSNVVSVVLSCCVRPQQVCQAVVLQVPVCVPDVDPVCSVVSNVVSLVSNVVVLVVQLVQQVPHLESTDPHHHSSLSSLLSSVVCCVSSPDDCVVRRVSSLVSNLVSCPRPSSVVSCVVSVHDDDRD/DDDDPPPPPAWAKEWEDEQLDLSLLVQLVCVLVVPDYHYFYWDQDPVGIGGPVPPTDQVVVCVQPVVRDDTWMDGHPDIDDQPVRSQVVSCVVPVVQCQCHDDPVSNVVSVVLSCCVRPQQVCQAVVLQVPVCVPDVDPVCSVVSNVVSLVSNVVVLVVQLVQQVPHLESTDPHHHSSLSSLLSSVVCCVSSPDDCVPRRVSSLVSNLVSCPRPSSVVSCVVSVHDDDRD

Secondary structure (DSSP, 8-state):
-----SS--SPPEEEEEETTSTTHHHHHHHHHTT---EEEEEEEETTEEEETTSSS-HHHHTTTSTT--S-EEEETTEEE-SHHHHHHHHHHH-GGG-TT-SSHHHHHHHHHHHHHIIIIIIIIIIHHHH-GGGT-S-GGGHHHHHHHHHHHHHHHHHHHHHHHTT-SSSSTTS--HHHHHHHHHHHTGGGGT--HHHH-HHHHHHHHHHHTSHHHHHHHHHTTPPPS--/--------SSPPEEEEEETTSTTHHHHHHHHHTT---EEEEEEEETTEEEETTSSS-HHHHTTTSTT--S-EEEETTEEE-SHHHHHHHHHHH-GGG-TT-SSHHHHHHHHHHHHHIIIIIIIIIIHHHH-GGGT-S-GGGHHHHHHHHHHHHHHHHHHHHHHHTT-SSSSTTS--HHHHHHHHHHHTGGGGT--HHHH-HHHHHHHHHHHTSHHHHHHHHHTTPPPS--

Sequence (460 aa):
MGSTTQSSDMPNLTLYRLNGSCAIVPHAILRHYKILFEATRLKFGPYGVEAADGSFTHAQYRSIHPKGRVPALAVDEEIITEMPAVINYISSLIPNENLLGVTALERAKVTEWLAFLSGTLHALGLGALRRPGWFSDDTAAHEGIRAKGKELAVESYKRIEKGLKGREFAVGHALTAVDFNLYIFARWAEDVDIDLKTECPAFYEHSRRTEKLKGVQEAVKNEELKFVFVMGSTTQSSDMPNLTLYRLNGSCAIVPHAILRHYKILFEATRLKFGPYGVEAADGSFTHAQYRSIHPKGRVPALAVDEEIITEMPAVINYISSLIPNENLLGVTALERAKVTEWLAFLSGTLHALGLGALRRPGWFSDDTAAHEGIRAKGKELAVESYKRIEKGLKGREFAVGHALTAVDFNLYI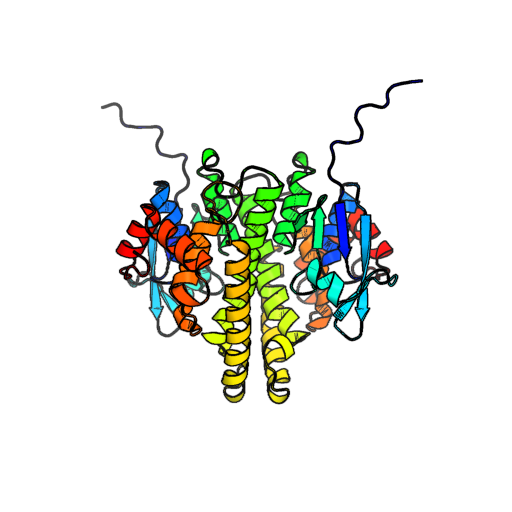FARWAEDVDIDLKTECPAFYEHSRRTEKLKGVQEAVKNEELKFVFV

InterPro domains:
  IPR004045 Glutathione S-transferase, N-terminal [PF02798] (35-91)
  IPR004046 Glutathione S-transferase, C-terminal [PF00043] (153-209)
  IPR010987 Glutathione S-transferase, C-terminal-like [PS50405] (103-229)
  IPR036249 Thioredoxin-like superfamily [SSF52833] (6-100)
  IPR036282 Glutathione S-transferase, C-terminal domain superfamily [SSF47616] (95-223)
  IPR040079 Glutathione transferase family [SFLDS00019] (13-209)